Protein AF-A1ZEI2-F1 (afdb_monomer_lite)

Structure (mmCIF, N/CA/C/O backbone):
data_AF-A1ZEI2-F1
#
_entry.id   AF-A1ZEI2-F1
#
loop_
_atom_site.group_PDB
_atom_site.id
_atom_site.type_symbol
_atom_site.label_atom_id
_atom_site.label_alt_id
_atom_site.label_comp_id
_atom_site.label_asym_id
_atom_site.label_entity_id
_atom_site.label_seq_id
_atom_site.pdbx_PDB_ins_code
_atom_site.Cartn_x
_atom_site.Cartn_y
_atom_site.Cartn_z
_atom_site.occupancy
_atom_site.B_iso_or_equiv
_atom_site.auth_seq_id
_atom_site.auth_comp_id
_atom_site.auth_asym_id
_atom_site.auth_atom_id
_atom_site.pdbx_PDB_model_num
ATOM 1 N N . MET A 1 1 ? -4.444 33.803 -25.884 1.00 37.41 1 MET A N 1
ATOM 2 C CA . MET A 1 1 ? -5.311 33.097 -24.913 1.00 37.41 1 MET A CA 1
ATOM 3 C C . MET A 1 1 ? -5.968 31.927 -25.637 1.00 37.41 1 MET A C 1
ATOM 5 O O . MET A 1 1 ? -6.675 32.157 -26.606 1.00 37.41 1 MET A O 1
ATOM 9 N N . LYS A 1 2 ? -5.634 30.677 -25.286 1.00 39.34 2 LYS A N 1
ATOM 10 C CA . LYS A 1 2 ? -6.211 29.484 -25.932 1.00 39.34 2 LYS A CA 1
ATOM 11 C C . LYS A 1 2 ? -7.556 29.179 -25.274 1.00 39.34 2 LYS A C 1
ATOM 13 O O . LYS A 1 2 ? -7.588 28.909 -24.080 1.00 39.34 2 LYS A O 1
ATOM 18 N N . ASN A 1 3 ? -8.628 29.221 -26.061 1.00 39.22 3 ASN A N 1
ATOM 19 C CA . ASN A 1 3 ? -9.981 28.841 -25.659 1.00 39.22 3 ASN A CA 1
ATOM 20 C C . ASN A 1 3 ? -9.982 27.438 -25.028 1.00 39.22 3 ASN A C 1
ATOM 22 O O . ASN A 1 3 ? -9.851 26.435 -25.734 1.00 39.22 3 ASN A O 1
ATOM 26 N N . GLN A 1 4 ? -10.128 27.361 -23.702 1.00 42.69 4 GLN A N 1
ATOM 27 C CA . GLN A 1 4 ? -10.485 26.123 -23.016 1.00 42.69 4 GLN A CA 1
ATOM 28 C C . GLN A 1 4 ? -11.926 25.787 -23.408 1.00 42.69 4 GLN A C 1
ATOM 30 O O . GLN A 1 4 ? -12.879 26.293 -22.826 1.00 42.69 4 GLN A O 1
ATOM 35 N N . LYS A 1 5 ? -12.089 24.946 -24.436 1.00 49.34 5 LYS A N 1
ATOM 36 C CA . LYS A 1 5 ? -13.354 24.247 -24.673 1.00 49.34 5 LYS A CA 1
ATOM 37 C C . LYS A 1 5 ? -13.630 23.393 -23.440 1.00 49.34 5 LYS A C 1
ATOM 39 O O . LYS A 1 5 ? -12.961 22.384 -23.227 1.00 49.34 5 LYS A O 1
ATOM 44 N N . GLN A 1 6 ? -14.588 23.830 -22.636 1.00 41.69 6 GLN A N 1
ATOM 45 C CA . GLN A 1 6 ? -15.152 23.083 -21.524 1.00 41.69 6 GLN A CA 1
ATOM 46 C C . GLN A 1 6 ? -15.735 21.783 -22.092 1.00 41.69 6 GLN A C 1
ATOM 48 O O . GLN A 1 6 ? -16.744 21.783 -22.791 1.00 41.69 6 GLN A O 1
ATOM 53 N N . THR A 1 7 ? -15.017 20.673 -21.923 1.00 47.97 7 THR A N 1
ATOM 54 C CA . THR A 1 7 ? -15.502 19.362 -22.351 1.00 47.97 7 THR A CA 1
ATOM 55 C C . THR A 1 7 ? -16.356 18.784 -21.233 1.00 47.97 7 THR A C 1
ATOM 57 O O . THR A 1 7 ? -15.801 18.305 -20.244 1.00 47.97 7 THR A O 1
ATOM 60 N N . ASP A 1 8 ? -17.677 18.791 -21.415 1.00 51.81 8 ASP A N 1
ATOM 61 C CA . ASP A 1 8 ? -18.680 18.086 -20.596 1.00 51.81 8 ASP A CA 1
ATOM 62 C C . ASP A 1 8 ? -18.531 16.553 -20.701 1.00 51.81 8 ASP A C 1
ATOM 64 O O . ASP A 1 8 ? -19.431 15.829 -21.123 1.00 51.81 8 ASP A O 1
ATOM 68 N N . ASN A 1 9 ? -17.354 16.031 -20.360 1.00 58.78 9 ASN A N 1
ATOM 69 C CA . ASN A 1 9 ? -17.010 14.613 -20.457 1.00 58.78 9 ASN A CA 1
ATOM 70 C C . ASN A 1 9 ? -17.003 13.912 -19.094 1.00 58.78 9 ASN A C 1
ATOM 72 O O . ASN A 1 9 ? -16.365 12.874 -18.948 1.00 58.78 9 ASN A O 1
ATOM 76 N N . THR A 1 10 ? -17.705 14.446 -18.097 1.00 66.44 10 THR A N 1
ATOM 77 C CA . THR A 1 10 ? -17.860 13.755 -16.815 1.00 66.44 10 THR A CA 1
ATOM 78 C C . THR A 1 10 ? -18.826 12.588 -16.987 1.00 66.44 10 THR A C 1
ATOM 80 O O . THR A 1 10 ? -19.910 12.734 -17.558 1.00 66.44 10 THR A O 1
ATOM 83 N N . TYR A 1 11 ? -18.439 11.406 -16.516 1.00 79.38 11 TYR A N 1
ATOM 84 C CA . TYR A 1 11 ? -19.286 10.222 -16.555 1.00 79.38 11 TYR A CA 1
ATOM 85 C C . TYR A 1 11 ? -20.527 10.437 -15.678 1.00 79.38 11 TYR A C 1
ATOM 87 O O . TYR A 1 11 ? -20.426 10.543 -14.462 1.00 79.38 11 TYR A O 1
ATOM 95 N N . LYS A 1 12 ? -21.708 10.545 -16.302 1.00 80.94 12 LYS A N 1
ATOM 96 C CA . LYS A 1 12 ? -22.967 10.893 -15.610 1.00 80.94 12 LYS A CA 1
ATOM 97 C C . LYS A 1 12 ? -23.718 9.694 -15.017 1.00 80.94 12 LYS A C 1
ATOM 99 O O . LYS A 1 12 ? -24.759 9.886 -14.395 1.00 80.94 12 LYS A O 1
ATOM 104 N N . LYS A 1 13 ? -23.262 8.457 -15.246 1.00 83.75 13 LYS A N 1
ATOM 105 C CA . LYS A 1 13 ? -23.954 7.264 -14.734 1.00 83.75 13 LYS A CA 1
ATOM 106 C C . LYS A 1 13 ? -23.541 6.988 -13.288 1.00 83.75 13 LYS A C 1
ATOM 108 O O . LYS A 1 13 ? -22.377 7.156 -12.933 1.00 83.75 13 LYS A O 1
ATOM 113 N N . ARG A 1 14 ? -24.498 6.533 -12.474 1.00 85.56 14 ARG A N 1
ATOM 114 C CA . ARG A 1 14 ? -24.230 6.022 -11.124 1.00 85.56 14 ARG A CA 1
ATOM 115 C C . ARG A 1 14 ? -23.479 4.697 -11.247 1.00 85.56 14 ARG A C 1
ATOM 117 O O . ARG A 1 14 ? -23.947 3.811 -11.952 1.00 85.56 14 ARG A O 1
ATOM 124 N N . ILE A 1 15 ? -22.331 4.590 -10.584 1.00 88.31 15 ILE A N 1
ATOM 125 C CA . ILE A 1 15 ? -21.569 3.341 -10.494 1.00 88.31 15 ILE A CA 1
ATOM 126 C C . ILE A 1 15 ? -22.048 2.621 -9.238 1.00 88.31 15 ILE A C 1
ATOM 128 O O . ILE A 1 15 ? -21.861 3.127 -8.133 1.00 88.31 15 ILE A O 1
ATOM 132 N N . ASN A 1 16 ? -22.667 1.457 -9.410 1.00 86.25 16 ASN A N 1
ATOM 133 C CA . ASN A 1 16 ? -23.092 0.626 -8.290 1.00 86.25 16 ASN A CA 1
ATOM 134 C C . ASN A 1 16 ? -21.917 -0.250 -7.840 1.00 86.25 16 ASN A C 1
ATOM 136 O O . ASN A 1 16 ? -21.367 -1.018 -8.629 1.00 86.25 16 ASN A O 1
ATOM 140 N N . LEU A 1 17 ? -21.527 -0.116 -6.574 1.00 88.88 17 LEU A N 1
ATOM 141 C CA . LEU A 1 17 ? -20.454 -0.897 -5.965 1.00 88.88 17 LEU A CA 1
ATOM 142 C C . LEU A 1 17 ? -21.069 -1.955 -5.048 1.00 88.88 17 LEU A C 1
ATOM 144 O O . LEU A 1 17 ? -21.525 -1.640 -3.954 1.00 88.88 17 LEU A O 1
ATOM 148 N N . ASP A 1 18 ? -21.080 -3.207 -5.495 1.00 88.38 18 ASP A N 1
ATOM 149 C CA . ASP A 1 18 ? -21.560 -4.332 -4.691 1.00 88.38 18 ASP A CA 1
ATOM 150 C C . ASP A 1 18 ? -20.398 -5.007 -3.968 1.00 88.38 18 ASP A C 1
ATOM 152 O O . ASP A 1 18 ? -19.705 -5.881 -4.495 1.00 88.38 18 ASP A O 1
ATOM 156 N N . PHE A 1 19 ? -20.144 -4.526 -2.754 1.00 88.62 19 PHE A N 1
ATOM 157 C CA . PHE A 1 19 ? -19.133 -5.095 -1.872 1.00 88.62 19 PHE A CA 1
ATOM 158 C C . PHE A 1 19 ? -19.506 -6.501 -1.400 1.00 88.62 19 PHE A C 1
ATOM 160 O O . PHE A 1 19 ? -18.610 -7.307 -1.162 1.00 88.62 19 PHE A O 1
ATOM 167 N N . GLU A 1 20 ? -20.798 -6.826 -1.309 1.00 88.94 20 GLU A N 1
ATOM 168 C CA . GLU A 1 20 ? -21.252 -8.146 -0.879 1.00 88.94 20 GLU A CA 1
ATOM 169 C C . GLU A 1 20 ? -20.857 -9.210 -1.907 1.00 88.94 20 GLU A C 1
ATOM 171 O O . GLU A 1 20 ? -20.271 -10.231 -1.544 1.00 88.94 20 GLU A O 1
ATOM 176 N N . ALA A 1 21 ? -21.081 -8.952 -3.199 1.00 89.25 21 ALA A N 1
ATOM 177 C CA . ALA A 1 21 ? -20.645 -9.844 -4.270 1.00 89.25 21 ALA A CA 1
ATOM 178 C C . ALA A 1 21 ? -19.119 -10.019 -4.287 1.00 89.25 21 ALA A C 1
ATOM 180 O O . ALA A 1 21 ? -18.629 -11.133 -4.478 1.00 89.25 21 ALA A O 1
ATOM 181 N N . VAL A 1 22 ? -18.364 -8.940 -4.055 1.00 91.25 22 VAL A N 1
ATOM 182 C CA . VAL A 1 22 ? -16.894 -8.976 -3.983 1.00 91.25 22 VAL A CA 1
ATOM 183 C C . VAL A 1 22 ? -16.419 -9.861 -2.823 1.00 91.25 22 VAL A C 1
ATOM 185 O O . VAL A 1 22 ? -15.588 -10.747 -3.040 1.00 91.25 22 VAL A O 1
ATOM 188 N N . ILE A 1 23 ? -16.997 -9.687 -1.629 1.00 89.44 23 ILE A N 1
ATOM 189 C CA . ILE A 1 23 ? -16.696 -10.494 -0.436 1.00 89.44 23 ILE A CA 1
ATOM 190 C C . ILE A 1 23 ? -17.082 -11.959 -0.664 1.00 89.44 23 ILE A C 1
ATOM 192 O O . ILE A 1 23 ? -16.279 -12.855 -0.416 1.00 89.44 23 ILE A O 1
ATOM 196 N N . ARG A 1 24 ? -18.280 -12.218 -1.200 1.00 88.88 24 ARG A N 1
ATOM 197 C CA . ARG A 1 24 ? -18.797 -13.574 -1.443 1.00 88.88 24 ARG A CA 1
ATOM 198 C C . ARG A 1 24 ? -17.945 -14.364 -2.435 1.00 88.88 24 ARG A C 1
ATOM 200 O O . ARG A 1 24 ? -17.821 -15.576 -2.303 1.00 88.88 24 ARG A O 1
ATOM 207 N N . GLN A 1 25 ? -17.365 -13.696 -3.430 1.00 89.44 25 GLN A N 1
ATOM 208 C CA . GLN A 1 25 ? -16.457 -14.327 -4.393 1.00 89.44 25 GLN A CA 1
ATOM 209 C C . GLN A 1 25 ? -15.017 -14.462 -3.862 1.00 89.44 25 GLN A C 1
ATOM 211 O O . GLN A 1 25 ? -14.157 -14.964 -4.583 1.00 89.44 25 GLN A O 1
ATOM 216 N N . GLY A 1 26 ? -14.730 -14.009 -2.633 1.00 92.50 26 GLY A N 1
ATOM 217 C CA . GLY A 1 26 ? -13.388 -14.048 -2.047 1.00 92.50 26 GLY A CA 1
ATOM 218 C C . GLY A 1 26 ? -12.388 -13.143 -2.770 1.00 92.50 26 GLY A C 1
ATOM 219 O O . GLY A 1 26 ? -11.190 -13.421 -2.788 1.00 92.50 26 GLY A O 1
ATOM 220 N N . ILE A 1 27 ? -12.863 -12.077 -3.421 1.00 93.38 27 ILE A N 1
ATOM 221 C CA . ILE A 1 27 ? -12.017 -11.199 -4.227 1.00 93.38 27 ILE A CA 1
ATOM 222 C C . ILE A 1 27 ? -11.640 -9.988 -3.380 1.00 93.38 27 ILE A C 1
ATOM 224 O O . ILE A 1 27 ? -12.482 -9.174 -3.025 1.00 93.38 27 ILE A O 1
ATOM 228 N N . SER A 1 28 ? -10.352 -9.799 -3.114 1.00 94.06 28 SER A N 1
ATOM 229 C CA . SER A 1 28 ? -9.876 -8.568 -2.479 1.00 94.06 28 SER A CA 1
ATOM 230 C C . SER A 1 28 ? -9.719 -7.469 -3.534 1.00 94.06 28 SER A C 1
ATOM 232 O O . SER A 1 28 ? -8.811 -7.524 -4.370 1.00 94.06 28 SER A O 1
ATOM 234 N N . LEU A 1 29 ? -10.594 -6.459 -3.535 1.00 94.81 29 LEU A N 1
ATOM 235 C CA . LEU A 1 29 ? -10.511 -5.272 -4.398 1.00 94.81 29 LEU A CA 1
ATOM 236 C C . LEU A 1 29 ? -10.414 -3.997 -3.568 1.00 94.81 29 LEU A C 1
ATOM 238 O O . LEU A 1 29 ? -11.137 -3.819 -2.594 1.00 94.81 29 LEU A O 1
ATOM 242 N N . LYS A 1 30 ? -9.535 -3.078 -3.984 1.00 96.38 30 LYS A N 1
ATOM 243 C CA . LYS A 1 30 ? -9.549 -1.716 -3.440 1.00 96.38 30 LYS A CA 1
ATOM 244 C C . LYS A 1 30 ? -10.735 -0.943 -4.017 1.00 96.38 30 LYS A C 1
ATOM 246 O O . LYS A 1 30 ? -11.149 -1.212 -5.144 1.00 96.38 30 LYS A O 1
ATOM 251 N N . LEU A 1 31 ? -11.216 0.061 -3.284 1.00 95.50 31 LEU A N 1
ATOM 252 C CA . LEU A 1 31 ? -12.347 0.901 -3.698 1.00 95.50 31 LEU A CA 1
ATOM 253 C C . LEU A 1 31 ? -12.153 1.511 -5.097 1.00 95.50 31 LEU A C 1
ATOM 255 O O . LEU A 1 31 ? -13.053 1.479 -5.935 1.00 95.50 31 LEU A O 1
ATOM 259 N N . ASP A 1 32 ? -10.954 2.023 -5.373 1.00 96.94 32 ASP A N 1
ATOM 260 C CA . ASP A 1 32 ? -10.623 2.605 -6.674 1.00 96.94 32 ASP A CA 1
ATOM 261 C C . ASP A 1 32 ? -10.618 1.564 -7.807 1.00 96.94 32 ASP A C 1
ATOM 263 O O . ASP A 1 32 ? -11.125 1.821 -8.894 1.00 96.94 32 ASP A O 1
ATOM 267 N N . GLU A 1 33 ? -10.110 0.360 -7.552 1.00 97.44 33 GLU A N 1
ATOM 268 C CA . GLU A 1 33 ? -10.115 -0.761 -8.494 1.00 97.44 33 GLU A CA 1
ATOM 269 C C . GLU A 1 33 ? -11.540 -1.247 -8.790 1.00 97.44 33 GLU A C 1
ATOM 271 O O . GLU A 1 33 ? -11.859 -1.496 -9.952 1.00 97.44 33 GLU A O 1
ATOM 276 N N . GLN A 1 34 ? -12.405 -1.331 -7.776 1.00 96.38 34 GLN A N 1
ATOM 277 C CA . GLN A 1 34 ? -13.814 -1.696 -7.946 1.00 96.38 34 GLN A CA 1
ATOM 278 C C . GLN A 1 34 ? -14.578 -0.629 -8.737 1.00 96.38 34 GLN A C 1
ATOM 280 O O . GLN A 1 34 ? -15.329 -0.966 -9.650 1.00 96.38 34 GLN A O 1
ATOM 285 N N . THR A 1 35 ? -14.322 0.652 -8.460 1.00 96.50 35 THR A N 1
ATOM 286 C CA . THR A 1 35 ? -14.906 1.774 -9.212 1.00 96.50 35 THR A CA 1
ATOM 287 C C . THR A 1 35 ? -14.481 1.740 -10.681 1.00 96.50 35 THR A C 1
ATOM 289 O O . THR A 1 35 ? -15.318 1.887 -11.571 1.00 96.50 35 THR A O 1
ATOM 292 N N . ILE A 1 36 ? -13.198 1.479 -10.958 1.00 97.69 36 ILE A N 1
ATOM 293 C CA . ILE A 1 36 ? -12.677 1.336 -12.327 1.00 97.69 36 ILE A CA 1
ATOM 294 C C . ILE A 1 36 ? -13.296 0.123 -13.028 1.00 97.69 36 ILE A C 1
ATOM 296 O O . ILE A 1 36 ? -13.636 0.212 -14.208 1.00 97.69 36 ILE A O 1
ATOM 300 N N . LEU A 1 37 ? -13.453 -1.004 -12.328 1.00 97.44 37 LEU A N 1
ATOM 301 C CA . LEU A 1 37 ? -14.054 -2.210 -12.895 1.00 97.44 37 LEU A CA 1
ATOM 302 C C . LEU A 1 37 ? -15.543 -2.000 -13.217 1.00 97.44 37 LEU A C 1
ATOM 304 O O . LEU A 1 37 ? -15.976 -2.371 -14.307 1.00 97.44 37 LEU A O 1
ATOM 308 N N . GLY A 1 38 ? -16.295 -1.360 -12.316 1.00 95.75 38 GLY A N 1
ATOM 309 C CA . GLY A 1 38 ? -17.699 -0.996 -12.529 1.00 95.75 38 GLY A CA 1
ATOM 310 C C . GLY A 1 38 ? -17.874 -0.031 -13.701 1.00 95.75 38 GLY A C 1
ATOM 311 O O . GLY A 1 38 ? -18.654 -0.302 -14.613 1.00 95.75 38 GLY A O 1
ATOM 312 N N . TRP A 1 39 ? -17.059 1.030 -13.760 1.00 96.56 39 TRP A N 1
ATOM 313 C CA . TRP A 1 39 ? -17.015 1.926 -14.920 1.00 96.56 39 TRP A CA 1
ATOM 314 C C . TRP A 1 39 ? -16.713 1.169 -16.216 1.00 96.56 39 TRP A C 1
ATOM 316 O O . TRP A 1 39 ? -17.395 1.376 -17.216 1.00 96.56 39 TRP A O 1
ATOM 326 N N . ALA A 1 40 ? -15.714 0.280 -16.217 1.00 96.88 40 ALA A N 1
ATOM 327 C CA . ALA A 1 40 ? -15.329 -0.465 -17.411 1.00 96.88 40 ALA A CA 1
ATOM 328 C C . ALA A 1 40 ? -16.483 -1.332 -17.928 1.00 96.88 40 ALA A C 1
ATOM 330 O O . ALA A 1 40 ? -16.706 -1.390 -19.140 1.00 96.88 40 ALA A O 1
ATOM 331 N N . TYR A 1 41 ? -17.213 -1.985 -17.021 1.00 95.94 41 TYR A N 1
ATOM 332 C CA . TYR A 1 41 ? -18.349 -2.840 -17.353 1.00 95.94 41 TYR A CA 1
ATOM 333 C C . TYR A 1 41 ? -19.525 -2.043 -17.927 1.00 95.94 41 TYR A C 1
ATOM 335 O O . TYR A 1 41 ? -20.020 -2.355 -19.013 1.00 95.94 41 TYR A O 1
ATOM 343 N N . ASP A 1 42 ? -19.918 -0.952 -17.271 1.00 94.38 42 ASP A N 1
ATOM 344 C CA . ASP A 1 42 ? -20.976 -0.072 -17.772 1.00 94.38 42 ASP A CA 1
ATOM 345 C C . ASP A 1 42 ? -20.604 0.591 -19.104 1.00 94.38 42 ASP A C 1
ATOM 347 O O . ASP A 1 42 ? -21.450 0.777 -19.989 1.00 94.38 42 ASP A O 1
ATOM 351 N N . PHE A 1 43 ? -19.332 0.972 -19.253 1.00 94.44 43 PHE A N 1
ATOM 352 C CA . PHE A 1 43 ? -18.804 1.563 -20.474 1.00 94.44 43 PHE A CA 1
ATOM 353 C C . PHE A 1 43 ? -18.840 0.553 -21.625 1.00 94.44 43 PHE A C 1
ATOM 355 O O . PHE A 1 43 ? -19.259 0.910 -22.729 1.00 94.44 43 PHE A O 1
ATOM 362 N N . ALA A 1 44 ? -18.499 -0.712 -21.364 1.00 94.94 44 ALA A N 1
ATOM 363 C CA . ALA A 1 44 ? -18.622 -1.812 -22.317 1.00 94.94 44 ALA A CA 1
ATOM 364 C C . ALA A 1 44 ? -20.082 -2.078 -22.727 1.00 94.94 44 ALA A C 1
ATOM 366 O O . ALA A 1 44 ? -20.370 -2.170 -23.920 1.00 94.94 44 ALA A O 1
ATOM 367 N N . LYS A 1 45 ? -21.020 -2.104 -21.769 1.00 92.88 45 LYS A N 1
ATOM 368 C CA . LYS A 1 45 ? -22.461 -2.278 -22.041 1.00 92.88 45 LYS A CA 1
ATOM 369 C C . LYS A 1 45 ? -23.119 -1.081 -22.729 1.00 92.88 45 LYS A C 1
ATOM 371 O O . LYS A 1 45 ? -24.190 -1.221 -23.305 1.00 92.88 45 LYS A O 1
ATOM 376 N N . SER A 1 46 ? -22.504 0.101 -22.693 1.00 90.50 46 SER A N 1
ATOM 377 C CA . SER A 1 46 ? -23.098 1.312 -23.273 1.00 90.50 46 SER A CA 1
ATOM 378 C C . SER A 1 46 ? -23.233 1.296 -24.802 1.00 90.50 46 SER A C 1
ATOM 380 O O . SER A 1 46 ? -23.878 2.191 -25.344 1.00 90.50 46 SER A O 1
ATOM 382 N N . GLY A 1 47 ? -22.573 0.363 -25.500 1.00 88.50 47 GLY A N 1
ATOM 383 C CA . GLY A 1 47 ? -22.534 0.293 -26.967 1.00 88.50 47 GLY A CA 1
ATOM 384 C C . GLY A 1 47 ? -21.722 1.408 -27.642 1.00 88.50 47 GLY A C 1
ATOM 385 O O . GLY A 1 47 ? -21.492 1.366 -28.844 1.00 88.50 47 GLY A O 1
ATOM 386 N N . LYS A 1 48 ? -21.239 2.403 -26.884 1.00 87.31 48 LYS A N 1
ATOM 387 C CA . LYS A 1 48 ? -20.414 3.507 -27.407 1.00 87.31 48 LYS A CA 1
ATOM 388 C C . LYS A 1 48 ? -18.945 3.128 -27.578 1.00 87.31 48 LYS A C 1
ATOM 390 O O . LYS A 1 48 ? -18.175 3.896 -28.156 1.00 87.31 48 LYS A O 1
ATOM 395 N N . ASN A 1 49 ? -18.534 1.996 -27.012 1.00 91.12 49 ASN A N 1
ATOM 396 C CA . ASN A 1 49 ? -17.151 1.559 -27.053 1.00 91.12 49 ASN A CA 1
ATOM 397 C C . ASN A 1 49 ? -16.874 0.723 -28.305 1.00 91.12 49 ASN A C 1
ATOM 399 O O . ASN A 1 49 ? -17.733 -0.031 -28.751 1.00 91.12 49 ASN A O 1
ATOM 403 N N . LYS A 1 50 ? -15.650 0.810 -28.838 1.00 95.75 50 LYS A N 1
ATOM 404 C CA . LYS A 1 50 ? -15.211 -0.149 -29.853 1.00 95.75 50 LYS A CA 1
ATOM 405 C C . LYS A 1 50 ? -15.069 -1.512 -29.183 1.00 95.75 50 LYS A C 1
ATOM 407 O O . LYS A 1 50 ? -14.346 -1.637 -28.189 1.00 95.75 50 LYS A O 1
ATOM 412 N N . SER A 1 51 ? -15.739 -2.506 -29.737 1.00 96.31 51 SER A N 1
ATOM 413 C CA . SER A 1 51 ? -15.610 -3.902 -29.345 1.00 96.31 51 SER A CA 1
ATOM 414 C C . SER A 1 51 ? -15.433 -4.774 -30.574 1.00 96.31 51 SER A C 1
ATOM 416 O O . SER A 1 51 ? -15.848 -4.399 -31.671 1.00 96.31 51 SER A O 1
ATOM 418 N N . PHE A 1 52 ? -14.805 -5.924 -30.388 1.00 96.75 52 PHE A N 1
ATOM 419 C CA . PHE A 1 52 ? -14.753 -6.976 -31.391 1.00 96.75 52 PHE A CA 1
ATOM 420 C C . PHE A 1 52 ? -14.759 -8.331 -30.692 1.00 96.75 52 PHE A C 1
ATOM 422 O O . PHE A 1 52 ? -14.399 -8.434 -29.518 1.00 96.75 52 PHE A O 1
ATOM 429 N N . GLU A 1 53 ? -15.177 -9.355 -31.418 1.00 97.44 53 GLU A N 1
ATOM 430 C CA . GLU A 1 53 ? -15.212 -10.730 -30.941 1.00 97.44 53 GLU A CA 1
ATOM 431 C C . GLU A 1 53 ? -14.086 -11.526 -31.605 1.00 97.44 53 GLU A C 1
ATOM 433 O O . GLU A 1 53 ? -13.908 -11.454 -32.819 1.00 97.44 53 GLU A O 1
ATOM 438 N N . GLU A 1 54 ? -13.309 -12.251 -30.804 1.00 97.25 54 GLU A N 1
ATOM 439 C CA . GLU A 1 54 ? -12.247 -13.158 -31.255 1.00 97.25 54 GLU A CA 1
ATOM 440 C C . GLU A 1 54 ? -12.312 -14.412 -30.378 1.00 97.25 54 GLU A C 1
ATOM 442 O O . GLU A 1 54 ? -12.418 -14.304 -29.154 1.00 97.25 54 GLU A O 1
ATOM 447 N N . ASP A 1 55 ? -12.335 -15.595 -30.995 1.00 96.12 55 ASP A N 1
ATOM 448 C CA . ASP A 1 55 ? -12.465 -16.890 -30.307 1.00 96.12 55 ASP A CA 1
ATOM 449 C C . ASP A 1 55 ? -13.656 -16.962 -29.322 1.00 96.12 55 ASP A C 1
ATOM 451 O O . ASP A 1 55 ? -13.536 -17.448 -28.195 1.00 96.12 55 ASP A O 1
ATOM 455 N N . GLY A 1 56 ? -14.814 -16.405 -29.707 1.00 96.81 56 GLY A N 1
ATOM 456 C CA . GLY A 1 56 ? -16.021 -16.358 -28.864 1.00 96.81 56 GLY A CA 1
ATOM 457 C C . GLY A 1 56 ? -15.896 -15.457 -27.626 1.00 96.81 56 GLY A C 1
ATOM 458 O O . GLY A 1 56 ? -16.737 -15.487 -26.725 1.00 96.81 56 GLY A O 1
ATOM 459 N N . THR A 1 57 ? -14.827 -14.661 -27.544 1.00 97.56 57 THR A N 1
ATOM 460 C CA . THR A 1 57 ? -14.582 -13.721 -26.454 1.00 97.56 57 THR A CA 1
ATOM 461 C C . THR A 1 57 ? -14.743 -12.294 -26.963 1.00 97.56 57 THR A C 1
ATOM 463 O O . THR A 1 57 ? -14.002 -11.830 -27.827 1.00 97.56 57 THR A O 1
ATOM 466 N N . MET A 1 58 ? -15.705 -11.564 -26.396 1.00 97.62 58 MET A N 1
ATOM 467 C CA . MET A 1 58 ? -15.907 -10.147 -26.700 1.00 97.62 58 MET A CA 1
ATOM 468 C C . MET A 1 58 ? -14.870 -9.285 -25.965 1.00 97.62 58 MET A C 1
ATOM 470 O O . MET A 1 58 ? -14.830 -9.244 -24.730 1.00 97.62 58 MET A O 1
ATOM 474 N N . TYR A 1 59 ? -14.052 -8.570 -26.731 1.00 98.00 59 TYR A N 1
ATOM 475 C CA . TYR A 1 59 ? -13.050 -7.631 -26.246 1.00 98.00 59 TYR A CA 1
ATOM 476 C C . TYR A 1 59 ? -13.532 -6.189 -26.396 1.00 98.00 59 TYR A C 1
ATOM 478 O O . TYR A 1 59 ? -14.067 -5.797 -27.430 1.00 98.00 59 TYR A O 1
ATOM 486 N N . TYR A 1 60 ? -13.271 -5.363 -25.384 1.00 97.75 60 TYR A N 1
ATOM 487 C CA . TYR A 1 60 ? -13.655 -3.953 -25.340 1.00 97.75 60 TYR A CA 1
ATOM 488 C C . TYR A 1 60 ? -12.425 -3.054 -25.264 1.00 97.75 60 TYR A C 1
ATOM 490 O O . TYR A 1 60 ? -11.470 -3.342 -24.535 1.00 97.75 60 TYR A O 1
ATOM 498 N N . TRP A 1 61 ? -12.444 -1.934 -25.987 1.00 97.12 61 TRP A N 1
ATOM 499 C CA . TRP A 1 61 ? -11.332 -0.990 -25.986 1.00 97.12 61 TRP A CA 1
ATOM 500 C C . TRP A 1 61 ? -11.363 -0.079 -24.753 1.00 97.12 61 TRP A C 1
ATOM 502 O O . TRP A 1 61 ? -12.064 0.932 -24.722 1.00 97.12 61 TRP A O 1
ATOM 512 N N . LEU A 1 62 ? -10.601 -0.405 -23.711 1.00 97.06 62 LEU A N 1
ATOM 513 C CA . LEU A 1 62 ? -10.584 0.373 -22.467 1.00 97.06 62 LEU A CA 1
ATOM 514 C C . LEU A 1 62 ? -9.350 1.279 -22.430 1.00 97.06 62 LEU A C 1
ATOM 516 O O . LEU A 1 62 ? -8.244 0.848 -22.102 1.00 97.06 62 LEU A O 1
ATOM 520 N N . ARG A 1 63 ? -9.524 2.558 -22.790 1.00 96.31 63 ARG A N 1
ATOM 521 C CA . ARG A 1 63 ? -8.416 3.527 -22.798 1.00 96.31 63 ARG A CA 1
ATOM 522 C C . ARG A 1 63 ? -8.197 4.145 -21.411 1.00 96.31 63 ARG A C 1
ATOM 524 O O . ARG A 1 63 ? -9.129 4.760 -20.885 1.00 96.31 63 ARG A O 1
ATOM 531 N N . PRO A 1 64 ? -6.964 4.120 -20.867 1.00 96.94 64 PRO A N 1
ATOM 532 C CA . PRO A 1 64 ? -6.658 4.751 -19.584 1.00 96.94 64 PRO A CA 1
ATOM 533 C C . PRO A 1 64 ? -6.957 6.252 -19.535 1.00 96.94 64 PRO A C 1
ATOM 535 O O . PRO A 1 64 ? -7.404 6.743 -18.504 1.00 96.94 64 PRO A O 1
ATOM 538 N N . GLU A 1 65 ? -6.763 6.991 -20.637 1.00 96.44 65 GLU A N 1
ATOM 539 C CA . GLU A 1 65 ? -7.105 8.422 -20.665 1.00 96.44 65 GLU A CA 1
ATOM 540 C C . GLU A 1 65 ? -8.607 8.655 -20.520 1.00 96.44 65 GLU A C 1
ATOM 542 O O . GLU A 1 65 ? -9.014 9.572 -19.813 1.00 96.44 65 GLU A O 1
ATOM 547 N N . LYS A 1 66 ? -9.427 7.817 -21.169 1.00 95.75 66 LYS A N 1
ATOM 548 C CA . LYS A 1 66 ? -10.883 7.951 -21.124 1.00 95.75 66 LYS A CA 1
ATOM 549 C C . LYS A 1 66 ? -11.402 7.646 -19.723 1.00 95.75 66 LYS A C 1
ATOM 551 O O . LYS A 1 66 ? -12.108 8.477 -19.175 1.00 95.75 66 LYS A O 1
ATOM 556 N N . CYS A 1 67 ? -10.957 6.543 -19.118 1.00 96.56 67 CYS A N 1
ATOM 557 C CA . CYS A 1 67 ? -11.296 6.199 -17.734 1.00 96.56 67 CYS A CA 1
ATOM 558 C C . CYS A 1 67 ? -10.924 7.316 -16.750 1.00 96.56 67 CYS A C 1
ATOM 560 O O . CYS A 1 67 ? -11.715 7.659 -15.880 1.00 96.56 67 CYS A O 1
ATOM 562 N N . ARG A 1 68 ? -9.734 7.915 -16.902 1.00 96.31 68 ARG A N 1
ATOM 563 C CA . ARG A 1 68 ? -9.285 9.017 -16.041 1.00 96.31 68 ARG A CA 1
ATOM 564 C C . ARG A 1 68 ? -10.161 10.261 -16.187 1.00 96.31 68 ARG A C 1
ATOM 566 O O . ARG A 1 68 ? -10.498 10.881 -15.190 1.00 96.31 68 ARG A O 1
ATOM 573 N N . ASN A 1 69 ? -10.496 10.637 -17.419 1.00 95.56 69 ASN A N 1
ATOM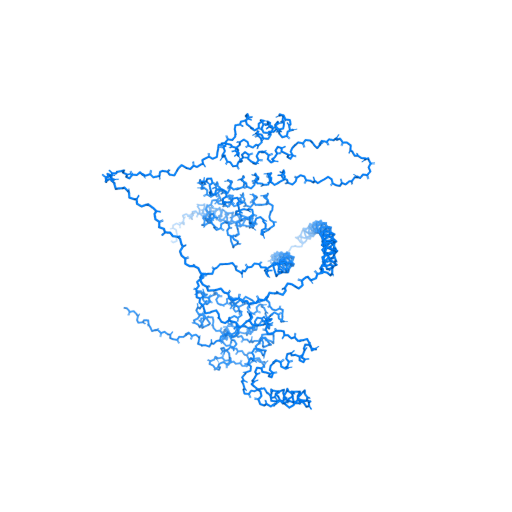 574 C CA . ASN A 1 69 ? -11.319 11.819 -17.676 1.00 95.56 69 ASN A CA 1
ATOM 575 C C . ASN A 1 69 ? -12.774 11.609 -17.225 1.00 95.56 69 ASN A C 1
ATOM 577 O O . ASN A 1 69 ? -13.426 12.558 -16.804 1.00 95.56 69 ASN A O 1
ATOM 581 N N . ASP A 1 70 ? -13.257 10.370 -17.307 1.00 95.44 70 ASP A N 1
ATOM 582 C CA . ASP A 1 70 ? -14.600 9.974 -16.894 1.00 95.44 70 ASP A CA 1
ATOM 583 C C . ASP A 1 70 ? -14.729 9.881 -15.363 1.00 95.44 70 ASP A C 1
ATOM 585 O O . ASP A 1 70 ? -15.794 10.186 -14.832 1.00 95.44 70 ASP A O 1
ATOM 589 N N . LEU A 1 71 ? -13.648 9.516 -14.659 1.00 95.25 71 LEU A N 1
ATOM 590 C CA . LEU A 1 71 ? -13.588 9.342 -13.201 1.00 95.25 71 LEU A CA 1
ATOM 591 C C . LEU A 1 71 ? -12.592 10.313 -12.532 1.00 95.25 71 LEU A C 1
ATOM 593 O O . LEU A 1 71 ? -11.613 9.868 -11.921 1.00 95.25 71 LEU A O 1
ATOM 597 N N . PRO A 1 72 ? -12.806 11.640 -12.618 1.00 94.19 72 PRO A N 1
ATOM 598 C CA . PRO A 1 72 ? -11.876 12.614 -12.045 1.00 94.19 72 PRO A CA 1
ATOM 599 C C . PRO A 1 72 ? -11.776 12.519 -10.512 1.00 94.19 72 PRO A C 1
ATOM 601 O O . PRO A 1 72 ? -10.730 12.832 -9.954 1.00 94.19 72 PRO A O 1
ATOM 604 N N . THR A 1 73 ? -12.820 12.024 -9.839 1.00 93.25 73 THR A N 1
ATOM 605 C CA . THR A 1 73 ? -12.890 11.860 -8.375 1.00 93.25 73 THR A CA 1
ATOM 606 C C . THR A 1 73 ? -11.937 10.809 -7.812 1.00 93.25 73 THR A C 1
ATOM 608 O O . THR A 1 73 ? -11.707 10.790 -6.611 1.00 93.25 73 THR A O 1
ATOM 611 N N . LEU A 1 74 ? -11.361 9.939 -8.650 1.00 94.62 74 LEU A N 1
ATOM 612 C CA . LEU A 1 74 ? -10.333 8.993 -8.203 1.00 94.62 74 LEU A CA 1
ATOM 613 C C . LEU A 1 74 ? -8.959 9.652 -8.010 1.00 94.62 74 LEU A C 1
ATOM 615 O O . LEU A 1 74 ? -8.034 8.981 -7.561 1.00 94.62 74 LEU A O 1
ATOM 619 N N . GLU A 1 75 ? -8.793 10.917 -8.415 1.00 95.50 75 GLU A N 1
ATOM 620 C CA . GLU A 1 75 ? -7.556 11.702 -8.263 1.00 95.50 75 GLU A CA 1
ATOM 621 C C . GLU A 1 75 ? -6.299 11.044 -8.875 1.00 95.50 75 GLU A C 1
ATOM 623 O O . GLU A 1 75 ? -5.152 11.376 -8.565 1.00 95.50 75 GLU A O 1
ATOM 628 N N . ILE A 1 76 ? -6.482 10.120 -9.825 1.00 96.06 76 ILE A N 1
ATOM 629 C CA . ILE A 1 76 ? -5.374 9.463 -10.523 1.00 96.06 76 ILE A CA 1
ATOM 630 C C . ILE A 1 76 ? -4.817 10.427 -11.576 1.00 96.06 76 ILE A C 1
ATOM 632 O O . ILE A 1 76 ? -5.238 10.442 -12.733 1.00 96.06 76 ILE A O 1
ATOM 636 N N . ALA A 1 77 ? -3.816 11.216 -11.183 1.00 92.00 77 ALA A N 1
ATOM 637 C CA . ALA A 1 77 ? -3.273 12.300 -12.002 1.00 92.00 77 ALA A CA 1
ATOM 638 C C . ALA A 1 77 ? -2.741 11.849 -13.379 1.00 92.00 77 ALA A C 1
ATOM 640 O O . ALA A 1 77 ? -2.889 12.552 -14.382 1.00 92.00 77 ALA A O 1
ATOM 641 N N . SER A 1 78 ? -2.130 10.662 -13.473 1.00 96.88 78 SER A N 1
ATOM 642 C CA . SER A 1 78 ? -1.407 10.232 -14.678 1.00 96.88 78 SER A CA 1
ATOM 643 C C . SER A 1 78 ? -2.089 9.095 -15.444 1.00 96.88 78 SER A C 1
ATOM 645 O O . SER A 1 78 ? -2.598 8.135 -14.862 1.00 96.88 78 SER A O 1
ATOM 647 N N . LYS A 1 79 ? -1.981 9.135 -16.782 1.00 96.38 79 LYS A N 1
ATOM 648 C CA . LYS A 1 79 ? -2.350 8.017 -17.674 1.00 96.38 79 LYS A CA 1
ATOM 649 C C . LYS A 1 79 ? -1.681 6.708 -17.241 1.00 96.38 79 LYS A C 1
ATOM 651 O O . LYS A 1 79 ? -2.314 5.657 -17.234 1.00 96.38 79 LYS A O 1
ATOM 656 N N . ARG A 1 80 ? -0.400 6.778 -16.856 1.00 96.44 80 ARG A N 1
ATOM 657 C CA . ARG A 1 80 ? 0.378 5.623 -16.386 1.00 96.44 80 ARG A CA 1
ATOM 658 C C . ARG A 1 80 ? -0.177 5.050 -15.081 1.00 96.44 80 ARG A C 1
ATOM 660 O O . ARG A 1 80 ? -0.198 3.835 -14.929 1.00 96.44 80 ARG A O 1
ATOM 667 N N . GLY A 1 81 ? -0.640 5.897 -14.162 1.00 96.94 81 GLY A N 1
ATOM 668 C CA . GLY A 1 81 ? -1.315 5.467 -12.936 1.00 96.94 81 GLY A CA 1
ATOM 669 C C . GLY A 1 81 ? -2.582 4.668 -13.235 1.00 96.94 81 GLY A C 1
ATOM 670 O O . GLY A 1 81 ? -2.748 3.572 -12.707 1.00 96.94 81 GLY A O 1
ATOM 671 N N . MET A 1 82 ? -3.413 5.160 -14.158 1.00 97.62 82 MET A N 1
ATOM 672 C CA . MET A 1 82 ? -4.634 4.462 -14.572 1.00 97.62 82 MET A CA 1
ATOM 673 C C . MET A 1 82 ? -4.330 3.144 -15.305 1.00 97.62 82 MET A C 1
ATOM 675 O O . MET A 1 82 ? -4.950 2.119 -15.038 1.00 97.62 82 MET A O 1
ATOM 679 N N . GLN A 1 83 ? -3.306 3.123 -16.162 1.00 97.19 83 GLN A N 1
ATOM 680 C CA . GLN A 1 83 ? -2.839 1.893 -16.811 1.00 97.19 83 GLN A CA 1
ATOM 681 C C . GLN A 1 83 ? -2.401 0.831 -15.784 1.00 97.19 83 GLN A C 1
ATOM 683 O O . GLN A 1 83 ? -2.797 -0.328 -15.896 1.00 97.19 83 GLN A O 1
ATOM 688 N N . LYS A 1 84 ? -1.671 1.228 -14.730 1.00 97.56 84 LYS A N 1
ATOM 689 C CA . LYS A 1 84 ? -1.306 0.319 -13.628 1.00 97.56 84 LYS A CA 1
ATOM 690 C C . LYS A 1 84 ? -2.533 -0.256 -12.912 1.00 97.56 84 LYS A C 1
ATOM 692 O O . LYS A 1 84 ? -2.462 -1.374 -12.410 1.00 97.56 84 LYS A O 1
ATOM 697 N N . LYS A 1 85 ? -3.651 0.476 -12.840 1.00 97.88 85 LYS A N 1
ATOM 698 C CA . LYS A 1 85 ? -4.904 -0.035 -12.260 1.00 97.88 85 LYS A CA 1
ATOM 699 C C . LYS A 1 85 ? -5.539 -1.114 -13.134 1.00 97.88 85 LYS A C 1
ATOM 701 O O . LYS A 1 85 ? -5.876 -2.171 -12.609 1.00 97.88 85 LYS A O 1
ATOM 706 N N . PHE A 1 86 ? -5.590 -0.922 -14.453 1.00 98.06 86 PHE A N 1
ATOM 707 C CA . PHE A 1 86 ? -6.010 -1.989 -15.372 1.00 98.06 86 PHE A CA 1
ATOM 708 C C . PHE A 1 86 ? -5.106 -3.222 -15.279 1.00 98.06 86 PHE A C 1
ATOM 710 O O . PHE A 1 86 ? -5.598 -4.344 -15.228 1.00 98.06 86 PHE A O 1
ATOM 717 N N . GLU A 1 87 ? -3.789 -3.035 -15.191 1.00 97.44 87 GLU A N 1
ATOM 718 C CA . GLU A 1 87 ? -2.839 -4.142 -15.013 1.00 97.44 87 GLU A CA 1
ATOM 719 C C . GLU A 1 87 ? -3.049 -4.897 -13.697 1.00 97.44 87 GLU A C 1
ATOM 721 O O . GLU A 1 87 ? -2.915 -6.119 -13.667 1.00 97.44 87 GLU A O 1
ATOM 726 N N . LYS A 1 88 ? -3.431 -4.208 -12.615 1.00 97.94 88 LYS A N 1
ATOM 727 C CA . LYS A 1 88 ? -3.813 -4.862 -11.355 1.00 97.94 88 LYS A CA 1
ATOM 728 C C . LYS A 1 88 ? -5.092 -5.683 -11.495 1.00 97.94 88 LYS A C 1
ATOM 730 O O . LYS A 1 88 ? -5.117 -6.813 -11.021 1.00 97.94 88 LYS A O 1
ATOM 735 N N . LEU A 1 89 ? -6.115 -5.163 -12.175 1.00 98.19 89 LEU A N 1
ATOM 736 C CA . LEU A 1 89 ? -7.345 -5.915 -12.462 1.00 98.19 89 LEU A CA 1
ATOM 737 C C . LEU A 1 89 ? -7.072 -7.150 -13.338 1.00 98.19 89 LEU A C 1
ATOM 739 O O . LEU A 1 89 ? -7.686 -8.196 -13.141 1.00 98.19 89 LEU A O 1
ATOM 743 N N . VAL A 1 90 ? -6.106 -7.056 -14.257 1.00 98.06 90 VAL A N 1
ATOM 744 C CA . VAL A 1 90 ? -5.610 -8.199 -15.036 1.00 98.06 90 VAL A CA 1
ATOM 745 C C . VAL A 1 90 ? -4.902 -9.219 -14.149 1.00 98.06 90 VAL A C 1
ATOM 747 O O . VAL A 1 90 ? -5.217 -10.401 -14.219 1.00 98.06 90 VAL A O 1
ATOM 750 N N . LYS A 1 91 ? -3.977 -8.778 -13.286 1.00 97.50 91 LYS A N 1
ATOM 751 C CA . LYS A 1 91 ? -3.279 -9.671 -12.345 1.00 97.50 91 LYS A CA 1
ATOM 752 C C . LYS A 1 91 ? -4.240 -10.395 -11.402 1.00 97.50 91 LYS A C 1
ATOM 754 O O . LYS A 1 91 ? -3.984 -11.537 -11.052 1.00 97.50 91 LYS A O 1
ATOM 759 N N . LYS A 1 92 ? -5.350 -9.752 -11.027 1.00 97.19 92 LYS A N 1
ATOM 760 C CA . LYS A 1 92 ? -6.427 -10.346 -10.218 1.00 97.19 92 LYS A CA 1
ATOM 761 C C . LYS A 1 92 ? -7.358 -11.276 -11.008 1.00 97.19 92 LYS A C 1
ATOM 763 O O . LYS A 1 92 ? -8.329 -11.767 -10.449 1.00 97.19 92 LYS A O 1
ATOM 768 N N . GLY A 1 93 ? -7.114 -11.488 -12.303 1.00 97.25 93 GLY A N 1
ATOM 769 C CA . GLY A 1 93 ? -7.936 -12.361 -13.140 1.00 97.25 93 GLY A CA 1
ATOM 770 C C . GLY A 1 93 ? -9.340 -11.819 -13.420 1.00 97.25 93 GLY A C 1
ATOM 771 O O . GLY A 1 93 ? -10.229 -12.593 -13.761 1.00 97.25 93 GLY A O 1
ATOM 772 N N . LEU A 1 94 ? -9.570 -10.510 -13.277 1.00 98.00 94 LEU A N 1
ATOM 773 C CA . LEU A 1 94 ? -10.876 -9.874 -13.517 1.00 98.00 94 LEU A CA 1
ATOM 774 C C . LEU A 1 94 ? -11.001 -9.354 -14.951 1.00 98.00 94 LEU A C 1
ATOM 776 O O . LEU A 1 94 ? -12.075 -9.383 -15.550 1.00 98.00 94 LEU A O 1
ATOM 780 N N . LEU A 1 95 ? -9.878 -8.916 -15.518 1.00 98.31 95 LEU A N 1
ATOM 781 C CA . LEU A 1 95 ? -9.770 -8.523 -16.916 1.00 98.31 95 LEU A CA 1
ATOM 782 C C . LEU A 1 95 ? -8.787 -9.434 -17.644 1.00 98.31 95 LEU A C 1
ATOM 784 O O . LEU A 1 95 ? -7.713 -9.743 -17.135 1.00 98.31 95 LEU A O 1
ATOM 788 N N . ILE A 1 96 ? -9.125 -9.811 -18.869 1.00 98.12 96 ILE A N 1
ATOM 789 C CA . ILE A 1 96 ? -8.297 -10.653 -19.725 1.00 98.12 96 ILE A CA 1
ATOM 790 C C . ILE A 1 96 ? -7.718 -9.775 -20.845 1.00 98.12 96 ILE A C 1
ATOM 792 O O . ILE A 1 96 ? -8.480 -9.221 -21.640 1.00 98.12 96 ILE A O 1
ATOM 796 N N . PRO A 1 97 ? -6.384 -9.601 -20.915 1.00 98.00 97 PRO A N 1
ATOM 797 C CA . PRO A 1 97 ? -5.710 -8.977 -22.049 1.00 98.00 97 PRO A CA 1
ATOM 798 C C . PRO A 1 97 ? -6.104 -9.587 -23.388 1.00 98.00 97 PRO A C 1
ATOM 800 O O . PRO A 1 97 ? -6.136 -10.808 -23.509 1.00 98.00 97 PRO A O 1
ATOM 803 N N . HIS A 1 98 ? -6.240 -8.768 -24.429 1.00 97.69 98 HIS A N 1
ATOM 804 C CA . HIS A 1 98 ? -6.065 -9.292 -25.780 1.00 97.69 98 HIS A CA 1
ATOM 805 C C . HIS A 1 98 ? -4.627 -9.813 -25.983 1.00 97.69 98 HIS A C 1
ATOM 807 O O . HIS A 1 98 ? -3.684 -9.198 -25.478 1.00 97.69 98 HIS A O 1
ATOM 813 N N . ARG A 1 99 ? -4.419 -10.908 -26.730 1.00 96.19 99 ARG A N 1
ATOM 814 C CA . ARG A 1 99 ? -3.065 -11.470 -26.956 1.00 96.19 99 ARG A CA 1
ATOM 815 C C . ARG A 1 99 ? -2.167 -10.500 -27.736 1.00 96.19 99 ARG A C 1
ATOM 817 O O . ARG A 1 99 ? -1.014 -10.285 -27.379 1.00 96.19 99 ARG A O 1
ATOM 824 N N . ASN A 1 100 ? -2.731 -9.814 -28.730 1.00 93.69 100 ASN A N 1
ATOM 825 C CA . ASN A 1 100 ? -2.012 -8.895 -29.621 1.00 93.69 100 ASN A CA 1
ATOM 826 C C . ASN A 1 100 ? -2.130 -7.416 -29.206 1.00 93.69 100 ASN A C 1
ATOM 828 O O . ASN A 1 100 ? -2.463 -6.554 -30.024 1.00 93.69 100 ASN A O 1
ATOM 832 N N . ARG A 1 101 ? -1.860 -7.091 -27.933 1.00 89.69 101 ARG A N 1
ATOM 833 C CA . ARG A 1 101 ? -1.966 -5.707 -27.412 1.00 89.69 101 ARG A CA 1
ATOM 834 C C . ARG A 1 101 ? -1.132 -4.674 -28.171 1.00 89.69 101 ARG A C 1
ATOM 836 O O . ARG A 1 101 ? -1.541 -3.521 -28.246 1.00 89.69 101 ARG A O 1
ATOM 843 N N . SER A 1 102 ? 0.015 -5.066 -28.724 1.00 87.88 102 SER A N 1
ATOM 844 C CA . SER A 1 102 ? 0.902 -4.161 -29.467 1.00 87.88 102 SER A CA 1
ATOM 845 C C . SER A 1 102 ? 0.285 -3.658 -30.774 1.00 87.88 102 SER A C 1
ATOM 847 O O . SER A 1 102 ? 0.504 -2.509 -31.140 1.00 87.88 102 SER A O 1
ATOM 849 N N . LYS A 1 103 ? -0.505 -4.497 -31.457 1.00 90.88 103 LYS A N 1
ATOM 850 C CA . LYS A 1 103 ? -1.133 -4.170 -32.746 1.00 90.88 103 LYS A CA 1
ATOM 851 C C . LYS A 1 103 ? -2.529 -3.580 -32.579 1.00 90.88 103 LYS A C 1
ATOM 853 O O . LYS A 1 103 ? -2.866 -2.597 -33.225 1.00 90.88 103 LYS A O 1
ATOM 858 N N . VAL A 1 104 ? -3.336 -4.186 -31.709 1.00 89.12 104 VAL A N 1
ATOM 859 C CA . VAL A 1 104 ? -4.767 -3.863 -31.586 1.00 89.12 104 VAL A CA 1
ATOM 860 C C . VAL A 1 104 ? -5.006 -2.786 -30.520 1.00 89.12 104 VAL A C 1
ATOM 862 O O . VAL A 1 104 ? -5.986 -2.050 -30.571 1.00 89.12 104 VAL A O 1
ATOM 865 N N . GLY A 1 105 ? -4.079 -2.625 -29.573 1.00 91.38 105 GLY A N 1
ATOM 866 C CA . GLY A 1 105 ? -4.165 -1.656 -28.484 1.00 91.38 105 GLY A CA 1
ATOM 867 C C . GLY A 1 105 ? -4.717 -2.249 -27.185 1.00 91.38 105 GLY A C 1
ATOM 868 O O . GLY A 1 105 ? -4.688 -3.457 -26.950 1.00 91.38 105 GLY A O 1
ATOM 869 N N . ALA A 1 106 ? -5.199 -1.372 -26.303 1.00 93.44 106 ALA A N 1
ATOM 870 C CA . ALA A 1 106 ? -5.636 -1.699 -24.944 1.00 93.44 106 ALA A CA 1
ATOM 871 C C . ALA A 1 106 ? -7.040 -2.343 -24.905 1.00 93.44 106 ALA A C 1
ATOM 873 O O . ALA A 1 106 ? -7.984 -1.774 -24.358 1.00 93.44 106 ALA A O 1
ATOM 874 N N . TYR A 1 107 ? -7.183 -3.509 -25.536 1.00 97.44 107 TYR A N 1
ATOM 875 C CA . TYR A 1 107 ? -8.404 -4.309 -25.506 1.00 97.44 107 TYR A CA 1
ATOM 876 C C . TYR A 1 107 ? -8.388 -5.309 -24.349 1.00 97.44 107 TYR A C 1
ATOM 878 O O . TYR A 1 107 ? -7.365 -5.949 -24.066 1.00 97.44 107 TYR A O 1
ATOM 886 N N . TYR A 1 108 ? -9.534 -5.421 -23.681 1.00 98.25 108 TYR A N 1
ATOM 887 C CA . TYR A 1 108 ? -9.737 -6.290 -22.528 1.00 98.25 108 TYR A CA 1
ATOM 888 C C . TYR A 1 108 ? -11.091 -6.987 -22.630 1.00 98.25 108 TYR A C 1
ATOM 890 O O . TYR A 1 108 ? -12.080 -6.363 -23.011 1.00 98.25 108 TYR A O 1
ATOM 898 N N . ALA A 1 109 ? -11.136 -8.254 -22.244 1.00 98.19 109 ALA A N 1
ATOM 899 C CA . ALA A 1 109 ? -12.374 -8.984 -22.006 1.00 98.19 109 ALA A CA 1
ATOM 900 C C . ALA A 1 109 ? -12.625 -9.113 -20.497 1.00 98.19 109 ALA A C 1
ATOM 902 O O . ALA A 1 109 ? -11.686 -9.087 -19.699 1.00 98.19 109 ALA A O 1
ATOM 903 N N . PHE A 1 110 ? -13.886 -9.262 -20.095 1.00 98.06 110 PHE A N 1
ATOM 904 C CA . PHE A 1 110 ? -14.232 -9.574 -18.706 1.00 98.06 110 PHE A CA 1
ATOM 905 C C . PHE A 1 110 ? -14.105 -11.074 -18.474 1.00 98.06 110 PHE A C 1
ATOM 907 O O . PHE A 1 110 ? -14.666 -11.868 -19.235 1.00 98.06 110 PHE A O 1
ATOM 914 N N . SER A 1 111 ? -13.393 -11.465 -17.418 1.00 97.62 111 SER A N 1
ATOM 915 C CA . SER A 1 111 ? -13.318 -12.872 -17.032 1.00 97.62 111 SER A CA 1
ATOM 916 C C . SER A 1 111 ? -14.681 -13.389 -16.546 1.00 97.62 111 SER A C 1
ATOM 918 O O . SER A 1 111 ? -15.541 -12.590 -16.163 1.00 97.62 111 SER A O 1
ATOM 920 N N . PRO A 1 112 ? -14.901 -14.717 -16.500 1.00 96.56 112 PRO A N 1
ATOM 921 C CA . PRO A 1 112 ? -16.122 -15.285 -15.924 1.00 96.56 112 PRO A CA 1
ATOM 922 C C . PRO A 1 112 ? -16.369 -14.830 -14.480 1.00 96.56 112 PRO A C 1
ATOM 924 O O . PRO A 1 112 ? -17.510 -14.607 -14.087 1.00 96.56 112 PRO A O 1
ATOM 927 N N . VAL A 1 113 ? -15.296 -14.639 -13.707 1.00 95.62 113 VAL A N 1
ATOM 928 C CA . VAL A 1 113 ? -15.353 -14.144 -12.325 1.00 95.62 113 VAL A CA 1
ATOM 929 C C . VAL A 1 113 ? -15.870 -12.706 -12.286 1.00 95.62 113 VAL A C 1
ATOM 931 O O . VAL A 1 113 ? -16.792 -12.406 -11.534 1.00 95.62 113 VAL A O 1
ATOM 934 N N . ALA A 1 114 ? -15.334 -11.827 -13.138 1.00 96.19 114 ALA A N 1
ATOM 935 C CA . ALA A 1 114 ? -15.817 -10.453 -13.224 1.00 96.19 114 ALA A CA 1
ATOM 936 C C . ALA A 1 114 ? -17.273 -10.387 -13.703 1.00 96.19 114 ALA A C 1
ATOM 938 O O . ALA A 1 114 ? -18.048 -9.615 -13.153 1.00 96.19 114 ALA A O 1
ATOM 939 N N . LYS A 1 115 ? -17.676 -11.219 -14.673 1.00 95.12 115 LYS A N 1
ATOM 940 C CA . LYS A 1 115 ? -19.076 -11.286 -15.132 1.00 95.12 115 LYS A CA 1
ATOM 941 C C . LYS A 1 115 ? -20.030 -11.649 -13.988 1.00 95.12 115 LYS A C 1
ATOM 943 O O . LYS A 1 115 ? -20.981 -10.912 -13.767 1.00 95.12 115 LYS A O 1
ATOM 948 N N . LYS A 1 116 ? -19.702 -12.662 -13.173 1.00 93.12 116 LYS A N 1
ATOM 949 C CA . LYS A 1 116 ? -20.498 -13.048 -11.989 1.00 93.12 116 LYS A CA 1
ATOM 950 C C . LYS A 1 116 ? -20.696 -11.915 -10.975 1.00 93.12 116 LYS A C 1
ATOM 952 O O . LYS A 1 116 ? -21.748 -11.856 -10.346 1.00 93.12 116 LYS A O 1
ATOM 957 N N . LEU A 1 117 ? -19.712 -11.023 -10.805 1.00 92.81 117 LEU A N 1
ATOM 958 C CA . LEU A 1 117 ? -19.873 -9.839 -9.947 1.00 92.81 117 LEU A CA 1
ATOM 959 C C . LEU A 1 117 ? -20.970 -8.907 -10.474 1.00 92.81 117 LEU A C 1
ATOM 961 O O . LEU A 1 117 ? -21.721 -8.328 -9.692 1.00 92.81 117 LEU A O 1
ATOM 965 N N . PHE A 1 118 ? -21.070 -8.787 -11.798 1.00 90.75 118 PHE A N 1
ATOM 966 C CA . PHE A 1 118 ? -22.011 -7.887 -12.451 1.00 90.75 118 PHE A CA 1
ATOM 967 C C . PHE A 1 118 ? -23.385 -8.496 -12.743 1.00 90.75 118 PHE A C 1
ATOM 969 O O . PHE A 1 118 ? -24.379 -7.778 -12.817 1.00 90.75 118 PHE A O 1
ATOM 976 N N . ASP A 1 119 ? -23.456 -9.818 -12.868 1.00 85.88 119 ASP A N 1
ATOM 977 C CA . ASP A 1 119 ? -24.712 -10.534 -13.092 1.00 85.88 119 ASP A CA 1
ATOM 978 C C . ASP A 1 119 ? -25.602 -10.504 -11.833 1.00 85.88 119 ASP A C 1
ATOM 980 O O . ASP A 1 119 ? -26.825 -10.443 -11.940 1.00 85.88 119 ASP A O 1
ATOM 984 N N . ASN A 1 120 ? -24.996 -10.444 -10.638 1.00 70.31 120 ASN A N 1
ATOM 985 C CA . ASN A 1 120 ? -25.712 -10.299 -9.362 1.00 70.31 120 ASN A CA 1
ATOM 986 C C . ASN A 1 120 ? -26.132 -8.850 -9.058 1.00 70.31 120 ASN A C 1
ATOM 988 O O . ASN A 1 120 ? -27.106 -8.630 -8.343 1.00 70.31 120 ASN A O 1
ATOM 992 N N . THR A 1 121 ? -25.437 -7.861 -9.631 1.00 62.66 121 THR A N 1
ATOM 993 C CA . THR A 1 121 ? -25.754 -6.427 -9.482 1.00 62.66 121 THR A CA 1
ATOM 994 C C . THR A 1 121 ? -26.801 -5.925 -10.456 1.00 62.66 121 THR A C 1
ATOM 996 O O . THR A 1 121 ? -27.099 -4.726 -10.469 1.00 62.66 121 THR A O 1
ATOM 999 N N . CYS A 1 122 ? -27.432 -6.818 -11.222 1.00 51.38 122 CYS A N 1
ATOM 1000 C CA . CYS A 1 122 ? -28.758 -6.555 -11.757 1.00 51.38 122 CYS A CA 1
ATOM 1001 C C . CYS A 1 122 ? -29.747 -6.431 -10.585 1.00 51.38 122 CYS A C 1
ATOM 1003 O O . CYS A 1 122 ? -30.592 -7.291 -10.347 1.00 51.38 122 CYS A O 1
ATOM 1005 N N . ILE A 1 123 ? -29.660 -5.304 -9.872 1.00 46.75 123 ILE A N 1
ATOM 1006 C CA . ILE A 1 123 ? -30.779 -4.674 -9.196 1.00 46.75 123 ILE A CA 1
ATOM 1007 C C . ILE A 1 123 ? -31.802 -4.452 -10.301 1.00 46.75 123 ILE A C 1
ATOM 1009 O O . ILE A 1 123 ? -31.714 -3.496 -11.066 1.00 46.75 123 ILE A O 1
ATOM 1013 N N . LEU A 1 124 ? -32.664 -5.456 -10.442 1.00 42.41 124 LEU A N 1
ATOM 1014 C CA . LEU A 1 124 ? -34.007 -5.436 -10.990 1.00 42.41 124 LEU A CA 1
ATOM 1015 C C . LEU A 1 124 ? -34.231 -4.219 -11.903 1.00 42.41 124 LEU A C 1
ATOM 1017 O O . LEU A 1 124 ? -34.761 -3.194 -11.472 1.00 42.41 124 LEU A O 1
ATOM 1021 N N . ALA A 1 125 ? -33.876 -4.332 -13.187 1.00 43.75 125 ALA A N 1
ATOM 1022 C CA . ALA A 1 125 ? -34.671 -3.602 -14.164 1.00 43.75 125 ALA A CA 1
ATOM 1023 C C . ALA A 1 125 ? -36.106 -4.084 -13.914 1.00 43.75 125 ALA A C 1
ATOM 1025 O O . ALA A 1 125 ? -36.385 -5.276 -14.049 1.00 43.75 125 ALA A O 1
ATOM 1026 N N . ALA A 1 126 ? -36.973 -3.195 -13.419 1.00 49.62 126 ALA A N 1
ATOM 1027 C CA . ALA A 1 126 ? -38.307 -3.537 -12.922 1.00 49.62 126 ALA A CA 1
ATOM 1028 C C . ALA A 1 126 ? -39.178 -4.287 -13.955 1.00 49.62 126 ALA A C 1
ATOM 1030 O O . ALA A 1 126 ? -40.223 -4.827 -13.604 1.00 49.62 126 ALA A O 1
ATOM 1031 N N . SER A 1 127 ? -38.738 -4.334 -15.212 1.00 49.62 127 SER A N 1
ATOM 1032 C CA . SER A 1 127 ? -39.366 -5.017 -16.332 1.00 49.62 127 SER A CA 1
ATOM 1033 C C . SER A 1 127 ? -39.174 -6.539 -16.381 1.00 49.62 127 SER A C 1
ATOM 1035 O O . SER A 1 127 ? -40.050 -7.196 -16.929 1.00 49.62 127 SER A O 1
ATOM 1037 N N . ASP A 1 128 ? -38.108 -7.129 -15.816 1.00 43.69 128 ASP A N 1
ATOM 1038 C CA . ASP A 1 128 ? -37.664 -8.469 -16.267 1.00 43.69 128 ASP A CA 1
ATOM 1039 C C . ASP A 1 128 ? -37.443 -9.527 -15.168 1.00 43.69 128 ASP A C 1
ATOM 1041 O O . ASP A 1 128 ? -36.581 -10.396 -15.302 1.00 43.69 128 ASP A O 1
ATOM 1045 N N . LEU A 1 129 ? -38.238 -9.534 -14.087 1.00 49.31 129 LEU A N 1
ATOM 1046 C CA . LEU A 1 129 ? -38.289 -10.704 -13.190 1.00 49.31 129 LEU A CA 1
ATOM 1047 C C . LEU A 1 129 ? -39.510 -11.587 -13.469 1.00 49.31 129 LEU A C 1
ATOM 1049 O O . LEU A 1 129 ? -40.560 -11.378 -12.852 1.00 49.31 129 LEU A O 1
ATOM 1053 N N . PRO A 1 130 ? -39.371 -12.654 -14.282 1.00 47.94 130 PRO A N 1
ATOM 1054 C CA . PRO A 1 130 ? -40.460 -13.592 -14.569 1.00 47.94 130 PRO A CA 1
ATOM 1055 C C . PRO A 1 130 ? -40.980 -14.365 -13.340 1.00 47.94 130 PRO A C 1
ATOM 1057 O O . PRO A 1 130 ? -41.991 -15.051 -13.432 1.00 47.94 130 PRO A O 1
ATOM 1060 N N . ASN A 1 131 ? -40.359 -14.215 -12.163 1.00 48.81 131 ASN A N 1
ATOM 1061 C CA . ASN A 1 131 ? -40.801 -14.842 -10.912 1.00 48.81 131 ASN A CA 1
ATOM 1062 C C . ASN A 1 131 ? -41.304 -13.862 -9.843 1.00 48.81 131 ASN A C 1
ATOM 1064 O O . ASN A 1 131 ? -41.787 -14.314 -8.806 1.00 48.81 131 ASN A O 1
AT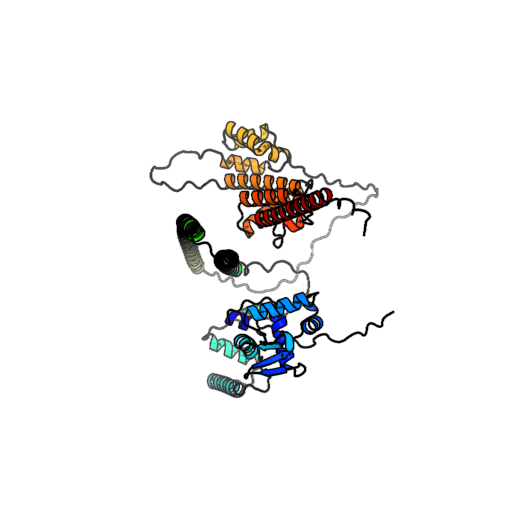OM 1068 N N . LEU A 1 132 ? -41.229 -12.541 -10.057 1.00 52.16 132 LEU A N 1
ATOM 1069 C CA . LEU A 1 132 ? -41.712 -11.580 -9.058 1.00 52.16 132 LEU A CA 1
ATOM 1070 C C . LEU A 1 132 ? -43.239 -11.610 -8.965 1.00 52.16 132 LEU A C 1
ATOM 1072 O O . LEU A 1 132 ? -43.785 -11.587 -7.868 1.00 52.16 132 LEU A O 1
ATOM 1076 N N . LYS A 1 133 ? -43.923 -11.745 -10.107 1.00 64.88 133 LYS A N 1
ATOM 1077 C CA . LYS A 1 133 ? -45.381 -11.900 -10.151 1.00 64.88 133 LYS A CA 1
ATOM 1078 C C . LYS A 1 133 ? -45.823 -13.167 -9.412 1.00 64.88 133 LYS A C 1
ATOM 1080 O O . LYS A 1 133 ? -46.664 -13.082 -8.529 1.00 64.88 133 LYS A O 1
ATOM 1085 N N . LYS A 1 134 ? -45.146 -14.292 -9.668 1.00 68.06 134 LYS A N 1
ATOM 1086 C CA . LYS A 1 134 ? -45.408 -15.574 -8.999 1.00 68.06 134 LYS A CA 1
ATOM 1087 C C . LYS A 1 134 ? -45.127 -15.521 -7.493 1.00 68.06 134 LYS A C 1
ATOM 1089 O O . LYS A 1 134 ? -45.922 -16.022 -6.713 1.00 68.06 134 LYS A O 1
ATOM 1094 N N . ARG A 1 135 ? -44.038 -14.871 -7.062 1.00 56.84 135 ARG A N 1
ATOM 1095 C CA . ARG A 1 135 ? -43.736 -14.671 -5.631 1.00 56.84 135 ARG A CA 1
ATOM 1096 C C . ARG A 1 135 ? -44.709 -13.710 -4.953 1.00 56.84 135 ARG A C 1
ATOM 1098 O O . ARG A 1 135 ? -45.066 -13.936 -3.806 1.00 56.84 135 ARG A O 1
ATOM 1105 N N . LYS A 1 136 ? -45.160 -12.666 -5.653 1.00 65.81 136 LYS A N 1
ATOM 1106 C CA . LYS A 1 136 ? -46.199 -11.752 -5.166 1.00 65.81 136 LYS A CA 1
ATOM 1107 C C . LYS A 1 136 ? -47.531 -12.484 -5.007 1.00 65.81 136 LYS A C 1
ATOM 1109 O O . LYS A 1 136 ? -48.175 -12.329 -3.982 1.00 65.81 136 LYS A O 1
ATOM 1114 N N . GLU A 1 137 ? -47.904 -13.324 -5.970 1.00 69.00 137 GLU A N 1
ATOM 1115 C CA . GLU A 1 137 ? -49.090 -14.187 -5.894 1.00 69.00 137 GLU A CA 1
ATOM 1116 C C . GLU A 1 137 ? -48.972 -15.220 -4.761 1.00 69.00 137 GLU A C 1
ATOM 1118 O O . GLU A 1 137 ? -49.926 -15.402 -4.013 1.00 69.00 137 GLU A O 1
ATOM 1123 N N . GLN A 1 138 ? -47.797 -15.826 -4.552 1.00 66.75 138 GLN A N 1
ATOM 1124 C CA . GLN A 1 138 ? -47.538 -16.732 -3.422 1.00 66.75 138 GLN A CA 1
ATOM 1125 C C . GLN A 1 138 ? -47.627 -16.020 -2.068 1.00 66.75 138 GLN A C 1
ATOM 1127 O O . GLN A 1 138 ? -48.227 -16.554 -1.143 1.00 66.75 138 GLN A O 1
ATOM 1132 N N . LEU A 1 139 ? -47.079 -14.806 -1.954 1.00 66.25 139 LEU A N 1
ATOM 1133 C CA . LEU A 1 139 ? -47.168 -14.003 -0.734 1.00 66.25 139 LEU A CA 1
ATOM 1134 C C . LEU A 1 139 ? -48.619 -13.594 -0.447 1.00 66.25 139 LEU A C 1
ATOM 1136 O O . LEU A 1 139 ? -49.062 -13.688 0.689 1.00 66.25 139 LEU A O 1
ATOM 1140 N N . ILE A 1 140 ? -49.370 -13.183 -1.474 1.00 71.50 140 ILE A N 1
ATOM 1141 C CA . ILE A 1 140 ? -50.799 -12.868 -1.347 1.00 71.50 140 ILE A CA 1
ATOM 1142 C C . ILE A 1 140 ? -51.586 -14.117 -0.935 1.00 71.50 140 ILE A C 1
ATOM 1144 O O . ILE A 1 140 ? -52.434 -14.021 -0.060 1.00 71.50 140 ILE A O 1
ATOM 1148 N N . THR A 1 141 ? -51.283 -15.284 -1.508 1.00 73.06 141 THR A N 1
ATOM 1149 C CA . THR A 1 141 ? -51.946 -16.550 -1.150 1.00 73.06 141 THR A CA 1
ATOM 1150 C C . THR A 1 141 ? -51.671 -16.919 0.305 1.00 73.06 141 THR A C 1
ATOM 1152 O O . THR A 1 141 ? -52.614 -17.183 1.038 1.00 73.06 141 THR A O 1
ATOM 1155 N N . LEU A 1 142 ? -50.416 -16.824 0.758 1.00 67.19 142 LEU A N 1
ATOM 1156 C CA . LEU A 1 142 ? -50.050 -17.048 2.160 1.00 67.19 142 LEU A CA 1
ATOM 1157 C C . LEU A 1 142 ? -50.733 -16.048 3.101 1.00 67.19 142 LEU A C 1
ATOM 1159 O O . LEU A 1 142 ? -51.210 -16.431 4.161 1.00 67.19 142 LEU A O 1
ATOM 1163 N N . LEU A 1 143 ? -50.823 -14.773 2.715 1.00 66.81 143 LEU A N 1
ATOM 1164 C CA . LEU A 1 143 ? -51.523 -13.755 3.503 1.00 66.81 143 LEU A CA 1
ATOM 1165 C C . LEU A 1 143 ? -53.034 -14.014 3.575 1.00 66.81 143 LEU A C 1
ATOM 1167 O O . LEU A 1 143 ? -53.638 -13.755 4.611 1.00 66.81 143 LEU A O 1
ATOM 1171 N N . VAL A 1 144 ? -53.632 -14.537 2.501 1.00 71.38 144 VAL A N 1
ATOM 1172 C CA . VAL A 1 144 ? -55.045 -14.940 2.463 1.00 71.38 144 VAL A CA 1
ATOM 1173 C C . VAL A 1 144 ? -55.283 -16.211 3.281 1.00 71.38 144 VAL A C 1
ATOM 1175 O O . VAL A 1 144 ? -56.266 -16.288 4.005 1.00 71.38 144 VAL A O 1
ATOM 1178 N N . GLU A 1 145 ? -54.390 -17.197 3.224 1.00 71.12 145 GLU A N 1
ATOM 1179 C CA . GLU A 1 145 ? -54.477 -18.414 4.045 1.00 71.12 145 GLU A CA 1
ATOM 1180 C C . GLU A 1 145 ? -54.338 -18.097 5.539 1.00 71.12 145 GLU A C 1
ATOM 1182 O O . GLU A 1 145 ? -55.099 -18.615 6.353 1.00 71.12 145 GLU A O 1
ATOM 1187 N N . VAL A 1 146 ? -53.432 -17.184 5.903 1.00 65.62 146 VAL A N 1
ATOM 1188 C CA . VAL A 1 146 ? -53.274 -16.707 7.287 1.00 65.62 146 VAL A CA 1
ATOM 1189 C C . VAL A 1 146 ? -54.480 -15.873 7.739 1.00 65.62 146 VAL A C 1
ATOM 1191 O O . VAL A 1 146 ? -54.822 -15.887 8.921 1.00 65.62 146 VAL A O 1
ATOM 1194 N N . SER A 1 147 ? -55.168 -15.182 6.824 1.00 63.69 147 SER A N 1
ATOM 1195 C CA . SER A 1 147 ? -56.355 -14.384 7.154 1.00 63.69 147 SER A CA 1
ATOM 1196 C C . SER A 1 147 ? -57.671 -15.164 7.149 1.00 63.69 147 SER A C 1
ATOM 1198 O O . SER A 1 147 ? -58.674 -14.645 7.631 1.00 63.69 147 SER A O 1
ATOM 1200 N N . GLN A 1 148 ? -57.707 -16.425 6.703 1.00 60.19 148 GLN A N 1
ATOM 1201 C CA . GLN A 1 148 ? -58.943 -17.225 6.622 1.00 60.19 148 GLN A CA 1
ATOM 1202 C C . GLN A 1 148 ? -59.601 -17.579 7.976 1.00 60.19 148 GLN A C 1
ATOM 1204 O O . GLN A 1 148 ? -60.639 -18.237 7.993 1.00 60.19 148 GLN A O 1
ATOM 1209 N N . GLY A 1 149 ? -59.076 -17.097 9.106 1.00 59.12 149 GLY A N 1
ATOM 1210 C CA . GLY A 1 149 ? -59.742 -17.136 10.417 1.00 59.12 149 GLY A CA 1
ATOM 1211 C C . GLY A 1 149 ? -60.175 -15.773 10.974 1.00 59.12 149 GLY A C 1
ATOM 1212 O O . GLY A 1 149 ? -60.807 -15.728 12.028 1.00 59.12 149 GLY A O 1
ATOM 1213 N N . GLN A 1 150 ? -59.836 -14.663 10.313 1.00 57.28 150 GLN A N 1
ATOM 1214 C CA . GLN A 1 150 ? -60.107 -13.306 10.793 1.00 57.28 150 GLN A CA 1
ATOM 1215 C C . GLN A 1 150 ? -60.581 -12.429 9.634 1.00 57.28 150 GLN A C 1
ATOM 1217 O O . GLN A 1 150 ? -59.857 -12.193 8.671 1.00 57.28 150 GLN A O 1
ATOM 1222 N N . THR A 1 151 ? -61.805 -11.908 9.728 1.00 53.97 151 THR A N 1
ATOM 1223 C CA . THR A 1 151 ? -62.294 -10.862 8.825 1.00 53.97 151 THR A CA 1
ATOM 1224 C C . THR A 1 151 ? -61.423 -9.619 8.994 1.00 53.97 151 THR A C 1
ATOM 1226 O O . THR A 1 151 ? -61.615 -8.847 9.932 1.00 53.97 151 THR A O 1
ATOM 1229 N N . ILE A 1 152 ? -60.437 -9.441 8.111 1.00 53.22 152 ILE A N 1
ATOM 1230 C CA . ILE A 1 152 ? -59.654 -8.206 8.019 1.00 53.22 152 ILE A CA 1
ATOM 1231 C C . ILE A 1 152 ? -60.547 -7.177 7.329 1.00 53.22 152 ILE A C 1
ATOM 1233 O O . ILE A 1 152 ? -60.561 -7.051 6.105 1.00 53.22 152 ILE A O 1
ATOM 1237 N N . ASP A 1 153 ? -61.346 -6.487 8.131 1.00 50.75 153 ASP A N 1
ATOM 1238 C CA . ASP A 1 153 ? -62.197 -5.397 7.678 1.00 50.75 153 ASP A CA 1
ATOM 1239 C C . ASP A 1 153 ? -61.299 -4.187 7.379 1.00 50.75 153 ASP A C 1
ATOM 1241 O O . ASP A 1 153 ? -60.780 -3.576 8.305 1.00 50.75 153 ASP A O 1
ATOM 1245 N N . HIS A 1 154 ? -61.005 -3.949 6.091 1.00 49.31 154 HIS A N 1
ATOM 1246 C CA . HIS A 1 154 ? -60.249 -2.827 5.494 1.00 49.31 154 HIS A CA 1
ATOM 1247 C C . HIS A 1 154 ? -59.315 -2.020 6.417 1.00 49.31 154 HIS A C 1
ATOM 1249 O O . HIS A 1 154 ? -59.306 -0.788 6.427 1.00 49.31 154 HIS A O 1
ATOM 1255 N N . ALA A 1 155 ? -58.483 -2.726 7.165 1.00 47.56 155 ALA A N 1
ATOM 1256 C CA . ALA A 1 155 ? -57.559 -2.134 8.099 1.00 47.56 155 ALA A CA 1
ATOM 1257 C C . ALA A 1 155 ? -56.356 -1.532 7.364 1.00 47.56 155 ALA A C 1
ATOM 1259 O O . ALA A 1 155 ? -55.839 -2.102 6.399 1.00 47.56 155 ALA A O 1
ATOM 1260 N N . THR A 1 156 ? -55.914 -0.363 7.824 1.00 62.16 156 THR A N 1
ATOM 1261 C CA . THR A 1 156 ? -54.754 0.366 7.302 1.00 62.16 156 THR A CA 1
ATOM 1262 C C . THR A 1 156 ? -53.503 -0.522 7.246 1.00 62.16 156 THR A C 1
ATOM 1264 O O . THR A 1 156 ? -53.344 -1.447 8.041 1.00 62.16 156 THR A O 1
ATOM 1267 N N . SER A 1 157 ? -52.596 -0.223 6.303 1.00 55.66 157 SER A N 1
ATOM 1268 C CA . SER A 1 157 ? -51.325 -0.940 6.057 1.00 55.66 157 SER A CA 1
ATOM 1269 C C . SER A 1 157 ? -50.560 -1.320 7.334 1.00 55.66 157 SER A C 1
ATOM 1271 O O . SER A 1 157 ? -49.904 -2.360 7.378 1.00 55.66 157 SER A O 1
ATOM 1273 N N . ASP A 1 158 ? -50.666 -0.497 8.373 1.00 53.69 158 ASP A N 1
ATOM 1274 C CA . ASP A 1 158 ? -49.974 -0.688 9.643 1.00 53.69 158 ASP A CA 1
ATOM 1275 C C . ASP A 1 158 ? -50.537 -1.857 10.457 1.00 53.69 158 ASP A C 1
ATOM 1277 O O . ASP A 1 158 ? -49.767 -2.637 11.008 1.00 53.69 158 ASP A O 1
ATOM 1281 N N . GLN A 1 159 ? -51.857 -2.064 10.466 1.00 62.53 159 GLN A N 1
ATOM 1282 C CA . GLN A 1 159 ? -52.465 -3.192 11.182 1.00 62.53 159 GLN A CA 1
ATOM 1283 C C . GLN A 1 159 ? -52.121 -4.527 10.516 1.00 62.53 159 GLN A C 1
ATOM 1285 O O . GLN A 1 159 ? -51.867 -5.510 11.209 1.00 62.53 159 GLN A O 1
ATOM 1290 N N . LEU A 1 160 ? -52.033 -4.552 9.180 1.00 62.31 160 LEU A N 1
ATOM 1291 C CA . LEU A 1 160 ? -51.564 -5.723 8.436 1.00 62.31 160 LEU A CA 1
ATOM 1292 C C . LEU A 1 160 ? -50.111 -6.056 8.804 1.00 62.31 160 LEU A C 1
ATOM 1294 O O . LEU A 1 160 ? -49.776 -7.219 9.021 1.00 62.31 160 LEU A O 1
ATOM 1298 N N . PHE A 1 161 ? -49.254 -5.037 8.909 1.00 62.62 161 PHE A N 1
ATOM 1299 C CA . PHE A 1 161 ? -47.855 -5.221 9.283 1.00 62.62 161 PHE A CA 1
ATOM 1300 C C . PHE A 1 161 ? -47.716 -5.737 10.720 1.00 62.62 161 PHE A C 1
ATOM 1302 O O . PHE A 1 161 ? -46.976 -6.691 10.958 1.00 62.62 161 PHE A O 1
ATOM 1309 N N . THR A 1 162 ? -48.484 -5.186 11.665 1.00 61.62 162 THR A N 1
ATOM 1310 C CA . THR A 1 162 ? -48.530 -5.676 13.049 1.00 61.62 162 THR A CA 1
ATOM 1311 C C . THR A 1 162 ? -48.979 -7.135 13.114 1.00 61.62 162 THR A C 1
ATOM 1313 O O . THR A 1 162 ? -48.335 -7.925 13.801 1.00 61.62 162 THR A O 1
ATOM 1316 N N . LEU A 1 163 ? -50.007 -7.524 12.351 1.00 59.38 163 LEU A N 1
ATOM 1317 C CA . LEU A 1 163 ? -50.520 -8.898 12.323 1.00 59.38 163 LEU A CA 1
ATOM 1318 C C . LEU A 1 163 ? -49.492 -9.896 11.759 1.00 59.38 163 LEU A C 1
ATOM 1320 O O . LEU A 1 163 ? -49.357 -11.012 12.263 1.00 59.38 163 LEU A O 1
ATOM 1324 N N . ILE A 1 164 ? -48.738 -9.488 10.730 1.00 63.69 164 ILE A N 1
ATOM 1325 C CA . ILE A 1 164 ? -47.648 -10.286 10.146 1.00 63.69 164 ILE A CA 1
ATOM 1326 C C . ILE A 1 164 ? -46.528 -10.484 11.172 1.00 63.69 164 ILE A C 1
ATOM 1328 O O . ILE A 1 164 ? -46.055 -11.604 11.363 1.00 63.69 164 ILE A O 1
ATOM 1332 N N . VAL A 1 165 ? -46.124 -9.416 11.860 1.00 62.25 165 VAL A N 1
ATOM 1333 C CA . VAL A 1 165 ? -45.059 -9.462 12.871 1.00 62.25 165 VAL A CA 1
ATOM 1334 C C . VAL A 1 165 ? -45.478 -10.302 14.086 1.00 62.25 165 VAL A C 1
ATOM 1336 O O . VAL A 1 165 ? -44.683 -11.105 14.565 1.00 62.25 165 VAL A O 1
ATOM 1339 N N . GLN A 1 166 ? -46.728 -10.197 14.544 1.00 58.22 166 GLN A N 1
ATOM 1340 C CA . GLN A 1 166 ? -47.253 -10.992 15.664 1.00 58.22 166 GLN A CA 1
ATOM 1341 C C . GLN A 1 166 ? -47.322 -12.493 15.360 1.00 58.22 166 GLN A C 1
ATOM 1343 O O . GLN A 1 166 ? -46.983 -13.306 16.221 1.00 58.22 166 GLN A O 1
ATOM 1348 N N . ASN A 1 167 ? -47.731 -12.863 14.143 1.00 59.19 167 ASN A N 1
ATOM 1349 C CA . ASN A 1 167 ? -47.788 -14.266 13.728 1.00 59.19 167 ASN A CA 1
ATOM 1350 C C . ASN A 1 167 ? -46.393 -14.866 13.500 1.00 59.19 167 ASN A C 1
ATOM 1352 O O . ASN A 1 167 ? -46.169 -16.025 13.836 1.00 59.19 167 ASN A O 1
ATOM 1356 N N . LEU A 1 168 ? -45.436 -14.084 12.987 1.00 56.50 168 LEU A N 1
ATOM 1357 C CA . LEU A 1 168 ? -44.046 -14.531 12.828 1.00 56.50 168 LEU A CA 1
ATOM 1358 C C . LEU A 1 168 ? -43.304 -14.695 14.164 1.00 56.50 168 LEU A C 1
ATOM 1360 O O . LEU A 1 168 ? -42.315 -15.419 14.221 1.00 56.50 168 LEU A O 1
ATOM 1364 N N . LEU A 1 169 ? -43.766 -14.031 15.226 1.00 59.09 169 LEU A N 1
ATOM 1365 C CA . LEU A 1 169 ? -43.152 -14.057 16.557 1.00 59.09 169 LEU A CA 1
ATOM 1366 C C . LEU A 1 169 ? -43.913 -14.940 17.562 1.00 59.09 169 LEU A C 1
ATOM 1368 O O . LEU A 1 169 ? -43.775 -14.752 18.773 1.00 59.09 169 LEU A O 1
ATOM 1372 N N . GLU A 1 170 ? -44.701 -15.899 17.062 1.00 55.50 170 GLU A N 1
ATOM 1373 C CA . GLU A 1 170 ? -45.391 -16.937 17.847 1.00 55.50 170 GLU A CA 1
ATOM 1374 C C . GLU A 1 170 ? -46.182 -16.379 19.049 1.00 55.50 170 GLU A C 1
ATOM 1376 O O . GLU A 1 170 ? -46.125 -16.897 20.164 1.00 55.50 170 GLU A O 1
ATOM 1381 N N . GLY A 1 171 ? -46.935 -15.295 18.835 1.00 48.66 171 GLY A N 1
ATOM 1382 C CA . GLY A 1 171 ? -47.935 -14.836 19.803 1.00 48.66 171 GLY A CA 1
ATOM 1383 C C . GLY A 1 171 ? -47.395 -14.085 21.023 1.00 48.66 171 GLY A C 1
ATOM 1384 O O . GLY A 1 171 ? -48.142 -13.889 21.982 1.00 48.66 171 GLY A O 1
ATOM 1385 N N . ARG A 1 172 ? -46.144 -13.604 21.013 1.00 45.81 172 ARG A N 1
ATOM 1386 C CA . ARG A 1 172 ? -45.706 -12.631 22.030 1.00 45.81 172 ARG A CA 1
ATOM 1387 C C . ARG A 1 172 ? -46.401 -11.281 21.792 1.00 45.81 172 ARG A C 1
ATOM 1389 O O . ARG A 1 172 ? -46.217 -10.697 20.722 1.00 45.81 172 ARG A O 1
ATOM 1396 N N . PRO A 1 173 ? -47.189 -10.753 22.750 1.00 48.19 173 PRO A N 1
ATOM 1397 C CA . PRO A 1 173 ? -47.749 -9.416 22.625 1.00 48.19 173 PRO A CA 1
ATOM 1398 C C . PRO A 1 173 ? -46.606 -8.407 22.716 1.00 48.19 173 PRO A C 1
ATOM 1400 O O . PRO A 1 173 ? -45.964 -8.277 23.756 1.00 48.19 173 PRO A O 1
ATOM 1403 N N . ILE A 1 174 ? -46.324 -7.721 21.612 1.00 49.34 174 ILE A N 1
ATOM 1404 C CA . ILE A 1 174 ? -45.319 -6.662 21.592 1.00 49.34 174 ILE A CA 1
ATOM 1405 C C . ILE A 1 174 ? -46.005 -5.384 22.059 1.00 49.34 174 ILE A C 1
ATOM 1407 O O . ILE A 1 174 ? -46.948 -4.908 21.420 1.00 49.34 174 ILE A O 1
ATOM 1411 N N . VAL A 1 175 ? -45.559 -4.843 23.190 1.00 52.50 175 VAL A N 1
ATOM 1412 C CA . VAL A 1 175 ? -46.114 -3.611 23.750 1.00 52.50 175 VAL A CA 1
ATOM 1413 C C . VAL A 1 175 ? -45.657 -2.452 22.867 1.00 52.50 175 VAL A C 1
ATOM 1415 O O . VAL A 1 175 ? -44.498 -2.377 22.472 1.00 52.50 175 VAL A O 1
ATOM 1418 N N . HIS A 1 176 ? -46.569 -1.537 22.532 1.00 45.06 176 HIS A N 1
ATOM 1419 C CA . HIS A 1 176 ? -46.333 -0.455 21.566 1.00 45.06 176 HIS A CA 1
ATOM 1420 C C . HIS A 1 176 ? -45.105 0.428 21.892 1.00 45.06 176 HIS A C 1
ATOM 1422 O O . HIS A 1 176 ? -44.519 1.041 21.000 1.00 45.06 176 HIS A O 1
ATOM 1428 N N . GLN A 1 177 ? -44.680 0.446 23.160 1.00 53.38 177 GLN A N 1
ATOM 1429 C CA . GLN A 1 177 ? -43.486 1.145 23.637 1.00 53.38 177 GLN A CA 1
ATOM 1430 C C . GLN A 1 177 ? -42.161 0.569 23.112 1.00 53.38 177 GLN A C 1
ATOM 1432 O O . GLN A 1 177 ? -41.197 1.324 23.009 1.00 53.38 177 GLN A O 1
ATOM 1437 N N . ASP A 1 178 ? -42.104 -0.706 22.715 1.00 46.94 178 ASP A N 1
ATOM 1438 C CA . ASP A 1 178 ? -40.840 -1.375 22.364 1.00 46.94 178 ASP A CA 1
ATOM 1439 C C . ASP A 1 178 ? -40.250 -0.922 21.016 1.00 46.94 178 ASP A C 1
ATOM 1441 O O . ASP A 1 178 ? -39.065 -1.119 20.756 1.00 46.94 178 ASP A O 1
ATOM 1445 N N . TYR A 1 179 ? -41.052 -0.292 20.154 1.00 54.34 179 TYR A N 1
ATOM 1446 C CA . TYR A 1 179 ? -40.626 0.166 18.823 1.00 54.34 179 TYR A CA 1
ATOM 1447 C C . TYR A 1 179 ? -40.957 1.633 18.532 1.00 54.34 179 TYR A C 1
ATOM 1449 O O . TYR A 1 179 ? -40.464 2.175 17.544 1.00 54.34 179 TYR A O 1
ATOM 1457 N N . ALA A 1 180 ? -41.708 2.322 19.399 1.00 46.34 180 ALA A N 1
ATOM 1458 C CA . ALA A 1 180 ? -41.905 3.771 19.288 1.00 46.34 180 ALA A CA 1
ATOM 1459 C C . ALA A 1 180 ? -40.568 4.546 19.338 1.00 46.34 180 ALA A C 1
ATOM 1461 O O . ALA A 1 180 ? -40.429 5.580 18.692 1.00 46.34 180 ALA A O 1
ATOM 1462 N N . SER A 1 181 ? -39.552 3.999 20.013 1.00 44.38 181 SER A N 1
ATOM 1463 C CA . SER A 1 181 ? -38.184 4.537 20.064 1.00 44.38 181 SER A CA 1
ATOM 1464 C C . SER A 1 181 ? -37.390 4.396 18.757 1.00 44.38 181 SER A C 1
ATOM 1466 O O . SER A 1 181 ? -36.356 5.041 18.606 1.00 44.38 181 SER A O 1
ATOM 1468 N N . LEU A 1 182 ? -37.855 3.581 17.803 1.00 35.69 182 LEU A N 1
ATOM 1469 C CA . LEU A 1 182 ? -37.196 3.386 16.506 1.00 35.69 182 LEU A CA 1
ATOM 1470 C C . LEU A 1 182 ? -37.675 4.378 15.436 1.00 35.69 182 LEU A C 1
ATOM 1472 O O . LEU A 1 182 ? -37.042 4.478 14.386 1.00 35.69 182 LEU A O 1
ATOM 1476 N N . PHE A 1 183 ? -38.774 5.102 15.684 1.00 40.31 183 PHE A N 1
ATOM 1477 C CA . PHE A 1 183 ? -39.453 5.901 14.657 1.00 40.31 183 PHE A CA 1
ATOM 1478 C C . PHE A 1 183 ? -39.850 7.320 15.078 1.00 40.31 183 PHE A C 1
ATOM 1480 O O . PHE A 1 183 ? -40.535 7.987 14.306 1.00 40.31 183 PHE A O 1
ATOM 1487 N N . THR A 1 184 ? -39.423 7.836 16.234 1.00 36.03 184 THR A N 1
ATOM 1488 C CA . THR A 1 184 ? -39.583 9.275 16.502 1.00 36.03 184 THR A CA 1
ATOM 1489 C C . THR A 1 184 ? -38.641 10.073 15.596 1.00 36.03 184 THR A C 1
ATOM 1491 O O . THR A 1 184 ? -37.424 9.930 15.732 1.00 36.03 184 THR A O 1
ATOM 1494 N N . PRO A 1 185 ? -39.148 10.916 14.675 1.00 40.00 185 PRO A N 1
ATOM 1495 C CA . PRO A 1 185 ? -38.298 11.869 13.986 1.00 40.00 185 PRO A CA 1
ATOM 1496 C C . PRO A 1 185 ? -37.845 12.917 15.005 1.00 40.00 185 PRO A C 1
ATOM 1498 O O . PRO A 1 185 ? -38.674 13.556 15.653 1.00 40.00 185 PRO A O 1
ATOM 1501 N N . ASP A 1 186 ? -36.531 13.069 15.148 1.00 35.22 186 ASP A N 1
ATOM 1502 C CA . ASP A 1 186 ? -35.912 14.121 15.952 1.00 35.22 186 ASP A CA 1
ATOM 1503 C C . ASP A 1 186 ? -36.318 15.486 15.374 1.00 35.22 186 ASP A C 1
ATOM 1505 O O . ASP A 1 186 ? -35.781 15.964 14.373 1.00 35.22 186 ASP A O 1
ATOM 1509 N N . VAL A 1 187 ? -37.330 16.097 15.984 1.00 43.22 187 VAL A N 1
ATOM 1510 C CA . VAL A 1 187 ? -37.742 17.477 15.736 1.00 43.22 187 VAL A CA 1
ATOM 1511 C C . VAL A 1 187 ? -37.382 18.259 16.988 1.00 43.22 187 VAL A C 1
ATOM 1513 O O . VAL A 1 187 ? -38.216 18.438 17.869 1.00 43.22 187 VAL A O 1
ATOM 1516 N N . ASN A 1 188 ? -36.104 18.625 17.099 1.00 34.41 188 ASN A N 1
ATOM 1517 C CA . ASN A 1 188 ? -35.590 19.913 17.584 1.00 34.41 188 ASN A CA 1
ATOM 1518 C C . ASN A 1 188 ? -34.078 19.799 17.827 1.00 34.41 188 ASN A C 1
ATOM 1520 O O . ASN A 1 188 ? -33.610 18.920 18.542 1.00 34.41 188 ASN A O 1
ATOM 1524 N N . GLY A 1 189 ? -33.317 20.688 17.187 1.00 44.53 189 GLY A N 1
ATOM 1525 C CA . GLY A 1 189 ? -31.866 20.743 17.301 1.00 44.53 189 GLY A CA 1
ATOM 1526 C C . GLY A 1 189 ? -31.397 21.248 18.664 1.00 44.53 189 GLY A C 1
ATOM 1527 O O . GLY A 1 189 ? -31.971 22.183 19.207 1.00 44.53 189 GLY A O 1
ATOM 1528 N N . ASP A 1 190 ? -30.351 20.621 19.199 1.00 34.00 190 ASP A N 1
ATOM 1529 C CA . ASP A 1 190 ? -29.041 21.258 19.379 1.00 34.00 190 ASP A CA 1
ATOM 1530 C C . ASP A 1 190 ? -28.001 20.253 19.922 1.00 34.00 190 ASP A C 1
ATOM 1532 O O . ASP A 1 190 ? -28.241 19.532 20.883 1.00 34.00 190 ASP A O 1
ATOM 1536 N N . SER A 1 191 ? -26.808 20.294 19.314 1.00 34.19 191 SER A N 1
ATOM 1537 C CA . SER A 1 191 ? -25.513 19.737 19.761 1.00 34.19 191 SER A CA 1
ATOM 1538 C C . SER A 1 191 ? -25.283 18.203 19.739 1.00 34.19 191 SER A C 1
ATOM 1540 O O . SER A 1 191 ? -25.881 17.464 20.520 1.00 34.19 191 SER A O 1
ATOM 1542 N N . PRO A 1 192 ? -24.325 17.689 18.928 1.00 35.47 192 PRO A N 1
ATOM 1543 C CA . PRO A 1 192 ? -23.950 16.280 18.922 1.00 35.47 192 PRO A CA 1
ATOM 1544 C C . PRO A 1 192 ? -22.688 16.043 19.762 1.00 35.47 192 PRO A C 1
ATOM 1546 O O . PRO A 1 192 ? -21.597 16.435 19.358 1.00 35.47 192 PRO A O 1
ATOM 1549 N N . ASN A 1 193 ? -22.805 15.354 20.898 1.00 36.19 193 ASN A N 1
ATOM 1550 C CA . ASN A 1 193 ? -21.713 14.550 21.457 1.00 36.19 193 ASN A CA 1
ATOM 1551 C C . ASN A 1 193 ? -22.260 13.518 22.455 1.00 36.19 193 ASN A C 1
ATOM 1553 O O . ASN A 1 193 ? -23.030 13.867 23.342 1.00 36.19 193 ASN A O 1
ATOM 1557 N N . ASN A 1 194 ? -21.766 12.279 22.336 1.00 38.00 194 ASN A N 1
ATOM 1558 C CA . ASN A 1 194 ? -21.895 11.147 23.272 1.00 38.00 194 ASN A CA 1
ATOM 1559 C C . ASN A 1 194 ? -23.049 10.145 23.113 1.00 38.00 194 ASN A C 1
ATOM 1561 O O . ASN A 1 194 ? -23.689 9.839 24.107 1.00 38.00 194 ASN A O 1
ATOM 1565 N N . ILE A 1 195 ? -23.219 9.490 21.954 1.00 34.81 195 ILE A N 1
ATOM 1566 C CA . ILE A 1 195 ? -23.751 8.102 21.923 1.00 34.81 195 ILE A CA 1
ATOM 1567 C C . ILE A 1 195 ? -23.111 7.296 20.774 1.00 34.81 195 ILE A C 1
ATOM 1569 O O . ILE A 1 195 ? -23.768 6.893 19.824 1.00 34.81 195 ILE A O 1
ATOM 1573 N N . VAL A 1 196 ? -21.800 7.053 20.830 1.00 36.38 196 VAL A N 1
ATOM 1574 C CA . VAL A 1 196 ? -21.129 6.035 19.997 1.00 36.38 196 VAL A CA 1
ATOM 1575 C C . VAL A 1 196 ? -19.999 5.453 20.833 1.00 36.38 196 VAL A C 1
ATOM 1577 O O . VAL A 1 196 ? -18.929 6.038 20.845 1.00 36.38 196 VAL A O 1
ATOM 1580 N N . ASN A 1 197 ? -20.211 4.364 21.583 1.00 34.78 197 ASN A N 1
ATOM 1581 C CA . ASN A 1 197 ? -19.059 3.635 22.148 1.00 34.78 197 ASN A CA 1
ATOM 1582 C C . ASN A 1 197 ? -19.253 2.149 22.495 1.00 34.78 197 ASN A C 1
ATOM 1584 O O . ASN A 1 197 ? -18.252 1.467 22.677 1.00 34.78 197 ASN A O 1
ATOM 1588 N N . ASN A 1 198 ? -20.464 1.580 22.500 1.00 34.22 198 ASN A N 1
ATOM 1589 C CA . ASN A 1 198 ? -20.622 0.206 23.018 1.00 34.22 198 ASN A CA 1
ATOM 1590 C C . ASN A 1 198 ? -20.706 -0.924 21.972 1.00 34.22 198 ASN A C 1
ATOM 1592 O O . ASN A 1 198 ? -20.650 -2.083 22.363 1.00 34.22 198 ASN A O 1
ATOM 1596 N N . ASN A 1 199 ? -20.725 -0.634 20.663 1.00 35.47 199 ASN A N 1
ATOM 1597 C CA . ASN A 1 199 ? -20.795 -1.676 19.615 1.00 35.47 199 ASN A CA 1
ATOM 1598 C C . ASN A 1 199 ? -19.509 -1.858 18.777 1.00 35.47 199 ASN A C 1
ATOM 1600 O O . ASN A 1 199 ? -19.461 -2.729 17.915 1.00 35.47 199 ASN A O 1
ATOM 1604 N N . ILE A 1 200 ? -18.441 -1.090 19.032 1.00 39.38 200 ILE A N 1
ATOM 1605 C CA . ILE A 1 200 ? -17.204 -1.107 18.214 1.00 39.38 200 ILE A CA 1
ATOM 1606 C C . ILE A 1 200 ? -16.188 -2.178 18.683 1.00 39.38 200 ILE A C 1
ATOM 1608 O O . ILE A 1 200 ? -15.283 -2.563 17.941 1.00 39.38 200 ILE A O 1
ATOM 1612 N N . VAL A 1 201 ? -16.340 -2.724 19.894 1.00 40.38 201 VAL A N 1
ATOM 1613 C CA . VAL A 1 201 ? -15.305 -3.566 20.528 1.00 40.38 201 VAL A CA 1
ATOM 1614 C C . VAL A 1 201 ? -15.244 -5.001 19.970 1.00 40.38 201 VAL A C 1
ATOM 1616 O O . VAL A 1 201 ? -14.174 -5.611 19.997 1.00 40.38 201 VAL A O 1
ATOM 1619 N N . ASN A 1 202 ? -16.327 -5.532 19.390 1.00 36.47 202 ASN A N 1
ATOM 1620 C CA . ASN A 1 202 ? -16.332 -6.904 18.852 1.00 36.47 202 ASN A CA 1
ATOM 1621 C C . ASN A 1 202 ? -15.858 -7.014 17.391 1.00 36.47 202 ASN A C 1
ATOM 1623 O O . ASN A 1 202 ? -15.187 -7.986 17.047 1.00 36.47 202 ASN A O 1
ATOM 1627 N N . ASP A 1 203 ? -16.090 -5.999 16.554 1.00 37.03 203 ASP A N 1
ATOM 1628 C CA . ASP A 1 203 ? -15.674 -6.025 15.140 1.00 37.03 203 ASP A CA 1
ATOM 1629 C C . ASP A 1 203 ? -14.165 -5.794 14.939 1.00 37.03 203 ASP A C 1
ATOM 1631 O O . ASP A 1 203 ? -13.573 -6.279 13.970 1.00 37.03 203 ASP A O 1
ATOM 1635 N N . ASN A 1 204 ? -13.503 -5.099 15.870 1.00 40.72 204 ASN A N 1
ATOM 1636 C CA . ASN A 1 204 ? -12.062 -4.839 15.783 1.00 40.72 204 ASN A CA 1
ATOM 1637 C C . ASN A 1 204 ? -11.197 -6.058 16.150 1.00 40.72 204 ASN A C 1
ATOM 1639 O O . ASN A 1 204 ? -10.088 -6.185 15.625 1.00 40.72 204 ASN A O 1
ATOM 1643 N N . LYS A 1 205 ? -11.701 -6.982 16.983 1.00 43.78 205 LYS A N 1
ATOM 1644 C CA . LYS A 1 205 ? -10.990 -8.221 17.362 1.00 43.78 205 LYS A CA 1
ATOM 1645 C C . LYS A 1 205 ? -10.973 -9.268 16.248 1.00 43.78 205 LYS A C 1
ATOM 1647 O O . LYS A 1 205 ? -9.976 -9.961 16.077 1.00 43.78 205 LYS A O 1
ATOM 1652 N N . ILE A 1 206 ? -12.044 -9.355 15.458 1.00 43.09 206 ILE A N 1
ATOM 1653 C CA . ILE A 1 206 ? -12.116 -10.296 14.331 1.00 43.09 206 ILE A CA 1
ATOM 1654 C C . ILE A 1 206 ? -11.234 -9.802 13.172 1.00 43.09 206 ILE A C 1
ATOM 1656 O O . ILE A 1 206 ? -10.505 -10.592 12.577 1.00 43.09 206 ILE A O 1
ATOM 1660 N N . LYS A 1 207 ? -11.199 -8.484 12.917 1.00 42.88 207 LYS A N 1
ATOM 1661 C CA . LYS A 1 207 ? -10.361 -7.882 11.862 1.00 42.88 207 LYS A CA 1
ATOM 1662 C C . LYS A 1 207 ? -8.858 -8.030 12.112 1.00 42.88 207 LYS A C 1
ATOM 1664 O O . LYS A 1 207 ? -8.122 -8.311 11.167 1.00 42.88 207 LYS A O 1
ATOM 1669 N N . THR A 1 208 ? -8.397 -7.875 13.354 1.00 43.84 208 THR A N 1
ATOM 1670 C CA . THR A 1 208 ? -6.966 -7.991 13.702 1.00 43.84 208 THR A CA 1
ATOM 1671 C C . THR A 1 208 ? -6.434 -9.414 13.525 1.00 43.84 208 THR A C 1
ATOM 1673 O O . THR A 1 208 ? -5.316 -9.585 13.041 1.00 43.84 208 THR A O 1
ATOM 1676 N N . TYR A 1 209 ? -7.248 -10.436 13.808 1.00 41.16 209 TYR A N 1
ATOM 1677 C CA . TYR A 1 209 ? -6.842 -11.837 13.668 1.00 41.16 209 TYR A CA 1
ATOM 1678 C C . TYR A 1 209 ? -6.680 -12.266 12.197 1.00 41.16 209 TYR A C 1
ATOM 1680 O O . TYR A 1 209 ? -5.697 -12.913 11.835 1.00 41.16 209 TYR A O 1
ATOM 1688 N N . THR A 1 210 ? -7.585 -11.835 11.309 1.00 43.59 210 THR A N 1
ATOM 1689 C CA . THR A 1 210 ? -7.470 -12.090 9.859 1.00 43.59 210 THR A CA 1
ATOM 1690 C C . THR A 1 210 ? -6.300 -11.350 9.202 1.00 43.59 210 THR A C 1
ATOM 1692 O O . THR A 1 210 ? -5.657 -11.897 8.309 1.00 43.59 210 THR A O 1
ATOM 1695 N N . LEU A 1 211 ? -5.973 -10.138 9.670 1.00 45.38 211 LEU A N 1
ATOM 1696 C CA . LEU A 1 211 ? -4.865 -9.333 9.137 1.00 45.38 211 LEU A CA 1
ATOM 1697 C C . LEU A 1 211 ? -3.477 -9.889 9.502 1.00 45.38 211 LEU A C 1
ATOM 1699 O O . LEU A 1 211 ? -2.554 -9.751 8.699 1.00 45.38 211 LEU A O 1
ATOM 1703 N N . SER A 1 212 ? -3.321 -10.528 10.670 1.00 53.50 212 SER A N 1
ATOM 1704 C CA . SER A 1 212 ? -2.054 -11.183 11.050 1.00 53.50 212 SER A CA 1
ATOM 1705 C C . SER A 1 212 ? -1.754 -12.368 10.135 1.00 53.50 212 SER A C 1
ATOM 1707 O O . SER A 1 212 ? -0.675 -12.449 9.552 1.00 53.50 212 SER A O 1
ATOM 1709 N N . LYS A 1 213 ? -2.758 -13.221 9.902 1.00 49.69 213 LYS A N 1
ATOM 1710 C CA . LYS A 1 213 ? -2.609 -14.434 9.092 1.00 49.69 213 LYS A CA 1
ATOM 1711 C C . LYS A 1 213 ? -2.321 -14.136 7.612 1.00 49.69 213 LYS A C 1
ATOM 1713 O O . LYS A 1 213 ? -1.445 -14.760 7.021 1.00 49.69 213 LYS A O 1
ATOM 1718 N N . GLU A 1 214 ? -2.977 -13.131 7.020 1.00 53.94 214 GLU A N 1
ATOM 1719 C CA . GLU A 1 214 ? -2.679 -12.699 5.639 1.00 53.94 214 GLU A CA 1
ATOM 1720 C C . GLU A 1 214 ? -1.274 -12.092 5.493 1.00 53.94 214 GLU A C 1
ATOM 1722 O O . GLU A 1 214 ? -0.630 -12.235 4.449 1.00 53.94 214 GLU A O 1
ATOM 1727 N N . LYS A 1 215 ? -0.782 -11.396 6.524 1.00 66.19 215 LYS A N 1
ATOM 1728 C CA . LYS A 1 215 ? 0.564 -10.814 6.519 1.00 66.19 215 LYS A CA 1
ATOM 1729 C C . LYS A 1 215 ? 1.638 -11.903 6.624 1.00 66.19 215 LYS A C 1
ATOM 1731 O O . LYS A 1 215 ? 2.635 -11.825 5.908 1.00 66.19 215 LYS A O 1
ATOM 1736 N N . GLU A 1 216 ? 1.392 -12.929 7.437 1.00 61.16 216 GLU A N 1
ATOM 1737 C CA . GLU A 1 216 ? 2.258 -14.103 7.613 1.00 61.16 216 GLU A CA 1
ATOM 1738 C C . GLU A 1 216 ? 2.363 -14.949 6.330 1.00 61.16 216 GLU A C 1
ATOM 1740 O O . GLU A 1 216 ? 3.467 -15.281 5.891 1.00 61.16 216 GLU A O 1
ATOM 1745 N N . GLU A 1 217 ? 1.242 -15.237 5.658 1.00 60.94 217 GLU A N 1
ATOM 1746 C CA . GLU A 1 217 ? 1.245 -16.003 4.399 1.00 60.94 217 GLU A CA 1
ATOM 1747 C C . GLU A 1 217 ? 1.965 -15.254 3.267 1.00 60.94 217 GLU A C 1
ATOM 1749 O O . GLU A 1 217 ? 2.666 -15.852 2.441 1.00 60.94 217 GLU A O 1
ATOM 1754 N N . LYS A 1 218 ? 1.856 -13.922 3.257 1.00 69.19 218 LYS A N 1
ATOM 1755 C CA . LYS A 1 218 ? 2.520 -13.070 2.273 1.00 69.19 218 LYS A CA 1
ATOM 1756 C C . LYS A 1 218 ? 4.038 -13.015 2.463 1.00 69.19 218 LYS A C 1
ATOM 1758 O O . LYS A 1 218 ? 4.765 -13.020 1.472 1.00 69.19 218 LYS A O 1
ATOM 1763 N N . GLU A 1 219 ? 4.524 -13.000 3.702 1.00 66.50 219 GLU A N 1
ATOM 1764 C CA . GLU A 1 219 ? 5.963 -12.985 3.994 1.00 66.50 219 GLU A CA 1
ATOM 1765 C C . GLU A 1 219 ? 6.633 -14.317 3.607 1.00 66.50 219 GLU A C 1
ATOM 1767 O O . GLU A 1 219 ? 7.712 -14.329 3.005 1.00 66.50 219 GLU A O 1
ATOM 1772 N N . ILE A 1 220 ? 5.940 -15.441 3.829 1.00 60.44 220 ILE A N 1
ATOM 1773 C CA . ILE A 1 220 ? 6.375 -16.770 3.368 1.00 60.44 220 ILE A CA 1
ATOM 1774 C C . ILE A 1 220 ? 6.420 -16.834 1.833 1.00 60.44 220 ILE A C 1
ATOM 1776 O O . ILE A 1 220 ? 7.361 -17.392 1.260 1.00 60.44 220 ILE A O 1
ATOM 1780 N N . PHE A 1 221 ? 5.426 -16.260 1.150 1.00 64.06 221 PHE A N 1
ATOM 1781 C CA . PHE A 1 221 ? 5.376 -16.241 -0.312 1.00 64.06 221 PHE A CA 1
ATOM 1782 C C . PHE A 1 221 ? 6.493 -15.377 -0.925 1.00 64.06 221 PHE A C 1
ATOM 1784 O O . PHE A 1 221 ? 7.198 -15.837 -1.824 1.00 64.06 221 PHE A O 1
ATOM 1791 N N . GLU A 1 222 ? 6.716 -14.167 -0.401 1.00 62.69 222 GLU A N 1
ATOM 1792 C CA . GLU A 1 222 ? 7.777 -13.263 -0.873 1.00 62.69 222 GLU A CA 1
ATOM 1793 C C . GLU A 1 222 ? 9.183 -13.855 -0.657 1.00 62.69 222 GLU A C 1
ATOM 1795 O O . GLU A 1 222 ? 10.060 -13.684 -1.507 1.00 62.69 222 GLU A O 1
ATOM 1800 N N . SER A 1 223 ? 9.401 -14.604 0.432 1.00 67.75 223 SER A N 1
ATOM 1801 C CA . SER A 1 223 ? 10.666 -15.312 0.673 1.00 67.75 223 SER A CA 1
ATOM 1802 C C . SER A 1 223 ? 10.918 -16.426 -0.356 1.00 67.75 223 SER A C 1
ATOM 1804 O O . SER A 1 223 ? 12.022 -16.529 -0.897 1.00 67.75 223 SER A O 1
ATOM 1806 N N . LYS A 1 224 ? 9.890 -17.211 -0.711 1.00 67.31 224 LYS A N 1
ATOM 1807 C CA . LYS A 1 224 ? 9.994 -18.264 -1.741 1.00 67.31 224 LYS A CA 1
ATOM 1808 C C . LYS A 1 224 ? 10.260 -17.697 -3.139 1.00 67.31 224 LYS A C 1
ATOM 1810 O O . LYS A 1 224 ? 11.063 -18.259 -3.884 1.00 67.31 224 LYS A O 1
ATOM 1815 N N . GLU A 1 225 ? 9.633 -16.575 -3.490 1.00 66.50 225 GLU A N 1
ATOM 1816 C CA . GLU A 1 225 ? 9.827 -15.913 -4.788 1.00 66.50 225 GLU A CA 1
ATOM 1817 C C . GLU A 1 225 ? 11.252 -15.345 -4.943 1.00 66.50 225 GLU A C 1
ATOM 1819 O O . GLU A 1 225 ? 11.848 -15.431 -6.021 1.00 66.50 225 GLU A O 1
ATOM 1824 N N . GLN A 1 226 ? 11.843 -14.829 -3.859 1.00 66.50 226 GLN A N 1
ATOM 1825 C CA . GLN A 1 226 ? 13.231 -14.348 -3.859 1.00 66.50 226 GLN A CA 1
ATOM 1826 C C . GLN A 1 226 ? 14.239 -15.478 -4.084 1.00 66.50 226 GLN A C 1
ATOM 1828 O O . GLN A 1 226 ? 15.147 -15.318 -4.901 1.00 66.50 226 GLN A O 1
ATOM 1833 N N . ILE A 1 227 ? 14.048 -16.626 -3.426 1.00 66.06 227 ILE A N 1
ATOM 1834 C CA . ILE A 1 227 ? 14.895 -17.812 -3.621 1.00 66.06 227 ILE A CA 1
ATOM 1835 C C . ILE A 1 227 ? 14.799 -18.289 -5.076 1.00 66.06 227 ILE A C 1
ATOM 1837 O O . ILE A 1 227 ? 15.818 -18.483 -5.734 1.00 66.06 227 ILE A O 1
ATOM 1841 N N . PHE A 1 228 ? 13.584 -18.387 -5.622 1.00 62.78 228 PHE A N 1
ATOM 1842 C CA . PHE A 1 228 ? 13.372 -18.827 -7.003 1.00 62.78 228 PHE A CA 1
ATOM 1843 C C . PHE A 1 228 ? 14.018 -17.886 -8.036 1.00 62.78 228 PHE A C 1
ATOM 1845 O O . PHE A 1 228 ? 14.615 -18.333 -9.016 1.00 62.78 228 PHE A O 1
ATOM 1852 N N . THR A 1 229 ? 13.949 -16.573 -7.803 1.00 68.62 229 THR A N 1
ATOM 1853 C CA . THR A 1 229 ? 14.541 -15.573 -8.706 1.00 68.62 229 THR A CA 1
ATOM 1854 C C . THR A 1 229 ? 16.072 -15.578 -8.652 1.00 68.62 229 THR A C 1
ATOM 1856 O O . THR A 1 229 ? 16.717 -15.365 -9.680 1.00 68.62 229 THR A O 1
ATOM 1859 N N . ALA A 1 230 ? 16.662 -15.831 -7.478 1.00 69.75 230 ALA A N 1
ATOM 1860 C CA . ALA A 1 230 ? 18.110 -15.964 -7.323 1.00 69.75 230 ALA A CA 1
ATOM 1861 C C . ALA A 1 230 ? 18.644 -17.172 -8.110 1.00 69.75 230 ALA A C 1
ATOM 1863 O O . ALA A 1 230 ? 19.564 -17.008 -8.909 1.00 69.75 230 ALA A O 1
ATOM 1864 N N . VAL A 1 231 ? 17.979 -18.327 -7.988 1.00 70.81 231 VAL A N 1
ATOM 1865 C CA . VAL A 1 231 ? 18.336 -19.561 -8.711 1.00 70.81 231 VAL A CA 1
ATOM 1866 C C . VAL A 1 231 ? 18.283 -19.360 -10.232 1.00 70.81 231 VAL A C 1
ATOM 1868 O O . VAL A 1 231 ? 19.240 -19.682 -10.931 1.00 70.81 231 VAL A O 1
ATOM 1871 N N . GLN A 1 232 ? 17.222 -18.736 -10.764 1.00 64.50 232 GLN A N 1
ATOM 1872 C CA . GLN A 1 232 ? 17.116 -18.486 -12.212 1.00 64.50 232 GLN A CA 1
ATOM 1873 C C . GLN A 1 232 ? 18.168 -17.515 -12.760 1.00 64.50 232 GLN A C 1
ATOM 1875 O O . GLN A 1 232 ? 18.502 -17.555 -13.948 1.00 64.50 232 GLN A O 1
ATOM 1880 N N . LYS A 1 233 ? 18.633 -16.569 -11.940 1.00 75.88 233 LYS A N 1
ATOM 1881 C CA . LYS A 1 233 ? 19.651 -15.608 -12.365 1.00 75.88 233 LYS A CA 1
ATOM 1882 C C . LYS A 1 233 ? 21.014 -16.289 -12.488 1.00 75.88 233 LYS A C 1
ATOM 1884 O O . LYS A 1 233 ? 21.718 -16.037 -13.461 1.00 75.88 233 LYS A O 1
ATOM 1889 N N . GLU A 1 234 ? 21.339 -17.168 -11.550 1.00 68.75 234 GLU A N 1
ATOM 1890 C CA . GLU A 1 234 ? 22.603 -17.902 -11.518 1.00 68.75 234 GLU A CA 1
ATOM 1891 C C . GLU A 1 234 ? 22.698 -18.924 -12.664 1.00 68.75 234 GLU A C 1
ATOM 1893 O O . GLU A 1 234 ? 23.690 -18.942 -13.389 1.00 68.75 234 GLU A O 1
ATOM 1898 N N . GLU A 1 235 ? 21.608 -19.644 -12.959 1.00 74.31 235 GLU A N 1
ATOM 1899 C CA . GLU A 1 235 ? 21.524 -20.576 -14.098 1.00 74.31 235 GLU A CA 1
ATOM 1900 C C . GLU A 1 235 ? 21.758 -19.874 -15.455 1.00 74.31 235 GLU A C 1
ATOM 1902 O O . GLU A 1 235 ? 22.310 -20.441 -16.405 1.00 74.31 235 GLU A O 1
ATOM 1907 N N . ARG A 1 236 ? 21.376 -18.593 -15.570 1.00 71.00 236 ARG A N 1
ATOM 1908 C CA . ARG A 1 236 ? 21.669 -17.780 -16.763 1.00 71.00 236 ARG A CA 1
ATOM 1909 C C . ARG A 1 236 ? 23.130 -17.356 -16.839 1.00 71.00 236 ARG A C 1
ATOM 1911 O O . ARG A 1 236 ? 23.661 -17.278 -17.944 1.00 71.00 236 ARG A O 1
ATOM 1918 N N . GLU A 1 237 ? 23.761 -17.053 -15.710 1.00 75.31 237 GLU A N 1
ATOM 1919 C CA . GLU A 1 237 ? 25.175 -16.667 -15.657 1.00 75.31 237 GLU A CA 1
ATOM 1920 C C . GLU A 1 237 ? 26.082 -17.866 -15.997 1.00 75.31 237 GLU A C 1
ATOM 1922 O O . GLU A 1 237 ? 27.016 -17.720 -16.788 1.00 75.31 237 GLU A O 1
ATOM 1927 N N . GLU A 1 238 ? 25.730 -19.069 -15.533 1.00 70.88 238 GLU A N 1
ATOM 1928 C CA . GLU A 1 238 ? 26.417 -20.326 -15.862 1.00 70.88 238 GLU A CA 1
ATOM 1929 C C . GLU A 1 238 ? 26.312 -20.679 -17.358 1.00 70.88 238 GLU A C 1
ATOM 1931 O O . GLU A 1 238 ? 27.316 -20.953 -18.023 1.00 70.88 238 GLU A O 1
ATOM 1936 N N . ASN A 1 239 ? 25.117 -20.543 -17.945 1.00 65.44 239 ASN A N 1
ATOM 1937 C CA . ASN A 1 239 ? 24.901 -20.760 -19.380 1.00 65.44 239 ASN A CA 1
ATOM 1938 C C . ASN A 1 239 ? 25.673 -19.774 -20.282 1.00 65.44 239 ASN A C 1
ATOM 1940 O O . ASN A 1 239 ? 25.969 -20.083 -21.440 1.00 65.44 239 ASN A O 1
ATOM 1944 N N . VAL A 1 240 ? 25.992 -18.574 -19.786 1.00 71.25 240 VAL A N 1
ATOM 1945 C CA . VAL A 1 240 ? 26.805 -17.590 -20.520 1.00 71.25 240 VAL A CA 1
ATOM 1946 C C . VAL A 1 240 ? 28.292 -17.953 -20.478 1.00 71.25 240 VAL A C 1
ATOM 1948 O O . VAL A 1 240 ? 28.989 -17.734 -21.472 1.00 71.25 240 VAL A O 1
ATOM 1951 N N . LEU A 1 241 ? 28.775 -18.529 -19.374 1.00 66.00 241 LEU A N 1
ATOM 1952 C CA . LEU A 1 241 ? 30.154 -19.009 -19.238 1.00 66.00 241 LEU A CA 1
ATOM 1953 C C . LEU A 1 241 ? 30.433 -20.199 -20.166 1.00 66.00 241 LEU A C 1
ATOM 1955 O O . LEU A 1 241 ? 31.376 -20.136 -20.954 1.00 66.00 241 LEU A O 1
ATOM 1959 N N . LEU A 1 242 ? 29.547 -21.200 -20.178 1.00 65.06 242 LEU A N 1
ATOM 1960 C CA . LEU A 1 242 ? 29.660 -22.378 -21.053 1.00 65.06 242 LEU A CA 1
ATOM 1961 C C . LEU A 1 242 ? 29.696 -22.010 -22.548 1.00 65.06 242 LEU A C 1
ATOM 1963 O O . LEU A 1 242 ? 30.444 -22.593 -23.332 1.00 65.06 242 LEU A O 1
ATOM 1967 N N . LYS A 1 243 ? 28.934 -20.988 -22.963 1.00 66.69 243 LYS A N 1
ATOM 1968 C CA . LYS A 1 243 ? 28.934 -20.521 -24.361 1.00 66.69 243 LYS A CA 1
ATOM 1969 C C . LYS A 1 243 ? 30.217 -19.802 -24.772 1.00 66.69 243 LYS A C 1
ATOM 1971 O O . LYS A 1 243 ? 30.567 -19.858 -25.948 1.00 66.69 243 LYS A O 1
ATOM 1976 N N . LYS A 1 244 ? 30.910 -19.129 -23.847 1.00 65.38 244 LYS A N 1
ATOM 1977 C CA . LYS A 1 244 ? 32.171 -18.434 -24.154 1.00 65.38 244 LYS A CA 1
ATOM 1978 C C . LYS A 1 244 ? 33.325 -19.408 -24.382 1.00 65.38 244 LYS A C 1
ATOM 1980 O O . LYS A 1 244 ? 34.140 -19.160 -25.269 1.00 65.38 244 LYS A O 1
ATOM 1985 N N . GLU A 1 245 ? 33.361 -20.520 -23.650 1.00 59.97 245 GLU A N 1
ATOM 1986 C CA . GLU A 1 245 ? 34.404 -21.543 -23.806 1.00 59.97 245 GLU A CA 1
ATOM 1987 C C . GLU A 1 245 ? 34.291 -22.299 -25.142 1.00 59.97 245 GLU A C 1
ATOM 1989 O O . GLU A 1 245 ? 35.306 -22.617 -25.760 1.00 59.97 245 GLU A O 1
ATOM 1994 N N . HIS A 1 246 ? 33.079 -22.502 -25.670 1.00 55.53 246 HIS A N 1
ATOM 1995 C CA . HIS A 1 246 ? 32.883 -23.164 -26.968 1.00 55.53 246 HIS A CA 1
ATOM 1996 C C . HIS A 1 246 ? 33.281 -22.330 -28.196 1.00 55.53 246 HIS A C 1
ATOM 1998 O O . HIS A 1 246 ? 33.522 -22.894 -29.260 1.00 55.53 246 HIS A O 1
ATOM 2004 N N . THR A 1 247 ? 33.408 -21.006 -28.082 1.00 54.00 247 THR A N 1
ATOM 2005 C CA . THR A 1 247 ? 33.779 -20.143 -29.221 1.00 54.00 247 THR A CA 1
ATOM 2006 C C . THR A 1 247 ? 35.286 -20.005 -29.479 1.00 54.00 247 THR A C 1
ATOM 2008 O O . THR A 1 247 ? 35.661 -19.345 -30.443 1.00 54.00 247 THR A O 1
ATOM 2011 N N . GLN A 1 248 ? 36.160 -20.614 -28.668 1.00 52.25 248 GLN A N 1
ATOM 2012 C CA . GLN A 1 248 ? 37.622 -20.422 -28.761 1.00 52.25 248 GLN A CA 1
ATOM 2013 C C . GLN A 1 248 ? 38.435 -21.650 -29.214 1.00 52.25 248 GLN A C 1
ATOM 2015 O O . GLN A 1 248 ? 39.661 -21.571 -29.305 1.00 52.25 248 GLN A O 1
ATOM 2020 N N . ALA A 1 249 ? 37.792 -22.770 -29.551 1.00 51.56 249 ALA A N 1
ATOM 2021 C CA . ALA A 1 249 ? 38.475 -23.992 -29.979 1.00 51.56 249 ALA A CA 1
ATOM 2022 C C . ALA A 1 249 ? 38.492 -24.135 -31.514 1.00 51.56 249 ALA A C 1
ATOM 2024 O O . ALA A 1 249 ? 37.695 -24.863 -32.098 1.00 51.56 249 ALA A O 1
ATOM 2025 N N . GLY A 1 250 ? 39.415 -23.431 -32.175 1.00 48.59 250 GLY A N 1
ATOM 2026 C CA . GLY A 1 250 ? 39.742 -23.630 -33.590 1.00 48.59 250 GLY A CA 1
ATOM 2027 C C . GLY A 1 250 ? 41.255 -23.627 -33.790 1.00 48.59 250 GLY A C 1
ATOM 2028 O O . GLY A 1 250 ? 41.853 -22.564 -33.909 1.00 48.59 250 GLY A O 1
ATOM 2029 N N . GLY A 1 251 ? 41.879 -24.807 -33.787 1.00 53.09 251 GLY A N 1
ATOM 2030 C CA . GLY A 1 251 ? 43.315 -24.978 -34.025 1.00 53.09 251 GLY A CA 1
ATOM 2031 C C . GLY A 1 251 ? 43.782 -26.379 -33.636 1.00 53.09 251 GLY A C 1
ATOM 2032 O O . GLY A 1 251 ? 43.788 -26.720 -32.456 1.00 53.09 251 GLY A O 1
ATOM 2033 N N . ASN A 1 252 ? 44.113 -27.190 -34.642 1.00 56.06 252 ASN A N 1
ATOM 2034 C CA . ASN A 1 252 ? 44.531 -28.586 -34.517 1.00 56.06 252 ASN A CA 1
ATOM 2035 C C . ASN A 1 252 ? 45.941 -28.697 -33.921 1.00 56.06 252 ASN A C 1
ATOM 2037 O O . ASN A 1 252 ? 46.905 -28.645 -34.672 1.00 56.06 252 ASN A O 1
ATOM 2041 N N . ASP A 1 253 ? 46.043 -28.931 -32.613 1.00 58.66 253 ASP A N 1
ATOM 2042 C CA . ASP A 1 253 ? 47.269 -29.405 -31.960 1.00 58.66 253 ASP A CA 1
ATOM 2043 C C . ASP A 1 253 ? 46.911 -30.510 -30.953 1.00 58.66 253 ASP A C 1
ATOM 2045 O O . ASP A 1 253 ? 46.333 -30.260 -29.894 1.00 58.66 253 ASP A O 1
ATOM 2049 N N . HIS A 1 254 ? 47.246 -31.762 -31.276 1.00 56.91 254 HIS A N 1
ATOM 2050 C CA . HIS A 1 254 ? 46.928 -32.933 -30.444 1.00 56.91 254 HIS A CA 1
ATOM 2051 C C . HIS A 1 254 ? 47.597 -32.913 -29.055 1.00 56.91 254 HIS A C 1
ATOM 2053 O O . HIS A 1 254 ? 47.106 -33.554 -28.129 1.00 56.91 254 HIS A O 1
ATOM 2059 N N . GLU A 1 255 ? 48.675 -32.148 -28.872 1.00 61.34 255 GLU A N 1
ATOM 2060 C CA . GLU A 1 255 ? 49.338 -31.982 -27.571 1.00 61.34 255 GLU A CA 1
ATOM 2061 C C . GLU A 1 255 ? 48.587 -31.001 -26.649 1.00 61.34 255 GLU A C 1
ATOM 2063 O O . GLU A 1 255 ? 48.652 -31.104 -25.420 1.00 61.34 255 GLU A O 1
ATOM 2068 N N . LYS A 1 256 ? 47.798 -30.091 -27.234 1.00 65.75 256 LYS A N 1
ATOM 2069 C CA . LYS A 1 256 ? 46.933 -29.164 -26.499 1.00 65.75 256 LYS A CA 1
ATOM 2070 C C . LYS A 1 256 ? 45.746 -29.895 -25.864 1.00 65.75 256 LYS A C 1
ATOM 2072 O O . LYS A 1 256 ? 45.424 -29.644 -24.708 1.00 65.75 256 LYS A O 1
ATOM 2077 N N . LEU A 1 257 ? 45.191 -30.887 -26.564 1.00 68.06 257 LEU A N 1
ATOM 2078 C CA . LEU A 1 257 ? 44.065 -31.709 -26.099 1.00 68.06 257 LEU A CA 1
ATOM 2079 C C . LEU A 1 257 ? 44.322 -32.395 -24.748 1.00 68.06 257 LEU A C 1
ATOM 2081 O O . LEU A 1 257 ? 43.439 -32.402 -23.897 1.00 68.06 257 LEU A O 1
ATOM 2085 N N . ASN A 1 258 ? 45.529 -32.918 -24.508 1.00 74.06 258 ASN A N 1
ATOM 2086 C CA . ASN A 1 258 ? 45.843 -33.581 -23.236 1.00 74.06 258 ASN A CA 1
ATOM 2087 C C . ASN A 1 258 ? 45.983 -32.592 -22.065 1.00 74.06 258 ASN A C 1
ATOM 2089 O O . ASN A 1 258 ? 45.606 -32.915 -20.937 1.00 74.06 258 ASN A O 1
ATOM 2093 N N . LYS A 1 259 ? 46.491 -31.377 -22.316 1.00 74.50 259 LYS A N 1
ATOM 2094 C CA . LYS A 1 259 ? 46.548 -30.313 -21.297 1.00 74.50 259 LYS A CA 1
ATOM 2095 C C . LYS A 1 259 ? 45.159 -29.750 -21.002 1.00 74.50 259 LYS A C 1
ATOM 2097 O O . LYS A 1 259 ? 44.836 -29.525 -19.836 1.00 74.50 259 LYS A O 1
ATOM 2102 N N . ASP A 1 260 ? 44.337 -29.594 -22.036 1.00 78.06 260 ASP A N 1
ATOM 2103 C CA . ASP A 1 260 ? 42.955 -29.137 -21.913 1.00 78.06 260 ASP A CA 1
ATOM 2104 C C . ASP A 1 260 ? 42.096 -30.173 -21.163 1.00 78.06 260 ASP A C 1
ATOM 2106 O O . ASP A 1 260 ? 41.287 -29.793 -20.317 1.00 78.06 260 ASP A O 1
ATOM 2110 N N . LEU A 1 261 ? 42.333 -31.478 -21.362 1.00 79.31 261 LEU A N 1
ATOM 2111 C CA . LEU A 1 261 ? 41.651 -32.546 -20.620 1.00 79.31 261 LEU A CA 1
ATOM 2112 C C . LEU A 1 261 ? 41.993 -32.521 -19.120 1.00 79.31 261 LEU A C 1
ATOM 2114 O O . LEU A 1 261 ? 41.096 -32.576 -18.282 1.00 79.31 261 LEU A O 1
ATOM 2118 N N . ALA A 1 262 ? 43.273 -32.362 -18.764 1.00 82.88 262 ALA A N 1
ATOM 2119 C CA . ALA A 1 262 ? 43.692 -32.260 -17.363 1.00 82.88 262 ALA A CA 1
ATOM 2120 C C . ALA A 1 262 ? 43.151 -30.988 -16.679 1.00 82.88 262 ALA A C 1
ATOM 2122 O O . ALA A 1 262 ? 42.788 -31.008 -15.499 1.00 82.88 262 ALA A O 1
ATOM 2123 N N . ALA A 1 263 ? 43.070 -29.873 -17.416 1.00 82.38 263 ALA A N 1
ATOM 2124 C CA . ALA A 1 263 ? 42.445 -28.644 -16.933 1.00 82.38 263 ALA A CA 1
ATOM 2125 C C . ALA A 1 263 ? 40.931 -28.819 -16.726 1.00 82.38 263 ALA A C 1
ATOM 2127 O O . ALA A 1 263 ? 40.397 -28.367 -15.710 1.00 82.38 263 ALA A O 1
ATOM 2128 N N . LEU A 1 264 ? 40.256 -29.527 -17.637 1.00 84.44 264 LEU A N 1
ATOM 2129 C CA . LEU A 1 264 ? 38.834 -29.839 -17.531 1.00 84.44 264 LEU A CA 1
ATOM 2130 C C . LEU A 1 264 ? 38.542 -30.734 -16.320 1.00 84.44 264 LEU A C 1
ATOM 2132 O O . LEU A 1 264 ? 37.667 -30.399 -15.528 1.00 84.44 264 LEU A O 1
ATOM 2136 N N . GLU A 1 265 ? 39.310 -31.805 -16.102 1.00 88.06 265 GLU A N 1
ATOM 2137 C CA . GLU A 1 265 ? 39.158 -32.669 -14.920 1.00 88.06 265 GLU A CA 1
ATOM 2138 C C . GLU A 1 265 ? 39.345 -31.897 -13.607 1.00 88.06 265 GLU A C 1
ATOM 2140 O O . GLU A 1 265 ? 38.606 -32.101 -12.639 1.00 88.06 265 GLU A O 1
ATOM 2145 N N . LYS A 1 266 ? 40.313 -30.973 -13.565 1.00 91.75 266 LYS A N 1
ATOM 2146 C CA . LYS A 1 266 ? 40.527 -30.099 -12.405 1.00 91.75 266 LYS A CA 1
ATOM 2147 C C . LYS A 1 266 ? 39.335 -29.167 -12.174 1.00 91.75 266 LYS A C 1
ATOM 2149 O O . LYS A 1 266 ? 38.933 -28.978 -11.026 1.00 91.75 266 LYS A O 1
ATOM 2154 N N . ASN A 1 267 ? 38.765 -28.606 -13.240 1.00 85.69 267 ASN A N 1
ATOM 2155 C CA . ASN A 1 267 ? 37.595 -27.733 -13.158 1.00 85.69 267 ASN A CA 1
ATOM 2156 C C . ASN A 1 267 ? 36.338 -28.497 -12.727 1.00 85.69 267 ASN A C 1
ATOM 2158 O O . ASN A 1 267 ? 35.605 -27.997 -11.877 1.00 85.69 267 ASN A O 1
ATOM 2162 N N . VAL A 1 268 ? 36.129 -29.720 -13.227 1.00 88.25 268 VAL A N 1
ATOM 2163 C CA . VAL A 1 268 ? 35.019 -30.595 -12.809 1.00 88.25 268 VAL A CA 1
ATOM 2164 C C . VAL A 1 268 ? 35.132 -30.927 -11.320 1.00 88.25 268 VAL A C 1
ATOM 2166 O O . VAL A 1 268 ? 34.184 -30.693 -10.578 1.00 88.25 268 VAL A O 1
ATOM 2169 N N . LYS A 1 269 ? 36.312 -31.335 -10.834 1.00 91.50 269 LYS A N 1
ATOM 2170 C CA . LYS A 1 269 ? 36.524 -31.588 -9.394 1.00 91.50 269 LYS A CA 1
ATOM 2171 C C . LYS A 1 269 ? 36.300 -30.343 -8.531 1.00 91.50 269 LYS A C 1
ATOM 2173 O O . LYS A 1 269 ? 35.756 -30.438 -7.433 1.00 91.50 269 LYS A O 1
ATOM 2178 N N . ALA A 1 270 ? 36.709 -29.165 -9.006 1.00 89.25 270 ALA A N 1
ATOM 2179 C CA . ALA A 1 270 ? 36.460 -27.908 -8.300 1.00 89.25 270 ALA A CA 1
ATOM 2180 C C . ALA A 1 270 ? 34.965 -27.541 -8.278 1.00 89.25 270 ALA A C 1
ATOM 2182 O O . ALA A 1 270 ? 34.481 -27.002 -7.282 1.00 89.25 270 ALA A O 1
ATOM 2183 N N . MET A 1 271 ? 34.233 -27.843 -9.352 1.00 87.12 271 MET A N 1
ATOM 2184 C CA . MET A 1 271 ? 32.787 -27.644 -9.447 1.00 87.12 271 MET A CA 1
ATOM 2185 C C . MET A 1 271 ? 32.032 -28.585 -8.501 1.00 87.12 271 MET A C 1
ATOM 2187 O O . MET A 1 271 ? 31.188 -28.118 -7.742 1.00 87.12 271 MET A O 1
ATOM 2191 N N . GLU A 1 272 ? 32.393 -29.869 -8.463 1.00 90.88 272 GLU A N 1
ATOM 2192 C CA . GLU A 1 272 ? 31.830 -30.855 -7.529 1.00 90.88 272 GLU A CA 1
ATOM 2193 C C . GLU A 1 272 ? 32.076 -30.464 -6.064 1.00 90.88 272 GLU A C 1
ATOM 2195 O O . GLU A 1 272 ? 31.173 -30.557 -5.233 1.00 90.88 272 GLU A O 1
ATOM 2200 N N . ALA A 1 273 ? 33.273 -29.961 -5.739 1.00 92.25 273 ALA A N 1
ATOM 2201 C CA . ALA A 1 273 ? 33.584 -29.481 -4.393 1.00 92.25 273 ALA A CA 1
ATOM 2202 C C . ALA A 1 273 ? 32.718 -28.274 -3.988 1.00 92.25 273 ALA A C 1
ATOM 2204 O O . ALA A 1 273 ? 32.206 -28.235 -2.868 1.00 92.25 273 ALA A O 1
ATOM 2205 N N . ARG A 1 274 ? 32.510 -27.316 -4.904 1.00 88.88 274 ARG A N 1
ATOM 2206 C CA . ARG A 1 274 ? 31.620 -26.163 -4.679 1.00 88.88 274 ARG A CA 1
ATOM 2207 C C . ARG A 1 274 ? 30.159 -26.585 -4.554 1.00 88.88 274 ARG A C 1
ATOM 2209 O O . ARG A 1 274 ? 29.440 -26.039 -3.727 1.00 88.88 274 ARG A O 1
ATOM 2216 N N . GLU A 1 275 ? 29.714 -27.557 -5.344 1.00 88.25 275 GLU A N 1
ATOM 2217 C CA . GLU A 1 275 ? 28.363 -28.114 -5.240 1.00 88.25 275 GLU A CA 1
ATOM 2218 C C . GLU A 1 275 ? 28.135 -28.788 -3.883 1.00 88.25 275 GLU A C 1
ATOM 2220 O O . GLU A 1 275 ? 27.125 -28.540 -3.228 1.00 88.25 275 GLU A O 1
ATOM 2225 N N . LEU A 1 276 ? 29.110 -29.558 -3.397 1.00 92.75 276 LEU A N 1
ATOM 2226 C CA . LEU A 1 276 ? 29.040 -30.173 -2.074 1.00 92.75 276 LEU A CA 1
ATOM 2227 C C . LEU A 1 276 ? 28.992 -29.127 -0.945 1.00 92.75 276 LEU A C 1
ATOM 2229 O O . LEU A 1 276 ? 28.272 -29.308 0.038 1.00 92.75 276 LEU A O 1
ATOM 2233 N N . GLU A 1 277 ? 29.745 -28.032 -1.066 1.00 91.19 277 GLU A N 1
ATOM 2234 C CA . GLU A 1 277 ? 29.705 -26.918 -0.111 1.00 91.19 277 GLU A CA 1
ATOM 2235 C C . GLU A 1 277 ? 28.343 -26.205 -0.128 1.00 91.19 277 GLU A C 1
ATOM 2237 O O . GLU A 1 277 ? 27.756 -25.987 0.935 1.00 91.19 277 GLU A O 1
ATOM 2242 N N . ARG A 1 278 ? 27.772 -25.968 -1.317 1.00 85.00 278 ARG A N 1
ATOM 2243 C CA . ARG A 1 278 ? 26.413 -25.422 -1.476 1.00 85.00 278 ARG A CA 1
ATOM 2244 C C . ARG A 1 278 ? 25.350 -26.319 -0.849 1.00 85.00 278 ARG A C 1
ATOM 2246 O O . ARG A 1 278 ? 24.458 -25.823 -0.164 1.00 85.00 278 ARG A O 1
ATOM 2253 N N . GLN A 1 279 ? 25.453 -27.637 -1.015 1.00 89.19 279 GLN A N 1
ATOM 2254 C CA . GLN A 1 279 ? 24.528 -28.585 -0.385 1.00 89.19 279 GLN A CA 1
ATOM 2255 C C . GLN A 1 279 ? 24.631 -28.562 1.146 1.00 89.19 279 GLN A C 1
ATOM 2257 O O . GLN A 1 279 ? 23.606 -28.611 1.833 1.00 89.19 279 GLN A O 1
ATOM 2262 N N . LYS A 1 280 ? 25.843 -28.421 1.700 1.00 91.88 280 LYS A N 1
ATOM 2263 C CA . LYS A 1 280 ? 26.043 -28.252 3.149 1.00 91.88 280 LYS A CA 1
ATOM 2264 C C . LYS A 1 280 ? 25.419 -26.953 3.660 1.00 91.88 280 LYS A C 1
ATOM 2266 O O . LYS A 1 280 ? 24.737 -26.979 4.684 1.00 91.88 280 LYS A O 1
ATOM 2271 N N . GLU A 1 281 ? 25.597 -25.845 2.946 1.00 88.19 281 GLU A N 1
ATOM 2272 C CA . GLU A 1 281 ? 25.003 -24.554 3.309 1.00 88.19 281 GLU A CA 1
ATOM 2273 C C . GLU A 1 281 ? 23.468 -24.584 3.213 1.00 88.19 281 GLU A C 1
ATOM 2275 O O . GLU A 1 281 ? 22.773 -24.160 4.139 1.00 88.19 281 GLU A O 1
ATOM 2280 N N . ALA A 1 282 ? 22.916 -25.167 2.144 1.00 86.25 282 ALA A N 1
ATOM 2281 C CA . ALA A 1 282 ? 21.476 -25.354 1.979 1.00 86.25 282 ALA A CA 1
ATOM 2282 C C . ALA A 1 282 ? 20.877 -26.225 3.098 1.00 86.25 282 ALA A C 1
ATOM 2284 O O . ALA A 1 282 ? 19.813 -25.903 3.641 1.00 86.25 282 ALA A O 1
ATOM 2285 N N . SER A 1 283 ? 21.577 -27.291 3.499 1.00 90.69 283 SER A N 1
ATOM 2286 C CA . SER A 1 283 ? 21.183 -28.136 4.632 1.00 90.69 283 SER A CA 1
ATOM 2287 C C . SER A 1 283 ? 21.204 -27.362 5.955 1.00 90.69 283 SER A C 1
ATOM 2289 O O . SER A 1 283 ? 20.246 -27.444 6.726 1.00 90.69 283 SER A O 1
ATOM 2291 N N . ALA A 1 284 ? 22.249 -26.569 6.215 1.00 89.38 284 ALA A N 1
ATOM 2292 C CA . ALA A 1 284 ? 22.348 -25.745 7.421 1.00 89.38 284 ALA A CA 1
ATOM 2293 C C . ALA A 1 284 ? 21.227 -24.691 7.486 1.00 89.38 284 ALA A C 1
ATOM 2295 O O . ALA A 1 284 ? 20.557 -24.550 8.511 1.00 89.38 284 ALA A O 1
ATOM 2296 N N . ASN A 1 285 ? 20.946 -24.014 6.370 1.00 84.56 285 ASN A N 1
ATOM 2297 C CA . ASN A 1 285 ? 19.852 -23.047 6.267 1.00 84.56 285 ASN A CA 1
ATOM 2298 C C . ASN A 1 285 ? 18.480 -23.700 6.490 1.00 84.56 285 ASN A C 1
ATOM 2300 O O . ASN A 1 285 ? 17.629 -23.143 7.188 1.00 84.56 285 ASN A O 1
ATOM 2304 N N . THR A 1 286 ? 18.278 -24.913 5.969 1.00 86.75 286 THR A N 1
ATOM 2305 C CA . THR A 1 286 ? 17.055 -25.696 6.202 1.00 86.75 286 THR A CA 1
ATOM 2306 C C . THR A 1 286 ? 16.892 -26.043 7.684 1.00 86.75 286 THR A C 1
ATOM 2308 O O . THR A 1 286 ? 15.805 -25.888 8.239 1.00 86.75 286 THR A O 1
ATOM 2311 N N . GLN A 1 287 ? 17.972 -26.428 8.369 1.00 90.00 287 GLN A N 1
ATOM 2312 C CA . GLN A 1 287 ? 17.948 -26.721 9.805 1.00 90.00 287 GLN A CA 1
ATOM 2313 C C . GLN A 1 287 ? 17.628 -25.477 10.657 1.00 90.00 287 GLN A C 1
ATOM 2315 O O . GLN A 1 287 ? 16.876 -25.556 11.634 1.00 90.00 287 GLN A O 1
ATOM 2320 N N . VAL A 1 288 ? 18.126 -24.299 10.265 1.00 88.25 288 VAL A N 1
ATOM 2321 C CA . VAL A 1 288 ? 17.776 -23.019 10.907 1.00 88.25 288 VAL A CA 1
ATOM 2322 C C . VAL A 1 288 ? 16.297 -22.677 10.699 1.00 88.25 288 VAL A C 1
ATOM 2324 O O . VAL A 1 288 ? 15.638 -22.212 11.628 1.00 88.25 288 VAL A O 1
ATOM 2327 N N . LEU A 1 289 ? 15.740 -22.930 9.514 1.00 83.62 289 LEU A N 1
ATOM 2328 C CA . LEU A 1 289 ? 14.311 -22.722 9.263 1.00 83.62 289 LEU A CA 1
ATOM 2329 C C . LEU A 1 289 ? 13.442 -23.676 10.091 1.00 83.62 289 LEU A C 1
ATOM 2331 O O . LEU A 1 289 ? 12.491 -23.223 10.725 1.00 83.62 289 LEU A O 1
ATOM 2335 N N . LEU A 1 290 ? 13.802 -24.959 10.161 1.00 88.31 290 LEU A N 1
ATOM 2336 C CA . LEU A 1 290 ? 13.081 -25.946 10.971 1.00 88.31 290 LEU A CA 1
ATOM 2337 C C . LEU A 1 290 ? 13.096 -25.591 12.465 1.00 88.31 290 LEU A C 1
ATOM 2339 O O . LEU A 1 290 ? 12.064 -25.685 13.126 1.00 88.31 290 LEU A O 1
ATOM 2343 N N . SER A 1 291 ? 14.225 -25.109 12.997 1.00 87.25 291 SER A N 1
ATOM 2344 C CA . SER A 1 291 ? 14.288 -24.674 14.402 1.00 87.25 291 SER A CA 1
ATOM 2345 C C . SER A 1 291 ? 13.429 -23.432 14.681 1.00 87.25 291 SER A C 1
ATOM 2347 O O . SER A 1 291 ? 12.791 -23.350 15.733 1.00 87.25 291 SER A O 1
ATOM 2349 N N . LYS A 1 292 ? 13.328 -22.495 13.727 1.00 85.88 292 LYS A N 1
ATOM 2350 C CA . LYS A 1 292 ? 12.408 -21.348 13.819 1.00 85.88 292 LYS A CA 1
ATOM 2351 C C . LYS A 1 292 ? 10.939 -21.773 13.786 1.0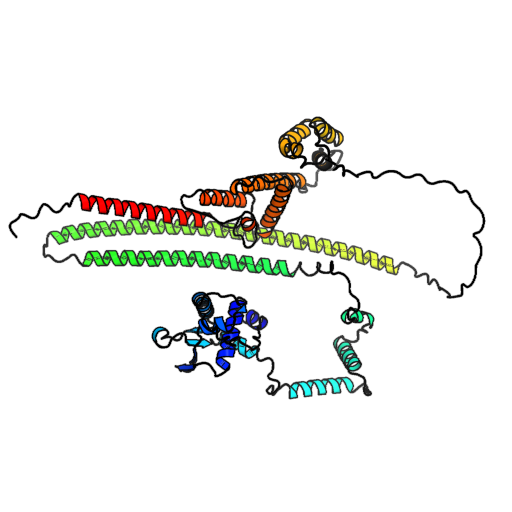0 85.88 292 LYS A C 1
ATOM 2353 O O . LYS A 1 292 ? 10.155 -21.230 14.562 1.00 85.88 292 LYS A O 1
ATOM 2358 N N . VAL A 1 293 ? 10.575 -22.737 12.938 1.00 85.00 293 VAL A N 1
ATOM 2359 C CA . VAL A 1 293 ? 9.210 -23.293 12.881 1.00 85.00 293 VAL A CA 1
ATOM 2360 C C . VAL A 1 293 ? 8.852 -23.966 14.207 1.00 85.00 293 VAL A C 1
ATOM 2362 O O . VAL A 1 293 ? 7.833 -23.622 14.795 1.00 85.00 293 VAL A O 1
ATOM 2365 N N . ALA A 1 294 ? 9.734 -24.802 14.760 1.00 89.38 294 ALA A N 1
ATOM 2366 C CA . ALA A 1 294 ? 9.503 -25.438 16.060 1.00 89.38 294 ALA A CA 1
ATOM 2367 C C . ALA A 1 294 ? 9.340 -24.414 17.206 1.00 89.38 294 ALA A C 1
ATOM 2369 O O . ALA A 1 294 ? 8.485 -24.559 18.083 1.00 89.38 294 ALA A O 1
ATOM 2370 N N . ALA A 1 295 ? 10.131 -23.332 17.203 1.00 85.69 295 ALA A N 1
ATOM 2371 C CA . ALA A 1 295 ? 9.982 -22.249 18.178 1.00 85.69 295 ALA A CA 1
ATOM 2372 C C . ALA A 1 295 ? 8.648 -21.494 18.022 1.00 85.69 295 ALA A C 1
ATOM 2374 O O . ALA A 1 295 ? 8.064 -21.054 19.016 1.00 85.69 295 ALA A O 1
ATOM 2375 N N . MET A 1 296 ? 8.164 -21.349 16.788 1.00 83.62 296 MET A N 1
ATOM 2376 C CA . MET A 1 296 ? 6.879 -20.728 16.472 1.00 83.62 296 MET A CA 1
ATOM 2377 C C . MET A 1 296 ? 5.704 -21.600 16.924 1.00 83.62 296 MET A C 1
ATOM 2379 O O . MET A 1 296 ? 4.809 -21.095 17.597 1.00 83.62 296 MET A O 1
ATOM 2383 N N . GLU A 1 297 ? 5.745 -22.906 16.658 1.00 88.50 297 GLU A N 1
ATOM 2384 C CA . GLU A 1 297 ? 4.747 -23.874 17.135 1.00 88.50 297 GLU A CA 1
ATOM 2385 C C . GLU A 1 297 ? 4.635 -23.852 18.664 1.00 88.50 297 GLU A C 1
ATOM 2387 O O . GLU A 1 297 ? 3.537 -23.788 19.218 1.00 88.50 297 GLU A O 1
ATOM 2392 N N . LYS A 1 298 ? 5.772 -23.775 19.370 1.00 92.50 298 LYS A N 1
ATOM 2393 C CA . LYS A 1 298 ? 5.786 -23.630 20.833 1.00 92.50 298 LYS A CA 1
ATOM 2394 C C . LYS A 1 298 ? 5.120 -22.330 21.307 1.00 92.50 298 LYS A C 1
ATOM 2396 O O . LYS A 1 298 ? 4.436 -22.326 22.335 1.00 92.50 298 LYS A O 1
ATOM 2401 N N . ARG A 1 299 ? 5.301 -21.218 20.584 1.00 87.25 299 ARG A N 1
ATOM 2402 C CA . ARG A 1 299 ? 4.638 -19.936 20.898 1.00 87.25 299 ARG A CA 1
ATOM 2403 C C . ARG A 1 299 ? 3.133 -20.006 20.654 1.00 87.25 299 ARG A C 1
ATOM 2405 O O . ARG A 1 299 ? 2.383 -19.543 21.508 1.00 87.25 299 ARG A O 1
ATOM 2412 N N . MET A 1 300 ? 2.705 -20.624 19.555 1.00 83.31 300 MET A N 1
ATOM 2413 C CA . MET A 1 300 ? 1.289 -20.850 19.246 1.00 83.31 300 MET A CA 1
ATOM 2414 C C . MET A 1 300 ? 0.604 -21.675 20.337 1.00 83.31 300 MET A C 1
ATOM 2416 O O . MET A 1 300 ? -0.392 -21.226 20.896 1.00 83.31 300 MET A O 1
ATOM 2420 N N . ALA A 1 301 ? 1.209 -22.793 20.749 1.00 90.56 301 ALA A N 1
ATOM 2421 C CA . ALA A 1 301 ? 0.691 -23.611 21.847 1.00 90.56 301 ALA A CA 1
ATOM 2422 C C . ALA A 1 301 ? 0.584 -22.825 23.171 1.00 90.56 301 ALA A C 1
ATOM 2424 O O . ALA A 1 301 ? -0.362 -22.996 23.937 1.00 90.56 301 ALA A O 1
ATOM 2425 N N . THR A 1 302 ? 1.530 -21.916 23.438 1.00 91.31 302 THR A N 1
ATOM 2426 C CA . THR A 1 302 ? 1.489 -21.050 24.631 1.00 91.31 302 THR A CA 1
ATOM 2427 C C . THR A 1 302 ? 0.348 -20.027 24.558 1.00 91.31 302 THR A C 1
ATOM 2429 O O . THR A 1 302 ? -0.288 -19.737 25.572 1.00 91.31 302 THR A O 1
ATOM 2432 N N . LEU A 1 303 ? 0.076 -19.469 23.375 1.00 86.81 303 LEU A N 1
ATOM 2433 C CA . LEU A 1 303 ? -1.030 -18.531 23.164 1.00 86.81 303 LEU A CA 1
ATOM 2434 C C . LEU A 1 303 ? -2.391 -19.223 23.273 1.00 86.81 303 LEU A C 1
ATOM 2436 O O . LEU A 1 303 ? -3.286 -18.680 23.918 1.00 86.81 303 LEU A O 1
ATOM 2440 N N . GLU A 1 304 ? -2.530 -20.427 22.718 1.00 91.44 304 GLU A N 1
ATOM 2441 C CA . GLU A 1 304 ? -3.738 -21.246 22.864 1.00 91.44 304 GLU A CA 1
ATOM 2442 C C . GLU A 1 304 ? -4.012 -21.592 24.333 1.00 91.44 304 GLU A C 1
ATOM 2444 O O . GLU A 1 304 ? -5.142 -21.446 24.800 1.00 91.44 304 GLU A O 1
ATOM 2449 N N . ALA A 1 305 ? -2.978 -21.962 25.098 1.00 92.38 305 ALA A N 1
ATOM 2450 C CA . ALA A 1 305 ? -3.114 -22.227 26.529 1.00 92.38 305 ALA A CA 1
ATOM 2451 C C . ALA A 1 305 ? -3.599 -20.990 27.312 1.00 92.38 305 ALA A C 1
ATOM 2453 O O . ALA A 1 305 ? -4.503 -21.105 28.142 1.00 92.38 305 ALA A O 1
ATOM 2454 N N . ARG A 1 306 ? -3.057 -19.800 27.013 1.00 89.81 306 ARG A N 1
ATOM 2455 C CA . ARG A 1 306 ? -3.500 -18.531 27.624 1.00 89.81 306 ARG A CA 1
ATOM 2456 C C . ARG A 1 306 ? -4.928 -18.156 27.238 1.00 89.81 306 ARG A C 1
ATOM 2458 O O . ARG A 1 306 ? -5.664 -17.611 28.055 1.00 89.81 306 ARG A O 1
ATOM 2465 N N . GLU A 1 307 ? -5.335 -18.422 26.001 1.00 89.62 307 GLU A N 1
ATOM 2466 C CA . GLU A 1 307 ? -6.711 -18.172 25.568 1.00 89.62 307 GLU A CA 1
ATOM 2467 C C . GLU A 1 307 ? -7.699 -19.071 26.311 1.00 89.62 307 GLU A C 1
ATOM 2469 O O . GLU A 1 307 ? -8.725 -18.599 26.800 1.00 89.62 307 GLU A O 1
ATOM 2474 N N . LEU A 1 308 ? -7.351 -20.346 26.478 1.00 93.50 308 LEU A N 1
ATOM 2475 C CA . LEU A 1 308 ? -8.150 -21.292 27.246 1.00 93.50 308 LEU A CA 1
ATOM 2476 C C . LEU A 1 308 ? -8.267 -20.883 28.726 1.00 93.50 308 LEU A C 1
ATOM 2478 O O . LEU A 1 308 ? -9.320 -21.058 29.339 1.00 93.50 308 LEU A O 1
ATOM 2482 N N . GLU A 1 309 ? -7.216 -20.301 29.304 1.00 94.06 309 GLU A N 1
ATOM 2483 C CA . GLU A 1 309 ? -7.245 -19.741 30.659 1.00 94.06 309 GLU A CA 1
ATOM 2484 C C . GLU A 1 309 ? -8.179 -18.525 30.763 1.00 94.06 309 GLU A C 1
ATOM 2486 O O . GLU A 1 309 ? -9.061 -18.506 31.625 1.00 94.06 309 GLU A O 1
ATOM 2491 N N . ARG A 1 310 ? -8.112 -17.582 29.812 1.00 89.38 310 ARG A N 1
ATOM 2492 C CA . ARG A 1 310 ? -9.054 -16.445 29.738 1.00 89.38 310 ARG A CA 1
ATOM 2493 C C . ARG A 1 310 ? -10.509 -16.892 29.576 1.00 89.38 310 ARG A C 1
ATOM 2495 O O . ARG A 1 310 ? -11.419 -16.308 30.172 1.00 89.38 310 ARG A O 1
ATOM 2502 N N . GLN A 1 311 ? -10.756 -17.946 28.800 1.00 90.44 311 GLN A N 1
ATOM 2503 C CA . GLN A 1 311 ? -12.094 -18.529 28.658 1.00 90.44 311 GLN A CA 1
ATOM 2504 C C . GLN A 1 311 ? -12.596 -19.136 29.977 1.00 90.44 311 GLN A C 1
ATOM 2506 O O . GLN A 1 311 ? -13.764 -18.979 30.331 1.00 90.44 311 GLN A O 1
ATOM 2511 N N . LYS A 1 312 ? -11.715 -19.767 30.763 1.00 95.25 312 LYS A N 1
ATOM 2512 C CA . LYS A 1 312 ? -12.066 -20.271 32.101 1.00 95.25 312 LYS A CA 1
ATOM 2513 C C . LYS A 1 312 ? -12.373 -19.138 33.084 1.00 95.25 312 LYS A C 1
ATOM 2515 O O . LYS A 1 312 ? -13.322 -19.252 33.858 1.00 95.25 312 LYS A O 1
ATOM 2520 N N . GLU A 1 313 ? -11.615 -18.045 33.062 1.00 91.06 313 GLU A N 1
ATOM 2521 C CA . GLU A 1 313 ? -11.858 -16.877 33.924 1.00 91.06 313 GLU A CA 1
ATOM 2522 C C . GLU A 1 313 ? -13.168 -16.157 33.587 1.00 91.06 313 GLU A C 1
ATOM 2524 O O . GLU A 1 313 ? -13.947 -15.808 34.480 1.00 91.06 313 GLU A O 1
ATOM 2529 N N . THR A 1 314 ? -13.458 -15.984 32.297 1.00 90.94 314 THR A N 1
ATOM 2530 C CA . THR A 1 314 ? -14.731 -15.401 31.842 1.00 90.94 314 THR A CA 1
ATOM 2531 C C . THR A 1 314 ? -15.916 -16.297 32.200 1.00 90.94 314 THR A C 1
ATOM 2533 O O . THR A 1 314 ? -16.926 -15.791 32.691 1.00 90.94 314 THR A O 1
ATOM 2536 N N . ALA A 1 315 ? -15.782 -17.623 32.081 1.00 92.50 315 ALA A N 1
ATOM 2537 C CA . ALA A 1 315 ? -16.797 -18.569 32.546 1.00 92.50 315 ALA A CA 1
ATOM 2538 C C . ALA A 1 315 ? -17.053 -18.463 34.063 1.00 92.50 315 ALA A C 1
ATOM 2540 O O . ALA A 1 315 ? -18.208 -18.352 34.475 1.00 92.50 315 ALA A O 1
ATOM 2541 N N . LYS A 1 316 ? -15.998 -18.401 34.893 1.00 95.12 316 LYS A N 1
ATOM 2542 C CA . LYS A 1 316 ? -16.121 -18.189 36.352 1.00 95.12 316 LYS A CA 1
ATOM 2543 C C . LYS A 1 316 ? -16.814 -16.864 36.689 1.00 95.12 316 LYS A C 1
ATOM 2545 O O . LYS A 1 316 ? -17.644 -16.802 37.597 1.00 95.12 316 LYS A O 1
ATOM 2550 N N . THR A 1 317 ? -16.493 -15.804 35.950 1.00 92.94 317 THR A N 1
ATOM 2551 C CA . THR A 1 317 ? -17.096 -14.475 36.139 1.00 92.94 317 THR A CA 1
ATOM 2552 C C . THR A 1 317 ? -18.589 -14.500 35.810 1.00 92.94 317 THR A C 1
ATOM 2554 O O . THR A 1 317 ? -19.404 -14.019 36.599 1.00 92.94 317 THR A O 1
ATOM 2557 N N . ASN A 1 318 ? -18.964 -15.134 34.698 1.00 90.94 318 ASN A N 1
ATOM 2558 C CA .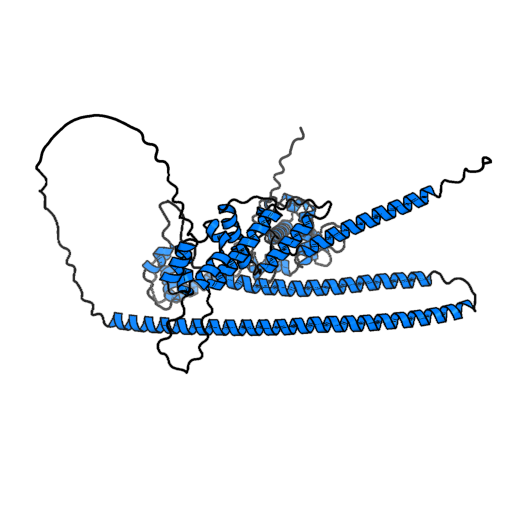 ASN A 1 318 ? -20.360 -15.297 34.297 1.00 90.94 318 ASN A CA 1
ATOM 2559 C C . ASN A 1 318 ? -21.152 -16.140 35.306 1.00 90.94 318 ASN A C 1
ATOM 2561 O O . ASN A 1 318 ? -22.277 -15.784 35.650 1.00 90.94 318 ASN A O 1
ATOM 2565 N N . GLU A 1 319 ? -20.560 -17.210 35.844 1.00 95.81 319 GLU A N 1
ATOM 2566 C CA . GLU A 1 319 ? -21.187 -18.023 36.892 1.00 95.81 319 GLU A CA 1
ATOM 2567 C C . GLU A 1 319 ? -21.450 -17.205 38.172 1.00 95.81 319 GLU A C 1
ATOM 2569 O O . GLU A 1 319 ? -22.521 -17.304 38.776 1.00 95.81 319 GLU A O 1
ATOM 2574 N N . SER A 1 320 ? -20.506 -16.343 38.567 1.00 94.00 320 SER A N 1
ATOM 2575 C CA . SER A 1 320 ? -20.667 -15.424 39.704 1.00 94.00 320 SER A CA 1
ATOM 2576 C C . SER A 1 320 ? -21.793 -14.406 39.478 1.00 94.00 320 SER A C 1
ATOM 2578 O O . SER A 1 320 ? -22.613 -14.167 40.372 1.00 94.00 320 SER A O 1
ATOM 2580 N N . LEU A 1 321 ? -21.892 -13.845 38.268 1.00 92.38 321 LEU A N 1
ATOM 2581 C CA . LEU A 1 321 ? -22.971 -12.926 37.893 1.00 92.38 321 LEU A CA 1
ATOM 2582 C C . LEU A 1 321 ? -24.341 -13.613 37.909 1.00 92.38 321 LEU A C 1
ATOM 2584 O O . LEU A 1 321 ? -25.285 -13.064 38.475 1.00 92.38 321 LEU A O 1
ATOM 2588 N N . LEU A 1 322 ? -24.443 -14.833 37.373 1.00 93.62 322 LEU A N 1
ATOM 2589 C CA . LEU A 1 322 ? -25.675 -15.625 37.410 1.00 93.62 322 LEU A CA 1
ATOM 2590 C C . LEU A 1 322 ? -26.114 -15.932 38.848 1.00 93.62 322 LEU A C 1
ATOM 2592 O O . LEU A 1 322 ? -27.288 -15.767 39.185 1.00 93.62 322 LEU A O 1
ATOM 2596 N N . LYS A 1 323 ? -25.173 -16.288 39.735 1.00 95.19 323 LYS A N 1
ATOM 2597 C CA . LYS A 1 323 ? -25.462 -16.468 41.167 1.00 95.19 323 LYS A CA 1
ATOM 2598 C C . LYS A 1 323 ? -26.009 -15.182 41.793 1.00 95.19 323 LYS A C 1
ATOM 2600 O O . LYS A 1 323 ? -27.021 -15.242 42.489 1.00 95.19 323 LYS A O 1
ATOM 2605 N N . ARG A 1 324 ? -25.416 -14.015 41.509 1.00 93.62 324 ARG A N 1
ATOM 2606 C CA . ARG A 1 324 ? -25.917 -12.717 42.008 1.00 93.62 324 ARG A CA 1
ATOM 2607 C C . ARG A 1 324 ? -27.319 -12.386 41.495 1.00 93.62 324 ARG A C 1
ATOM 2609 O O . ARG A 1 324 ? -28.154 -11.959 42.289 1.00 93.62 324 ARG A O 1
ATOM 2616 N N . LEU A 1 325 ? -27.593 -12.624 40.212 1.00 91.69 325 LEU A N 1
ATOM 2617 C CA . LEU A 1 325 ? -28.921 -12.414 39.628 1.00 91.69 325 LEU A CA 1
ATOM 2618 C C . LEU A 1 325 ? -29.977 -13.302 40.297 1.00 91.69 325 LEU A C 1
ATOM 2620 O O . LEU A 1 325 ? -31.025 -12.798 40.687 1.00 91.69 325 LEU A O 1
ATOM 2624 N N . SER A 1 326 ? -29.661 -14.577 40.551 1.00 92.50 326 SER A N 1
ATOM 2625 C CA . SER A 1 326 ? -30.588 -15.493 41.236 1.00 92.50 326 SER A CA 1
ATOM 2626 C C . SER A 1 326 ? -30.933 -15.055 42.670 1.00 92.50 326 SER A C 1
ATOM 2628 O O . SER A 1 326 ? -32.047 -15.273 43.147 1.00 92.50 326 SER A O 1
ATOM 2630 N N . VAL A 1 327 ? -29.997 -14.403 43.372 1.00 93.31 327 VAL A N 1
ATOM 2631 C CA . VAL A 1 327 ? -30.240 -13.841 44.712 1.00 93.31 327 VAL A CA 1
ATOM 2632 C C . VAL A 1 327 ? -31.133 -12.601 44.629 1.00 93.31 327 VAL A C 1
ATOM 2634 O O . VAL A 1 327 ? -32.030 -12.444 45.458 1.00 93.31 327 VAL A O 1
ATOM 2637 N N . LEU A 1 328 ? -30.918 -11.736 43.633 1.00 90.38 328 LEU A N 1
ATOM 2638 C CA . LEU A 1 328 ? -31.746 -10.547 43.414 1.00 90.38 328 LEU A CA 1
ATOM 2639 C C . LEU A 1 328 ? -33.182 -10.912 43.034 1.00 90.38 328 LEU A C 1
ATOM 2641 O O . LEU A 1 328 ? -34.113 -10.314 43.564 1.00 90.38 328 LEU A O 1
ATOM 2645 N N . GLU A 1 329 ? -33.366 -11.930 42.196 1.00 92.19 329 GLU A N 1
ATOM 2646 C CA . GLU A 1 329 ? -34.685 -12.433 41.805 1.00 92.19 329 GLU A CA 1
ATOM 2647 C C . GLU A 1 329 ? -35.464 -12.972 43.015 1.00 92.19 329 GLU A C 1
ATOM 2649 O O . GLU A 1 329 ? -36.604 -12.572 43.258 1.00 92.19 329 GLU A O 1
ATOM 2654 N N . LYS A 1 330 ? -34.814 -13.780 43.867 1.00 92.19 330 LYS A N 1
ATOM 2655 C CA . LYS A 1 330 ? -35.410 -14.242 45.134 1.00 92.19 330 LYS A CA 1
ATOM 2656 C C . LYS A 1 330 ? -35.769 -13.087 46.071 1.00 92.19 330 LYS A C 1
ATOM 2658 O O . LYS A 1 330 ? -36.783 -13.158 46.762 1.00 92.19 330 LYS A O 1
ATOM 2663 N N . LYS A 1 331 ? -34.963 -12.021 46.103 1.00 90.19 331 LYS A N 1
ATOM 2664 C CA . LYS A 1 331 ? -35.225 -10.835 46.933 1.00 90.19 331 LYS A CA 1
ATOM 2665 C C . LYS A 1 331 ? -36.394 -10.002 46.396 1.00 90.19 331 LYS A C 1
ATOM 2667 O O . LYS A 1 331 ? -37.195 -9.515 47.191 1.00 90.19 331 LYS A O 1
ATOM 2672 N N . ALA A 1 332 ? -36.525 -9.882 45.075 1.00 84.31 332 ALA A N 1
ATOM 2673 C CA . ALA A 1 332 ? -37.651 -9.206 44.435 1.00 84.31 332 ALA A CA 1
ATOM 2674 C C . ALA A 1 332 ? -38.980 -9.922 44.732 1.00 84.31 332 ALA A C 1
ATOM 2676 O O . ALA A 1 332 ? -39.948 -9.274 45.114 1.00 84.31 332 ALA A O 1
ATOM 2677 N N . LEU A 1 333 ? -38.995 -11.258 44.673 1.00 83.50 333 LEU A N 1
ATOM 2678 C CA . LEU A 1 333 ? -40.167 -12.082 45.010 1.00 83.50 333 LEU A CA 1
ATOM 2679 C C . LEU A 1 333 ? -40.552 -12.031 46.499 1.00 83.50 333 LEU A C 1
ATOM 2681 O O . LEU A 1 333 ? -41.716 -12.216 46.839 1.00 83.50 333 LEU A O 1
ATOM 2685 N N . ALA A 1 334 ? -39.590 -11.784 47.390 1.00 79.50 334 ALA A N 1
ATOM 2686 C CA . ALA A 1 334 ? -39.821 -11.735 48.834 1.00 79.50 334 ALA A CA 1
ATOM 2687 C C . ALA A 1 334 ? -40.263 -10.355 49.352 1.00 79.50 334 ALA A C 1
ATOM 2689 O O . ALA A 1 334 ? -40.528 -10.221 50.546 1.00 79.50 334 ALA A O 1
ATOM 2690 N N . THR A 1 335 ? -40.321 -9.326 48.499 1.00 69.31 335 THR A N 1
ATOM 2691 C CA . THR A 1 335 ? -40.735 -7.984 48.927 1.00 69.31 335 THR A CA 1
ATOM 2692 C C . THR A 1 335 ? -42.252 -7.854 48.748 1.00 69.31 335 THR A C 1
ATOM 2694 O O . THR A 1 335 ? -42.712 -7.779 47.610 1.00 69.31 335 THR A O 1
ATOM 2697 N N . PRO A 1 336 ? -43.059 -7.854 49.828 1.00 58.25 336 PRO A N 1
ATOM 2698 C CA . PRO A 1 336 ? -44.499 -7.686 49.708 1.00 58.25 336 PRO A CA 1
ATOM 2699 C C . PRO A 1 336 ? -44.793 -6.294 49.149 1.00 58.25 336 PRO A C 1
ATOM 2701 O O . PRO A 1 336 ? -44.430 -5.278 49.746 1.00 58.25 336 PRO A O 1
ATOM 2704 N N . VAL A 1 337 ? -45.438 -6.265 47.984 1.00 49.72 337 VAL A N 1
ATOM 2705 C CA . VAL A 1 337 ? -45.943 -5.050 47.347 1.00 49.72 337 VAL A CA 1
ATOM 2706 C C . VAL A 1 337 ? -46.979 -4.438 48.288 1.00 49.72 337 VAL A C 1
ATOM 2708 O O . VAL A 1 337 ? -48.100 -4.927 48.400 1.00 49.72 337 VAL A O 1
ATOM 2711 N N . LYS A 1 338 ? -46.594 -3.388 49.018 1.00 49.66 338 LYS A N 1
ATOM 2712 C CA . LYS A 1 338 ? -47.561 -2.493 49.651 1.00 49.66 338 LYS A CA 1
ATOM 2713 C C . LYS A 1 338 ? -48.149 -1.630 48.542 1.00 49.66 338 LYS A C 1
ATOM 2715 O O . LYS A 1 338 ? -47.490 -0.715 48.061 1.00 49.66 338 LYS A O 1
ATOM 2720 N N . GLU A 1 339 ? -49.365 -1.961 48.124 1.00 45.69 339 GLU A N 1
ATOM 2721 C CA . GLU A 1 339 ? -50.202 -1.089 47.302 1.00 45.69 339 GLU A CA 1
ATOM 2722 C C . GLU A 1 339 ? -50.514 0.189 48.095 1.00 45.69 339 GLU A C 1
ATOM 2724 O O . GLU A 1 339 ? -51.445 0.239 48.898 1.00 45.69 339 GLU A O 1
ATOM 2729 N N . GLU A 1 340 ? -49.710 1.236 47.907 1.00 42.94 340 GLU A N 1
ATOM 2730 C CA . GLU A 1 340 ? -50.108 2.591 48.282 1.00 42.94 340 GLU A CA 1
ATOM 2731 C C . GLU A 1 340 ? -51.062 3.130 47.216 1.00 42.94 340 GLU A C 1
ATOM 2733 O O . GLU A 1 340 ? -50.674 3.592 46.142 1.00 42.94 340 GLU A O 1
ATOM 2738 N N . VAL A 1 341 ? -52.351 3.036 47.538 1.00 42.22 341 VAL A N 1
ATOM 2739 C CA . VAL A 1 341 ? -53.450 3.686 46.828 1.00 42.22 341 VAL A CA 1
ATOM 2740 C C . VAL A 1 341 ? -53.277 5.203 46.951 1.00 42.22 341 VAL A C 1
ATOM 2742 O O . VAL A 1 341 ? -53.654 5.805 47.955 1.00 42.22 341 VAL A O 1
ATOM 2745 N N . TYR A 1 342 ? -52.715 5.838 45.923 1.00 39.12 342 TYR A N 1
ATOM 2746 C CA . TYR A 1 342 ? -52.717 7.294 45.800 1.00 39.12 342 TYR A CA 1
ATOM 2747 C C . TYR A 1 342 ? -54.085 7.765 45.295 1.00 39.12 342 TYR A C 1
ATOM 2749 O O . TYR A 1 342 ? -54.413 7.666 44.115 1.00 39.12 342 TYR A O 1
ATOM 2757 N N . SER A 1 343 ? -54.899 8.285 46.215 1.00 40.78 343 SER A N 1
ATOM 2758 C CA . SER A 1 343 ? -56.128 9.006 45.895 1.00 40.78 343 SER A CA 1
ATOM 2759 C C . SER A 1 343 ? -55.816 10.450 45.498 1.00 40.78 343 SER A C 1
ATOM 2761 O O . SER A 1 343 ? -55.348 11.251 46.308 1.00 40.78 343 SER A O 1
ATOM 2763 N N . GLU A 1 344 ? -56.135 10.780 44.256 1.00 41.66 344 GLU A N 1
ATOM 2764 C CA . GLU A 1 344 ? -56.112 12.114 43.665 1.00 41.66 344 GLU A CA 1
ATOM 2765 C C . GLU A 1 344 ? -57.229 12.987 44.277 1.00 41.66 344 GLU A C 1
ATOM 2767 O O . GLU A 1 344 ? -58.413 12.698 44.094 1.00 41.66 344 GLU A O 1
ATOM 2772 N N . LYS A 1 345 ? -56.896 14.054 45.024 1.00 42.62 345 LYS A N 1
ATOM 2773 C CA . LYS A 1 345 ? -57.850 15.138 45.348 1.00 42.62 345 LYS A CA 1
ATOM 2774 C C . LYS A 1 345 ? -57.159 16.446 45.768 1.00 42.62 345 LYS A C 1
ATOM 2776 O O . LYS A 1 345 ? -56.545 16.516 46.821 1.00 42.62 345 LYS A O 1
ATOM 2781 N N . LYS A 1 346 ? -57.402 17.476 44.941 1.00 43.00 346 LYS A N 1
ATOM 2782 C CA . LYS A 1 346 ? -57.519 18.929 45.209 1.00 43.00 346 LYS A CA 1
ATOM 2783 C C . LYS A 1 346 ? -56.431 19.630 46.044 1.00 43.00 346 LYS A C 1
ATOM 2785 O O . LYS A 1 346 ? -56.351 19.446 47.249 1.00 43.00 346 LYS A O 1
ATOM 2790 N N . SER A 1 347 ? -55.779 20.627 45.437 1.00 31.89 347 SER A N 1
ATOM 2791 C CA . SER A 1 347 ? -55.244 21.780 46.173 1.00 31.89 347 SER A CA 1
ATOM 2792 C C . SER A 1 347 ? -55.502 23.083 45.411 1.00 31.89 347 SER A C 1
ATOM 2794 O O . SER A 1 347 ? -55.038 23.289 44.292 1.00 31.89 347 SER A O 1
ATOM 2796 N N . THR A 1 348 ? -56.310 23.940 46.029 1.00 35.84 348 THR A N 1
ATOM 2797 C CA . THR A 1 348 ? -56.558 25.343 45.693 1.00 35.84 348 THR A CA 1
ATOM 2798 C C . THR A 1 348 ? -56.442 26.103 47.014 1.00 35.84 348 THR A C 1
ATOM 2800 O O . THR A 1 348 ? -56.957 25.614 48.015 1.00 35.84 348 THR A O 1
ATOM 2803 N N . GLN A 1 349 ? -55.834 27.294 46.971 1.00 35.00 349 GLN A N 1
ATOM 2804 C CA . GLN A 1 349 ? -55.645 28.273 48.059 1.00 35.00 349 GLN A CA 1
ATOM 2805 C C . GLN A 1 349 ? -54.606 27.920 49.132 1.00 35.00 349 GLN A C 1
ATOM 2807 O O . GLN A 1 349 ? -54.814 27.001 49.905 1.00 35.00 349 GLN A O 1
ATOM 2812 N N . VAL A 1 350 ? -53.546 28.735 49.233 1.00 34.78 350 VAL A N 1
ATOM 2813 C CA . VAL A 1 350 ? -53.287 29.615 50.393 1.00 34.78 350 VAL A CA 1
ATOM 2814 C C . VAL A 1 350 ? -52.397 30.776 49.924 1.00 34.78 350 VAL A C 1
ATOM 2816 O O . VAL A 1 350 ? -51.299 30.581 49.406 1.00 34.78 350 VAL A O 1
ATOM 2819 N N . SER A 1 351 ? -52.934 31.983 50.081 1.00 35.66 351 SER A N 1
ATOM 2820 C CA . SER A 1 351 ? -52.272 33.281 50.011 1.00 35.66 351 SER A CA 1
ATOM 2821 C C . SER A 1 351 ? -51.642 33.643 51.366 1.00 35.66 351 SER A C 1
ATOM 2823 O O . SER A 1 351 ? -51.954 33.034 52.381 1.00 35.66 351 SER A O 1
ATOM 2825 N N . GLU A 1 352 ? -50.837 34.709 51.369 1.00 35.00 352 GLU A N 1
ATOM 2826 C CA . GLU A 1 352 ? -50.462 35.519 52.544 1.00 35.00 352 GLU A CA 1
ATOM 2827 C C . GLU A 1 352 ? -49.375 34.982 53.489 1.00 35.00 352 GLU A C 1
ATOM 2829 O O . GLU A 1 352 ? -49.636 34.401 54.538 1.00 35.00 352 GLU A O 1
ATOM 2834 N N . LYS A 1 353 ? -48.126 35.363 53.197 1.00 33.53 353 LYS A N 1
ATOM 2835 C CA . LYS A 1 353 ? -47.247 36.023 54.180 1.00 33.53 353 LYS A CA 1
ATOM 2836 C C . LYS A 1 353 ? -46.005 36.552 53.474 1.00 33.53 353 LYS A C 1
ATOM 2838 O O . LYS A 1 353 ? -45.154 35.761 53.105 1.00 33.53 353 LYS A O 1
ATOM 2843 N N . ASN A 1 354 ? -45.936 37.866 53.264 1.00 33.97 354 ASN A N 1
ATOM 2844 C CA . ASN A 1 354 ? -44.691 38.636 53.152 1.00 33.97 354 ASN A CA 1
ATOM 2845 C C . ASN A 1 354 ? -45.029 40.135 53.159 1.00 33.97 354 ASN A C 1
ATOM 2847 O O . ASN A 1 354 ? -45.371 40.715 52.132 1.00 33.97 354 ASN A O 1
ATOM 2851 N N . GLN A 1 355 ? -44.951 40.748 54.340 1.00 33.28 355 GLN A N 1
ATOM 2852 C CA . GLN A 1 355 ? -44.872 42.196 54.533 1.00 33.28 355 GLN A CA 1
ATOM 2853 C C . GLN A 1 355 ? -44.165 42.501 55.866 1.00 33.28 355 GLN A C 1
ATOM 2855 O O . GLN A 1 355 ? -44.283 41.727 56.816 1.00 33.28 355 GLN A O 1
ATOM 2860 N N . SER A 1 356 ? -43.499 43.663 55.908 1.00 33.62 356 SER A N 1
ATOM 2861 C CA . SER A 1 356 ? -42.561 44.206 56.918 1.00 33.62 356 SER A CA 1
ATOM 2862 C C . SER A 1 356 ? -41.115 43.701 56.732 1.00 33.62 356 SER A C 1
ATOM 2864 O O . SER A 1 356 ? -40.902 42.503 56.620 1.00 33.62 356 SER A O 1
ATOM 2866 N N . VAL A 1 357 ? -40.064 44.520 56.578 1.00 35.81 357 VAL A N 1
ATOM 2867 C CA . VAL A 1 357 ? -39.726 45.879 57.071 1.00 35.81 357 VAL A CA 1
ATOM 2868 C C . VAL A 1 357 ? -38.734 46.519 56.057 1.00 35.81 357 VAL A C 1
ATOM 2870 O O . VAL A 1 357 ? -37.773 45.864 55.671 1.00 35.81 357 VAL A O 1
ATOM 2873 N N . ALA A 1 358 ? -39.072 47.611 55.354 1.00 33.91 358 ALA A N 1
ATOM 2874 C CA . ALA A 1 358 ? -38.653 49.018 55.566 1.00 33.91 358 ALA A CA 1
ATOM 2875 C C . ALA A 1 358 ? -37.142 49.252 55.860 1.00 33.91 358 ALA A C 1
ATOM 2877 O O . ALA A 1 358 ? -36.662 48.919 56.931 1.00 33.91 358 ALA A O 1
ATOM 2878 N N . THR A 1 359 ? -36.348 49.690 54.874 1.00 35.06 359 THR A N 1
ATOM 2879 C CA . THR A 1 359 ? -35.892 51.088 54.640 1.00 35.06 359 THR A CA 1
ATOM 2880 C C . THR A 1 359 ? -34.615 51.474 55.401 1.00 35.06 359 THR A C 1
ATOM 2882 O O . THR A 1 359 ? -34.688 51.771 56.582 1.00 35.06 359 THR A O 1
ATOM 2885 N N . GLU A 1 360 ? -33.487 51.610 54.691 1.00 31.92 360 GLU A N 1
ATOM 2886 C CA . GLU A 1 360 ? -32.546 52.729 54.886 1.00 31.92 360 GLU A CA 1
ATOM 2887 C C . GLU A 1 360 ? -31.639 52.906 53.650 1.00 31.92 360 GLU A C 1
ATOM 2889 O O . GLU A 1 360 ? -31.047 51.957 53.138 1.00 31.92 360 GLU A O 1
ATOM 2894 N N . MET A 1 361 ? -31.619 54.135 53.124 1.00 38.09 361 MET A N 1
ATOM 2895 C CA . MET A 1 361 ? -30.807 54.609 51.997 1.00 38.09 361 MET A CA 1
ATOM 2896 C C . MET A 1 361 ? -29.496 55.208 52.507 1.00 38.09 361 MET A C 1
ATOM 2898 O O . MET A 1 361 ? -29.538 55.905 53.514 1.00 38.09 361 MET A O 1
ATOM 2902 N N . THR A 1 362 ? -28.400 55.043 51.755 1.00 31.36 362 THR A N 1
ATOM 2903 C CA . THR A 1 362 ? -27.246 55.960 51.503 1.00 31.36 362 THR A CA 1
ATOM 2904 C C . THR A 1 362 ? -26.082 55.091 50.989 1.00 31.36 362 THR A C 1
ATOM 2906 O O . THR A 1 362 ? -25.985 53.934 51.367 1.00 31.36 362 THR A O 1
ATOM 2909 N N . GLU A 1 363 ? -25.149 55.458 50.114 1.00 32.03 363 GLU A N 1
ATOM 2910 C CA . GLU A 1 363 ? -24.803 56.641 49.327 1.00 32.03 363 GLU A CA 1
ATOM 2911 C C . GLU A 1 363 ? -23.680 56.174 48.363 1.00 32.03 363 GLU A C 1
ATOM 2913 O O . GLU A 1 363 ? -22.933 55.240 48.660 1.00 32.03 363 GLU A O 1
ATOM 2918 N N . ASN A 1 364 ? -23.579 56.782 47.182 1.00 41.09 364 ASN A N 1
ATOM 2919 C CA . ASN A 1 364 ? -22.606 56.438 46.139 1.00 41.09 364 ASN A CA 1
ATOM 2920 C C . ASN A 1 364 ? -21.143 56.726 46.538 1.00 41.09 364 ASN A C 1
ATOM 2922 O O . ASN A 1 364 ? -20.835 57.837 46.967 1.00 41.09 364 ASN A O 1
ATOM 2926 N N . LYS A 1 365 ? -20.208 55.820 46.197 1.00 34.12 365 LYS A N 1
ATOM 2927 C CA . LYS A 1 365 ? -18.820 56.183 45.833 1.00 34.12 365 LYS A CA 1
ATOM 2928 C C . LYS A 1 365 ? -18.130 55.094 44.979 1.00 34.12 365 LYS A C 1
ATOM 2930 O O . LYS A 1 365 ? -18.250 53.922 45.325 1.00 34.12 365 LYS A O 1
ATOM 2935 N N . PRO A 1 366 ? -17.404 55.440 43.891 1.00 54.31 366 PRO A N 1
ATOM 2936 C CA . PRO A 1 366 ? -16.789 54.464 42.983 1.00 54.31 366 PRO A CA 1
ATOM 2937 C C . PRO A 1 366 ? -15.262 54.329 43.164 1.00 54.31 366 PRO A C 1
ATOM 2939 O O . PRO A 1 366 ? -14.606 55.324 43.467 1.00 54.31 366 PRO A O 1
ATOM 2942 N N . ALA A 1 367 ? -14.723 53.120 42.919 1.00 33.06 367 ALA A N 1
ATOM 2943 C CA . ALA A 1 367 ? -13.377 52.764 42.396 1.00 33.06 367 ALA A CA 1
ATOM 2944 C C . ALA A 1 367 ? -12.976 51.328 42.839 1.00 33.06 367 ALA A C 1
ATOM 2946 O O . ALA A 1 367 ? -13.501 50.864 43.848 1.00 33.06 367 ALA A O 1
ATOM 2947 N N . PRO A 1 368 ? -11.958 50.661 42.249 1.00 43.72 368 PRO A N 1
ATOM 2948 C CA . PRO A 1 368 ? -11.468 50.673 40.867 1.00 43.72 368 PRO A CA 1
ATOM 2949 C C . PRO A 1 368 ? -11.292 49.247 40.277 1.00 43.72 368 PRO A C 1
ATOM 2951 O O . PRO A 1 368 ? -11.384 48.225 40.951 1.00 43.72 368 PRO A O 1
ATOM 2954 N N . SER A 1 369 ? -10.986 49.204 38.981 1.00 46.28 369 SER A N 1
ATOM 2955 C CA . SER A 1 369 ? -10.512 48.044 38.221 1.00 46.28 369 SER A CA 1
ATOM 2956 C C . SER A 1 369 ? -9.292 47.359 38.858 1.00 46.28 369 SER A C 1
ATOM 2958 O O . SER A 1 369 ? -8.241 47.986 38.996 1.00 46.28 369 SER A O 1
ATOM 2960 N N . GLY A 1 370 ? -9.407 46.065 39.164 1.00 34.03 370 GLY A N 1
ATOM 2961 C CA . GLY A 1 370 ? -8.292 45.193 39.537 1.00 34.03 370 GLY A CA 1
ATOM 2962 C C . GLY A 1 370 ? -8.134 44.059 38.527 1.00 34.03 370 GLY A C 1
ATOM 2963 O O . GLY A 1 370 ? -9.035 43.238 38.368 1.00 34.03 370 GLY A O 1
ATOM 2964 N N . GLN A 1 371 ? -6.993 44.036 37.838 1.00 40.19 371 GLN A N 1
ATOM 2965 C CA . GLN A 1 371 ? -6.528 42.911 37.029 1.00 40.19 371 GLN A CA 1
ATOM 2966 C C . GLN A 1 371 ? -6.384 41.664 37.916 1.00 40.19 371 GLN A C 1
ATOM 2968 O O . GLN A 1 371 ? -5.673 41.692 38.918 1.00 40.19 371 GLN A O 1
ATOM 2973 N N . GLN A 1 372 ? -7.038 40.565 37.540 1.00 35.16 372 GLN A N 1
ATOM 2974 C CA . GLN A 1 372 ? -6.744 39.242 38.088 1.00 35.16 372 GLN A CA 1
ATOM 2975 C C . GLN A 1 372 ? -5.578 38.631 37.305 1.00 35.16 372 GLN A C 1
ATOM 2977 O O . GLN A 1 372 ? -5.748 38.163 36.181 1.00 35.16 372 GLN A O 1
ATOM 2982 N N . GLU A 1 373 ? -4.393 38.624 37.912 1.00 34.88 373 GLU A N 1
ATOM 2983 C CA . GLU A 1 373 ? -3.310 37.722 37.527 1.00 34.88 373 GLU A CA 1
ATOM 2984 C C . GLU A 1 373 ? -3.670 36.293 37.955 1.00 34.88 373 GLU A C 1
ATOM 2986 O O . GLU A 1 373 ? -3.888 36.005 39.136 1.00 34.88 373 GLU A O 1
ATOM 2991 N N . SER A 1 374 ? -3.726 35.374 36.991 1.00 38.84 374 SER A N 1
ATOM 2992 C CA . SER A 1 374 ? -3.840 33.944 37.254 1.00 38.84 374 SER A CA 1
ATOM 2993 C C . SER A 1 374 ? -2.530 33.431 37.860 1.00 38.84 374 SER A C 1
ATOM 2995 O O . SER A 1 374 ? -1.560 33.173 37.145 1.00 38.84 374 SER A O 1
ATOM 2997 N N . LYS A 1 375 ? -2.496 33.252 39.184 1.00 37.41 375 LYS A N 1
ATOM 2998 C CA . LYS A 1 375 ? -1.456 32.461 39.852 1.00 37.41 375 LYS A CA 1
ATOM 2999 C C . LYS A 1 375 ? -1.565 31.012 39.374 1.00 37.41 375 LYS A C 1
ATOM 3001 O O . LYS A 1 375 ? -2.443 30.274 39.813 1.00 37.41 375 LYS A O 1
ATOM 3006 N N . HIS A 1 376 ? -0.684 30.614 38.459 1.00 40.53 376 HIS A N 1
ATOM 3007 C CA . HIS A 1 376 ? -0.463 29.207 38.144 1.00 40.53 376 HIS A CA 1
ATOM 3008 C C . HIS A 1 376 ? -0.009 28.489 39.422 1.00 40.53 376 HIS A C 1
ATOM 3010 O O . HIS A 1 376 ? 1.045 28.801 39.972 1.00 40.53 376 HIS A O 1
ATOM 3016 N N . LEU A 1 377 ? -0.826 27.545 39.898 1.00 40.00 377 LEU A N 1
ATOM 3017 C CA . LEU A 1 377 ? -0.450 26.586 40.933 1.00 40.00 377 LEU A CA 1
ATOM 3018 C C . LEU A 1 377 ? 0.695 25.724 40.375 1.00 40.00 377 LEU A C 1
ATOM 3020 O O . LEU A 1 377 ? 0.469 24.782 39.616 1.00 40.00 377 LEU A O 1
ATOM 3024 N N . VAL A 1 378 ? 1.934 26.087 40.692 1.00 51.88 378 VAL A N 1
ATOM 3025 C CA . VAL A 1 378 ? 3.089 25.209 40.502 1.00 51.88 378 VAL A CA 1
ATOM 3026 C C . VAL A 1 378 ? 3.063 24.237 41.674 1.00 51.88 378 VAL A C 1
ATOM 3028 O O . VAL A 1 378 ? 3.243 24.654 42.816 1.00 51.88 378 VAL A O 1
ATOM 3031 N N . ASN A 1 379 ? 2.775 22.960 41.412 1.00 62.41 379 ASN A N 1
ATOM 3032 C CA . ASN A 1 379 ? 2.903 21.929 42.439 1.00 62.41 379 ASN A CA 1
ATOM 3033 C C . ASN A 1 379 ? 4.370 21.903 42.905 1.00 62.41 379 ASN A C 1
ATOM 3035 O O . ASN A 1 379 ? 5.251 21.793 42.046 1.00 62.41 379 ASN A O 1
ATOM 3039 N N . PRO A 1 380 ? 4.648 22.047 44.212 1.00 74.38 380 PRO A N 1
ATOM 3040 C CA . PRO A 1 380 ? 6.015 22.061 44.711 1.00 74.38 380 PRO A CA 1
ATOM 3041 C C . PRO A 1 380 ? 6.701 20.729 44.388 1.00 74.38 380 PRO A C 1
ATOM 3043 O O . PRO A 1 380 ? 6.121 19.655 44.555 1.00 74.38 380 PRO A O 1
ATOM 3046 N N . VAL A 1 381 ? 7.924 20.819 43.865 1.00 86.00 381 VAL A N 1
ATOM 3047 C CA . VAL A 1 381 ? 8.786 19.660 43.616 1.00 86.00 381 VAL A CA 1
ATOM 3048 C C . VAL A 1 381 ? 9.226 19.105 44.972 1.00 86.00 381 VAL A C 1
ATOM 3050 O O . VAL A 1 381 ? 9.820 19.869 45.736 1.00 86.00 381 VAL A O 1
ATOM 3053 N N . PRO A 1 382 ? 8.962 17.822 45.281 1.00 87.25 382 PRO A N 1
ATOM 3054 C CA . PRO A 1 382 ? 9.331 17.259 46.570 1.00 87.25 382 PRO A CA 1
ATOM 3055 C C . PRO A 1 382 ? 10.859 17.169 46.701 1.00 87.25 382 PRO A C 1
ATOM 3057 O O . PRO A 1 382 ? 11.550 16.615 45.842 1.00 87.25 382 PRO A O 1
ATOM 3060 N N . SER A 1 383 ? 11.383 17.734 47.784 1.00 94.00 383 SER A N 1
ATOM 3061 C CA . SER A 1 383 ? 12.787 17.665 48.196 1.00 94.00 383 SER A CA 1
ATOM 3062 C C . SER A 1 383 ? 13.211 16.235 48.557 1.00 94.00 383 SER A C 1
ATOM 3064 O O . SER A 1 383 ? 12.378 15.351 48.774 1.00 94.00 383 SER A O 1
ATOM 3066 N N . LYS A 1 384 ? 14.528 15.988 48.642 1.00 94.94 384 LYS A N 1
ATOM 3067 C CA . LYS A 1 384 ? 15.069 14.682 49.061 1.00 94.94 384 LYS A CA 1
ATOM 3068 C C . LYS A 1 384 ? 14.519 14.289 50.434 1.00 94.94 384 LYS A C 1
ATOM 3070 O O . LYS A 1 384 ? 14.124 13.143 50.641 1.00 94.94 384 LYS A O 1
ATOM 3075 N N . GLU A 1 385 ? 14.471 15.249 51.347 1.00 95.06 385 GLU A N 1
ATOM 3076 C CA . GLU A 1 385 ? 13.985 15.094 52.712 1.00 95.06 385 GLU A CA 1
ATOM 3077 C C . GLU A 1 385 ? 12.487 14.759 52.740 1.00 95.06 385 GLU A C 1
ATOM 3079 O O . GLU A 1 385 ? 12.095 13.840 53.456 1.00 95.06 385 GLU A O 1
ATOM 3084 N N . GLU A 1 386 ? 11.667 15.410 51.907 1.00 94.00 386 GLU A N 1
ATOM 3085 C CA . GLU A 1 386 ? 10.233 15.100 51.782 1.00 94.00 386 GLU A CA 1
ATOM 3086 C C . GLU A 1 386 ? 9.993 13.696 51.213 1.00 94.00 386 GLU A C 1
ATOM 3088 O O . GLU A 1 386 ? 9.132 12.972 51.708 1.00 94.00 386 GLU A O 1
ATOM 3093 N N . VAL A 1 387 ? 10.776 13.257 50.220 1.00 93.69 387 VAL A N 1
ATOM 3094 C CA . VAL A 1 387 ? 10.669 11.888 49.682 1.00 93.69 387 VAL A CA 1
ATOM 3095 C C . VAL A 1 387 ? 11.052 10.844 50.735 1.00 93.69 387 VAL A C 1
ATOM 3097 O O . VAL A 1 387 ? 10.365 9.830 50.866 1.00 93.69 387 VAL A O 1
ATOM 3100 N N . ILE A 1 388 ? 12.105 11.091 51.522 1.00 95.00 388 ILE A N 1
ATOM 3101 C CA . ILE A 1 388 ? 12.493 10.212 52.636 1.00 95.00 388 ILE A CA 1
ATOM 3102 C C . ILE A 1 388 ? 11.399 10.175 53.700 1.00 95.00 388 ILE A C 1
ATOM 3104 O O . ILE A 1 388 ? 11.041 9.091 54.167 1.00 95.00 388 ILE A O 1
ATOM 3108 N N . GLN A 1 389 ? 10.841 11.330 54.055 1.00 93.81 389 GLN A N 1
ATOM 3109 C CA . GLN A 1 389 ? 9.776 11.421 55.041 1.00 93.81 389 GLN A CA 1
ATOM 3110 C C . GLN A 1 389 ? 8.537 10.638 54.596 1.00 93.81 389 GLN A C 1
ATOM 3112 O O . GLN A 1 389 ? 8.062 9.804 55.358 1.00 93.81 389 GLN A O 1
ATOM 3117 N N . ILE A 1 390 ? 8.092 10.803 53.347 1.00 94.12 390 ILE A N 1
ATOM 3118 C CA . ILE A 1 390 ? 6.957 10.059 52.780 1.00 94.12 390 ILE A CA 1
ATOM 3119 C C . ILE A 1 390 ? 7.191 8.546 52.839 1.00 94.12 390 ILE A C 1
ATOM 3121 O O . ILE A 1 390 ? 6.317 7.797 53.260 1.00 94.12 390 ILE A O 1
ATOM 3125 N N . PHE A 1 391 ? 8.375 8.072 52.448 1.00 95.25 391 PHE A N 1
ATOM 3126 C CA . PHE A 1 391 ? 8.681 6.642 52.517 1.00 95.25 391 PHE A CA 1
ATOM 3127 C C . PHE A 1 391 ? 8.710 6.118 53.954 1.00 95.25 391 PHE A C 1
ATOM 3129 O O . PHE A 1 391 ? 8.270 4.999 54.200 1.00 95.25 391 PHE A O 1
ATOM 3136 N N . THR A 1 392 ? 9.191 6.923 54.899 1.00 91.12 392 THR A N 1
ATOM 3137 C CA . THR A 1 392 ? 9.251 6.538 56.313 1.00 91.12 392 THR A CA 1
ATOM 3138 C C . THR A 1 392 ? 7.854 6.528 56.949 1.00 91.12 392 THR A C 1
ATOM 3140 O O . THR A 1 392 ? 7.542 5.611 57.705 1.00 91.12 392 THR A O 1
ATOM 3143 N N . GLU A 1 393 ? 6.998 7.501 56.610 1.00 91.94 393 GLU A N 1
ATOM 3144 C CA . GLU A 1 393 ? 5.593 7.579 57.046 1.00 91.94 393 GLU A CA 1
ATOM 3145 C C . GLU A 1 393 ? 4.778 6.365 56.577 1.00 91.94 393 GLU A C 1
ATOM 3147 O O . GLU A 1 393 ? 3.965 5.842 57.334 1.00 91.94 393 GLU A O 1
ATOM 3152 N N . GLU A 1 394 ? 5.048 5.869 55.369 1.00 90.88 394 GLU A N 1
ATOM 3153 C CA . GLU A 1 394 ? 4.371 4.700 54.791 1.00 90.88 394 GLU A CA 1
ATOM 3154 C C . GLU A 1 394 ? 5.050 3.361 55.162 1.00 90.88 394 GLU A C 1
ATOM 3156 O O . GLU A 1 394 ? 4.748 2.322 54.579 1.00 90.88 394 GLU A O 1
ATOM 3161 N N . GLY A 1 395 ? 5.989 3.353 56.119 1.00 88.31 395 GLY A N 1
ATOM 3162 C CA . GLY A 1 395 ? 6.605 2.128 56.652 1.00 88.31 395 GLY A CA 1
ATOM 3163 C C . GLY A 1 395 ? 7.721 1.510 55.796 1.00 88.31 395 GLY A C 1
ATOM 3164 O O . GLY A 1 395 ? 8.130 0.373 56.042 1.00 88.31 395 GLY A O 1
ATOM 3165 N N . SER A 1 396 ? 8.243 2.232 54.803 1.00 90.19 396 SER A N 1
ATOM 3166 C CA . SER A 1 396 ? 9.420 1.826 54.022 1.00 90.19 396 SER A CA 1
ATOM 3167 C C . SER A 1 396 ? 10.735 2.252 54.690 1.00 90.19 396 SER A C 1
ATOM 3169 O O . SER A 1 396 ? 10.782 3.157 55.521 1.00 90.19 396 SER A O 1
ATOM 3171 N N . THR A 1 397 ? 11.851 1.610 54.322 1.00 92.00 397 THR A N 1
ATOM 3172 C CA . THR A 1 397 ? 13.168 1.962 54.877 1.00 92.00 397 THR A CA 1
ATOM 3173 C C . THR A 1 397 ? 13.761 3.204 54.206 1.00 92.00 397 THR A C 1
ATOM 3175 O O . THR A 1 397 ? 13.603 3.416 53.001 1.00 92.00 397 THR A O 1
ATOM 3178 N N . VAL A 1 398 ? 14.540 3.987 54.964 1.00 91.12 398 VAL A N 1
ATOM 3179 C CA . VAL A 1 398 ? 15.280 5.161 54.452 1.00 91.12 398 VAL A CA 1
ATOM 3180 C C . VAL A 1 398 ? 16.144 4.798 53.238 1.00 91.12 398 VAL A C 1
ATOM 3182 O O . VAL A 1 398 ? 16.198 5.542 52.265 1.00 91.12 398 VAL A O 1
ATOM 3185 N N . THR A 1 399 ? 16.755 3.612 53.238 1.00 89.38 399 THR A N 1
ATOM 3186 C CA . THR A 1 399 ? 17.585 3.119 52.128 1.00 89.38 399 THR A CA 1
ATOM 3187 C C . THR A 1 399 ? 16.791 2.928 50.834 1.00 89.38 399 THR A C 1
ATOM 3189 O O . THR A 1 399 ? 17.310 3.201 49.752 1.00 89.38 399 THR A O 1
ATOM 3192 N N . MET A 1 400 ? 15.531 2.482 50.915 1.00 86.81 400 MET A N 1
ATOM 3193 C CA . MET A 1 400 ? 14.657 2.393 49.740 1.00 86.81 400 MET A CA 1
ATOM 3194 C C . MET A 1 400 ? 14.244 3.774 49.237 1.00 86.81 400 MET A C 1
ATOM 3196 O O . MET A 1 400 ? 14.214 3.984 48.025 1.00 86.81 400 MET A O 1
ATOM 3200 N N . ALA A 1 401 ? 13.991 4.714 50.147 1.00 92.62 401 ALA A N 1
ATOM 3201 C CA . ALA A 1 401 ? 13.665 6.090 49.793 1.00 92.62 401 ALA A CA 1
ATOM 3202 C C . ALA A 1 401 ? 14.826 6.790 49.068 1.00 92.62 401 ALA A C 1
ATOM 3204 O O . ALA A 1 401 ? 14.624 7.416 48.030 1.00 92.62 401 ALA A O 1
ATOM 3205 N N . GLU A 1 402 ? 16.059 6.631 49.563 1.00 91.56 402 GLU A N 1
ATOM 3206 C CA . GLU A 1 402 ? 17.255 7.200 48.931 1.00 91.56 402 GLU A CA 1
ATOM 3207 C C . GLU A 1 402 ? 17.530 6.598 47.552 1.00 91.56 402 GLU A C 1
ATOM 3209 O O . GLU A 1 402 ? 17.894 7.322 46.620 1.00 91.56 402 GLU A O 1
ATOM 3214 N N . LYS A 1 403 ? 17.317 5.285 47.402 1.00 92.06 403 LYS A N 1
ATOM 3215 C CA . LYS A 1 403 ? 17.423 4.617 46.106 1.00 92.06 403 LYS A CA 1
ATOM 3216 C C . LYS A 1 403 ? 16.352 5.123 45.138 1.00 92.06 403 LYS A C 1
ATOM 3218 O O . LYS A 1 403 ? 16.686 5.501 44.022 1.00 92.06 403 LYS A O 1
ATOM 3223 N N . TYR A 1 404 ? 15.093 5.204 45.574 1.00 93.19 404 TYR A N 1
ATOM 3224 C CA . TYR A 1 404 ? 13.995 5.732 44.761 1.00 93.19 404 TYR A CA 1
ATOM 3225 C C . TYR A 1 404 ? 14.260 7.175 44.315 1.00 93.19 404 TYR A C 1
ATOM 3227 O O . TYR A 1 404 ? 14.084 7.490 43.140 1.00 93.19 404 TYR A O 1
ATOM 3235 N N . PHE A 1 405 ? 14.724 8.039 45.222 1.00 92.62 405 PHE A N 1
ATOM 3236 C CA . PHE A 1 405 ? 15.073 9.422 44.898 1.00 92.62 405 PHE A CA 1
ATOM 3237 C C . PHE A 1 405 ? 16.223 9.502 43.885 1.00 92.62 405 PHE A C 1
ATOM 3239 O O . PHE A 1 405 ? 16.148 10.281 42.941 1.00 92.62 405 PHE A O 1
ATOM 3246 N N . SER A 1 406 ? 17.258 8.671 44.042 1.00 91.06 406 SER A N 1
ATOM 3247 C CA . SER A 1 406 ? 18.403 8.632 43.121 1.00 91.06 406 SER A CA 1
ATOM 3248 C C . SER A 1 406 ? 18.006 8.126 41.731 1.00 91.06 406 SER A C 1
ATOM 3250 O O . SER A 1 406 ? 18.370 8.740 40.731 1.00 91.06 406 SER A O 1
ATOM 3252 N N . ASP A 1 407 ? 17.209 7.056 41.670 1.00 86.25 407 ASP A N 1
ATOM 3253 C CA . ASP A 1 407 ? 16.737 6.445 40.422 1.00 86.25 407 ASP A CA 1
ATOM 3254 C C . ASP A 1 407 ? 15.765 7.367 39.655 1.00 86.25 407 ASP A C 1
ATOM 3256 O O . ASP A 1 407 ? 15.633 7.250 38.439 1.00 86.25 407 ASP A O 1
ATOM 3260 N N . ASN A 1 408 ? 15.101 8.303 40.348 1.00 89.00 408 ASN A N 1
ATOM 3261 C CA . ASN A 1 408 ? 14.085 9.195 39.778 1.00 89.00 408 ASN A CA 1
ATOM 3262 C C . ASN A 1 408 ? 14.448 10.690 39.863 1.00 89.00 408 ASN A C 1
ATOM 3264 O O . ASN A 1 408 ? 13.575 11.543 39.687 1.00 89.00 408 ASN A O 1
ATOM 3268 N N . LEU A 1 409 ? 15.716 11.029 40.121 1.00 88.81 409 LEU A N 1
ATOM 3269 C CA . LEU A 1 409 ? 16.153 12.403 40.395 1.00 88.81 409 LEU A CA 1
ATOM 3270 C C . LEU A 1 409 ? 15.766 13.385 39.280 1.00 88.81 409 LEU A C 1
ATOM 3272 O O . LEU A 1 409 ? 15.252 14.465 39.565 1.00 88.81 409 LEU A O 1
ATOM 3276 N N . SER A 1 410 ? 15.972 13.002 38.017 1.00 75.06 410 SER A N 1
ATOM 3277 C CA . SER A 1 410 ? 15.634 13.827 36.849 1.00 75.06 410 SER A CA 1
ATOM 3278 C C . SER A 1 410 ? 14.129 14.082 36.744 1.00 75.06 410 SER A C 1
ATOM 3280 O O . SER A 1 41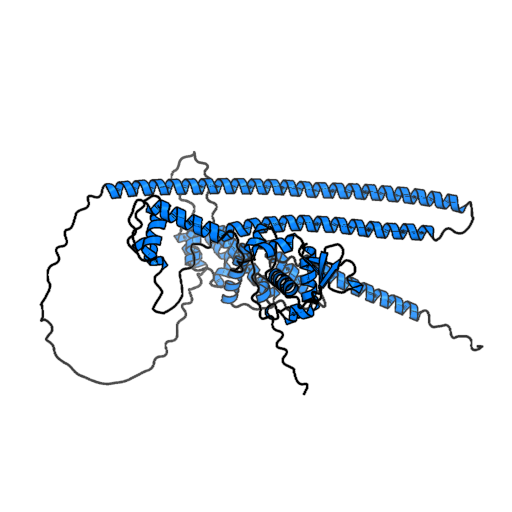0 ? 13.703 15.218 36.560 1.00 75.06 410 SER A O 1
ATOM 3282 N N . LEU A 1 411 ? 13.307 13.050 36.949 1.00 81.69 411 LEU A N 1
ATOM 3283 C CA . LEU A 1 411 ? 11.847 13.154 36.889 1.00 81.69 411 LEU A CA 1
ATOM 3284 C C . LEU A 1 411 ? 11.275 14.001 38.034 1.00 81.69 411 LEU A C 1
ATOM 3286 O O . LEU A 1 411 ? 10.293 14.723 37.845 1.00 81.69 411 LEU A O 1
ATOM 3290 N N . ILE A 1 412 ? 11.883 13.923 39.220 1.00 86.25 412 ILE A N 1
ATOM 3291 C CA . ILE A 1 412 ? 11.512 14.747 40.374 1.00 86.25 412 ILE A CA 1
ATOM 3292 C C . ILE A 1 412 ? 11.893 16.207 40.109 1.00 86.25 412 ILE A C 1
ATOM 3294 O O . ILE A 1 412 ? 11.030 17.075 40.213 1.00 86.25 412 ILE A O 1
ATOM 3298 N N . GLN A 1 413 ? 13.130 16.485 39.682 1.00 84.69 413 GLN A N 1
ATOM 3299 C CA . GLN A 1 413 ? 13.597 17.845 39.369 1.00 84.69 413 GLN A CA 1
ATOM 3300 C C . GLN A 1 413 ? 12.781 18.513 38.255 1.00 84.69 413 GLN A C 1
ATOM 3302 O O . GLN A 1 413 ? 12.524 19.715 38.308 1.00 84.69 413 GLN A O 1
ATOM 3307 N N . GLU A 1 414 ? 12.320 17.735 37.278 1.00 81.75 414 GLU A N 1
ATOM 3308 C CA . GLU A 1 414 ? 11.447 18.218 36.209 1.00 81.75 414 GLU A CA 1
ATOM 3309 C C . GLU A 1 414 ? 9.975 18.350 36.636 1.00 81.75 414 GLU A C 1
ATOM 3311 O O . GLU A 1 414 ? 9.145 18.822 35.854 1.00 81.75 414 GLU A O 1
ATOM 3316 N N . GLY A 1 415 ? 9.617 17.958 37.863 1.00 84.56 415 GLY A N 1
ATOM 3317 C CA . GLY A 1 415 ? 8.252 18.008 38.388 1.00 84.56 415 GLY A CA 1
ATOM 3318 C C . GLY A 1 415 ? 7.291 17.087 37.633 1.00 84.56 415 GLY A C 1
ATOM 3319 O O . GLY A 1 415 ? 6.147 17.467 37.375 1.00 84.56 415 GLY A O 1
ATOM 3320 N N . LEU A 1 416 ? 7.774 15.930 37.174 1.00 81.00 416 LEU A N 1
ATOM 3321 C CA . LEU A 1 416 ? 6.978 14.886 36.515 1.00 81.00 416 LEU A CA 1
ATOM 3322 C C . LEU A 1 416 ? 6.443 13.854 37.515 1.00 81.00 416 LEU A C 1
ATOM 3324 O O . LEU A 1 416 ? 5.429 13.210 37.258 1.00 81.00 416 LEU A O 1
ATOM 3328 N N . ILE A 1 417 ? 7.087 13.731 38.676 1.00 84.50 417 ILE A N 1
ATOM 3329 C CA . ILE A 1 417 ? 6.623 12.896 39.784 1.00 84.50 417 ILE A CA 1
ATOM 3330 C C . ILE A 1 417 ? 6.022 13.807 40.851 1.00 84.50 417 ILE A C 1
ATOM 3332 O O . ILE A 1 417 ? 6.722 14.590 41.490 1.00 84.50 417 ILE A O 1
ATOM 3336 N N . SER A 1 418 ? 4.708 13.703 41.038 1.00 86.94 418 SER A N 1
ATOM 3337 C CA . SER A 1 418 ? 3.997 14.409 42.106 1.00 86.94 418 SER A CA 1
ATOM 3338 C C . SER A 1 418 ? 4.185 13.720 43.456 1.00 86.94 418 SER A C 1
ATOM 3340 O O . SER A 1 418 ? 4.393 12.507 43.512 1.00 86.94 418 SER A O 1
ATOM 3342 N N . GLU A 1 419 ? 4.004 14.459 44.553 1.00 87.19 419 GLU A N 1
ATOM 3343 C CA . GLU A 1 419 ? 3.985 13.903 45.916 1.00 87.19 419 GLU A CA 1
ATOM 3344 C C . GLU A 1 419 ? 3.027 12.701 46.042 1.00 87.19 419 GLU A C 1
ATOM 3346 O O . GLU A 1 419 ? 3.373 11.672 46.616 1.00 87.19 419 GLU A O 1
ATOM 3351 N N . ALA A 1 420 ? 1.848 12.775 45.413 1.00 80.94 420 ALA A N 1
ATOM 3352 C CA . ALA A 1 420 ? 0.880 11.677 45.387 1.00 80.94 420 ALA A CA 1
ATOM 3353 C C . ALA A 1 420 ? 1.432 10.403 44.718 1.00 80.94 420 ALA A C 1
ATOM 3355 O O . ALA A 1 420 ? 1.093 9.286 45.114 1.00 80.94 420 ALA A O 1
ATOM 3356 N N . THR A 1 421 ? 2.295 10.564 43.712 1.00 84.31 421 THR A N 1
ATOM 3357 C CA . THR A 1 421 ? 2.976 9.448 43.043 1.00 84.31 421 THR A CA 1
ATOM 3358 C C . THR A 1 421 ? 4.055 8.857 43.948 1.00 84.31 421 THR A C 1
ATOM 3360 O O . THR A 1 421 ? 4.152 7.636 44.057 1.00 84.31 421 THR A O 1
ATOM 3363 N N . VAL A 1 422 ? 4.802 9.707 44.663 1.00 88.12 422 VAL A N 1
ATOM 3364 C CA . VAL A 1 422 ? 5.782 9.278 45.675 1.00 88.12 422 VAL A CA 1
ATOM 3365 C C . VAL A 1 422 ? 5.099 8.471 46.787 1.00 88.12 422 VAL A C 1
ATOM 3367 O O . VAL A 1 422 ? 5.538 7.358 47.064 1.00 88.12 422 VAL A O 1
ATOM 3370 N N . ARG A 1 423 ? 3.985 8.961 47.355 1.00 86.88 423 ARG A N 1
ATOM 3371 C CA . ARG A 1 423 ? 3.208 8.261 48.403 1.00 86.88 423 ARG A CA 1
ATOM 3372 C C . ARG A 1 423 ? 2.696 6.897 47.944 1.00 86.88 423 ARG A C 1
ATOM 3374 O O . ARG A 1 423 ? 2.845 5.906 48.650 1.00 86.88 423 ARG A O 1
ATOM 3381 N N . ARG A 1 424 ? 2.139 6.810 46.731 1.00 84.94 424 ARG A N 1
ATOM 3382 C CA . ARG A 1 424 ? 1.666 5.530 46.176 1.00 84.94 424 ARG A CA 1
ATOM 3383 C C . ARG A 1 424 ? 2.804 4.511 46.045 1.00 84.94 424 ARG A C 1
ATOM 3385 O O . ARG A 1 424 ? 2.609 3.337 46.353 1.00 84.94 424 ARG A O 1
ATOM 3392 N N . ASN A 1 425 ? 3.976 4.955 45.598 1.00 85.56 425 ASN A N 1
ATOM 3393 C CA . ASN A 1 425 ? 5.135 4.080 45.445 1.00 85.56 425 ASN A CA 1
ATOM 3394 C C . ASN A 1 425 ? 5.712 3.659 46.804 1.00 85.56 425 ASN A C 1
ATOM 3396 O O . ASN A 1 425 ? 6.068 2.492 46.965 1.00 85.56 425 ASN A O 1
ATOM 3400 N N . ALA A 1 426 ? 5.708 4.553 47.794 1.00 85.50 426 ALA A N 1
ATOM 3401 C CA . ALA A 1 426 ? 6.078 4.248 49.173 1.00 85.50 426 ALA A CA 1
ATOM 3402 C C . ALA A 1 426 ? 5.176 3.168 49.802 1.00 85.50 426 ALA A C 1
ATOM 3404 O O . ALA A 1 426 ? 5.682 2.177 50.325 1.00 85.50 426 ALA A O 1
ATOM 3405 N N . LEU A 1 427 ? 3.853 3.282 49.639 1.00 84.81 427 LEU A N 1
ATOM 3406 C CA . LEU A 1 427 ? 2.875 2.271 50.073 1.00 84.81 427 LEU A CA 1
ATOM 3407 C C . LEU A 1 427 ? 3.129 0.889 49.455 1.00 84.81 427 LEU A C 1
ATOM 3409 O O . LEU A 1 427 ? 2.946 -0.136 50.104 1.00 84.81 427 LEU A O 1
ATOM 3413 N N . SER A 1 428 ? 3.559 0.848 48.191 1.00 82.69 428 SER A N 1
ATOM 3414 C CA . SER A 1 428 ? 3.860 -0.411 47.495 1.00 82.69 428 SER A CA 1
ATOM 3415 C C . SER A 1 428 ? 5.213 -1.030 47.872 1.00 82.69 428 SER A C 1
ATOM 3417 O O . SER A 1 428 ? 5.450 -2.204 47.579 1.00 82.69 428 SER A O 1
ATOM 3419 N N . ALA A 1 429 ? 6.106 -0.240 48.476 1.00 79.31 429 ALA A N 1
ATOM 3420 C CA . ALA A 1 429 ? 7.446 -0.654 48.887 1.00 79.31 429 ALA A CA 1
ATOM 3421 C C . ALA A 1 429 ? 7.504 -1.127 50.350 1.00 79.31 429 ALA A C 1
ATOM 3423 O O . ALA A 1 429 ? 8.473 -1.788 50.734 1.00 79.31 429 ALA A O 1
ATOM 3424 N N . ALA A 1 430 ? 6.467 -0.842 51.143 1.00 81.38 430 ALA A N 1
ATOM 3425 C CA . ALA A 1 430 ? 6.370 -1.285 52.524 1.00 81.38 430 ALA A CA 1
ATOM 3426 C C . ALA A 1 430 ? 6.358 -2.828 52.608 1.00 81.38 430 ALA A C 1
ATOM 3428 O O . ALA A 1 430 ? 5.606 -3.487 51.878 1.00 81.38 430 ALA A O 1
ATOM 3429 N N . PRO A 1 431 ? 7.193 -3.446 53.464 1.00 72.62 431 PRO A N 1
ATOM 3430 C CA . PRO A 1 431 ? 7.174 -4.889 53.659 1.00 72.62 431 PRO A CA 1
ATOM 3431 C C . PRO A 1 431 ? 5.811 -5.317 54.215 1.00 72.62 431 PRO A C 1
ATOM 3433 O O . PRO A 1 431 ? 5.316 -4.732 55.174 1.00 72.62 431 PRO A O 1
ATOM 3436 N N . ALA A 1 432 ? 5.203 -6.341 53.608 1.00 63.56 432 ALA A N 1
ATOM 3437 C CA . ALA A 1 432 ? 3.931 -6.879 54.077 1.00 63.56 432 ALA A CA 1
ATOM 3438 C C . ALA A 1 432 ? 4.068 -7.332 55.536 1.00 63.56 432 ALA A C 1
ATOM 3440 O O . ALA A 1 432 ? 4.926 -8.162 55.855 1.00 63.56 432 ALA A O 1
ATOM 3441 N N . ASP A 1 433 ? 3.229 -6.767 56.401 1.00 49.03 433 ASP A N 1
ATOM 3442 C CA . ASP A 1 433 ? 3.246 -6.996 57.839 1.00 49.03 433 ASP A CA 1
ATOM 3443 C C . ASP A 1 433 ? 3.013 -8.490 58.113 1.00 49.03 433 ASP A C 1
ATOM 3445 O O . ASP A 1 433 ? 1.914 -9.027 57.958 1.00 49.03 433 ASP A O 1
ATOM 3449 N N . THR A 1 434 ? 4.098 -9.212 58.397 1.00 48.62 434 THR A N 1
ATOM 3450 C CA . THR A 1 434 ? 4.087 -10.674 58.462 1.00 48.62 434 THR A CA 1
ATOM 3451 C C . THR A 1 434 ? 3.722 -11.093 59.878 1.00 48.62 434 THR A C 1
ATOM 3453 O O . THR A 1 434 ? 4.568 -11.555 60.639 1.00 48.62 434 THR A O 1
ATOM 3456 N N . THR A 1 435 ? 2.447 -10.942 60.236 1.00 49.34 435 THR A N 1
ATOM 3457 C CA . THR A 1 435 ? 1.910 -11.534 61.464 1.00 49.34 435 THR A CA 1
ATOM 3458 C C . THR A 1 435 ? 0.790 -12.514 61.115 1.00 49.34 435 THR A C 1
ATOM 3460 O O . THR A 1 435 ? -0.322 -12.120 60.791 1.00 49.34 435 THR A O 1
ATOM 3463 N N . GLN A 1 436 ? 1.137 -13.806 61.206 1.00 49.47 436 GLN A N 1
ATOM 3464 C CA . GLN A 1 436 ? 0.294 -15.013 61.143 1.00 49.47 436 GLN A CA 1
ATOM 3465 C C . GLN A 1 436 ? -0.418 -15.353 59.817 1.00 49.47 436 GLN A C 1
ATOM 3467 O O . GLN A 1 436 ? -1.537 -14.920 59.576 1.00 49.47 436 GLN A O 1
ATOM 3472 N N . ALA A 1 437 ? 0.148 -16.298 59.048 1.00 38.16 437 ALA A N 1
ATOM 3473 C CA . ALA A 1 437 ? -0.640 -17.297 58.311 1.00 38.16 437 ALA A CA 1
ATOM 3474 C C . ALA A 1 437 ? 0.186 -18.541 57.922 1.00 38.16 437 ALA A C 1
ATOM 3476 O O . ALA A 1 437 ? 1.391 -18.474 57.698 1.00 38.16 437 ALA A O 1
ATOM 3477 N N . SER A 1 438 ? -0.529 -19.667 57.893 1.00 42.03 438 SER A N 1
ATOM 3478 C CA . SER A 1 438 ? -0.122 -21.076 57.806 1.00 42.03 438 SER A CA 1
ATOM 3479 C C . SER A 1 438 ? 0.729 -21.487 56.586 1.00 42.03 438 SER A C 1
ATOM 3481 O O . SER A 1 438 ? 0.575 -20.904 55.511 1.00 42.03 438 SER A O 1
ATOM 3483 N N . PRO A 1 439 ? 1.547 -22.556 56.692 1.00 46.00 439 PRO A N 1
ATOM 3484 C CA . PRO A 1 439 ? 2.379 -23.056 55.606 1.00 46.00 439 PRO A CA 1
ATOM 3485 C C . PRO A 1 439 ? 1.613 -24.097 54.781 1.00 46.00 439 PRO A C 1
ATOM 3487 O O . PRO A 1 439 ? 1.820 -25.280 54.993 1.00 46.00 439 PRO A O 1
ATOM 3490 N N . ASP A 1 440 ? 0.698 -23.692 53.893 1.00 44.38 440 ASP A N 1
ATOM 3491 C CA . ASP A 1 440 ? 0.179 -24.616 52.860 1.00 44.38 440 ASP A CA 1
ATOM 3492 C C . ASP A 1 440 ? -0.605 -23.923 51.731 1.00 44.38 440 ASP A C 1
ATOM 3494 O O . ASP A 1 440 ? -1.656 -24.387 51.309 1.00 44.38 440 ASP A O 1
ATOM 3498 N N . GLN A 1 441 ? -0.105 -22.803 51.200 1.00 41.88 441 GLN A N 1
ATOM 3499 C CA . GLN A 1 441 ? -0.509 -22.306 49.875 1.00 41.88 441 GLN A CA 1
ATOM 3500 C C . GLN A 1 441 ? 0.673 -21.602 49.201 1.00 41.88 441 GLN A C 1
ATOM 3502 O O . GLN A 1 441 ? 0.972 -20.442 49.468 1.00 41.88 441 GLN A O 1
ATOM 3507 N N . ALA A 1 442 ? 1.358 -22.310 48.302 1.00 48.34 442 ALA A N 1
ATOM 3508 C CA . ALA A 1 442 ? 2.262 -21.697 47.334 1.00 48.34 442 ALA A CA 1
ATOM 3509 C C . ALA A 1 442 ? 1.428 -21.081 46.195 1.00 48.34 442 ALA A C 1
ATOM 3511 O O . ALA A 1 442 ? 1.403 -21.589 45.075 1.00 48.34 442 ALA A O 1
ATOM 3512 N N . GLU A 1 443 ? 0.691 -20.014 46.505 1.00 46.03 443 GLU A N 1
ATOM 3513 C CA . GLU A 1 443 ? 0.041 -19.174 45.501 1.00 46.03 443 GLU A CA 1
ATOM 3514 C C . GLU A 1 443 ? 1.058 -18.208 44.886 1.00 46.03 443 GLU A C 1
ATOM 3516 O O . GLU A 1 443 ? 1.930 -17.648 45.557 1.00 46.03 443 GLU A O 1
ATOM 3521 N N . GLN A 1 444 ? 0.958 -18.045 43.568 1.00 50.31 444 GLN A N 1
ATOM 3522 C CA . GLN A 1 444 ? 1.765 -17.126 42.780 1.00 50.31 444 GLN A CA 1
ATOM 3523 C C . GLN A 1 444 ? 1.654 -15.714 43.358 1.00 50.31 444 GLN A C 1
ATOM 3525 O O . GLN A 1 444 ? 0.614 -15.064 43.281 1.00 50.31 444 GLN A O 1
ATOM 3530 N N . LYS A 1 445 ? 2.765 -15.249 43.932 1.00 46.06 445 LYS A N 1
ATOM 3531 C CA . LYS A 1 445 ? 2.950 -13.888 44.426 1.00 46.06 445 LYS A CA 1
ATOM 3532 C C . LYS A 1 445 ? 2.564 -12.903 43.305 1.00 46.06 445 LYS A C 1
ATOM 3534 O O . LYS A 1 445 ? 3.184 -12.977 42.241 1.00 46.06 445 LYS A O 1
ATOM 3539 N N . PRO A 1 446 ? 1.571 -12.013 43.498 1.00 45.91 446 PRO A N 1
ATOM 3540 C CA . PRO A 1 446 ? 1.182 -11.047 42.479 1.00 45.91 446 PRO A CA 1
ATOM 3541 C C . PRO A 1 446 ? 2.393 -10.183 42.139 1.00 45.91 446 PRO A C 1
ATOM 3543 O O . PRO A 1 446 ? 2.988 -9.524 42.994 1.00 45.91 446 PRO A O 1
ATOM 3546 N N . GLU A 1 447 ? 2.816 -10.269 40.884 1.00 50.53 447 GLU A N 1
ATOM 3547 C CA . GLU A 1 447 ? 3.949 -9.526 40.362 1.00 50.53 447 GLU A CA 1
ATOM 3548 C C . GLU A 1 447 ? 3.619 -8.027 40.438 1.00 50.53 447 GLU A C 1
ATOM 3550 O O . GLU A 1 447 ? 2.580 -7.594 39.945 1.00 50.53 447 GLU A O 1
ATOM 3555 N N . ASN A 1 448 ? 4.473 -7.244 41.103 1.00 62.97 448 ASN A N 1
ATOM 3556 C CA . ASN A 1 448 ? 4.236 -5.835 41.420 1.00 62.97 448 ASN A CA 1
ATOM 3557 C C . ASN A 1 448 ? 4.133 -4.987 40.128 1.00 62.97 448 ASN A C 1
ATOM 3559 O O . ASN A 1 448 ? 5.143 -4.573 39.554 1.00 62.97 448 ASN A O 1
ATOM 3563 N N . THR A 1 449 ? 2.908 -4.776 39.635 1.00 68.12 449 THR A N 1
ATOM 3564 C CA . THR A 1 449 ? 2.598 -4.117 38.352 1.00 68.12 449 THR A CA 1
ATOM 3565 C C . THR A 1 449 ? 2.998 -2.642 38.327 1.00 68.12 449 THR A C 1
ATOM 3567 O O . THR A 1 449 ? 3.467 -2.160 37.299 1.00 68.12 449 THR A O 1
ATOM 3570 N N . ALA A 1 450 ? 2.938 -1.949 39.467 1.00 71.00 450 ALA A N 1
ATOM 3571 C CA . ALA A 1 450 ? 3.280 -0.528 39.570 1.00 71.00 450 ALA A CA 1
ATOM 3572 C C . ALA A 1 450 ? 4.762 -0.239 39.254 1.00 71.00 450 ALA A C 1
ATOM 3574 O O . ALA A 1 450 ? 5.093 0.732 38.567 1.00 71.00 450 ALA A O 1
ATOM 3575 N N . ALA A 1 451 ? 5.668 -1.118 39.696 1.00 72.56 451 ALA A N 1
ATOM 3576 C CA . ALA A 1 451 ? 7.098 -0.983 39.423 1.00 72.56 451 ALA A CA 1
ATOM 3577 C C . ALA A 1 451 ? 7.420 -1.181 37.929 1.00 72.56 451 ALA A C 1
ATOM 3579 O O . ALA A 1 451 ? 8.243 -0.456 37.366 1.00 72.56 451 ALA A O 1
ATOM 3580 N N . LYS A 1 452 ? 6.735 -2.126 37.265 1.00 78.62 452 LYS A N 1
ATOM 3581 C CA . LYS A 1 452 ? 6.882 -2.361 35.819 1.00 78.62 452 LYS A CA 1
ATOM 3582 C C . LYS A 1 452 ? 6.344 -1.195 34.991 1.00 78.62 452 LYS A C 1
ATOM 3584 O O . LYS A 1 452 ? 6.975 -0.818 34.004 1.00 78.62 452 LYS A O 1
ATOM 3589 N N . ASP A 1 453 ? 5.231 -0.599 35.409 1.00 81.19 453 ASP A N 1
ATOM 3590 C CA . ASP A 1 453 ? 4.649 0.554 34.719 1.00 81.19 453 ASP A CA 1
ATOM 3591 C C . ASP A 1 453 ? 5.555 1.786 34.814 1.00 81.19 453 ASP A C 1
ATOM 3593 O O . ASP A 1 453 ? 5.771 2.470 33.813 1.00 81.19 453 ASP A O 1
ATOM 3597 N N . THR A 1 454 ? 6.174 2.014 35.977 1.00 83.94 454 THR A N 1
ATOM 3598 C CA . THR A 1 454 ? 7.112 3.131 36.182 1.00 83.94 454 THR A CA 1
ATOM 3599 C C . THR A 1 454 ? 8.369 2.967 35.320 1.00 83.94 454 THR A C 1
ATOM 3601 O O . THR A 1 454 ? 8.777 3.897 34.623 1.00 83.94 454 THR A O 1
ATOM 3604 N N . ALA A 1 455 ? 8.946 1.760 35.281 1.00 88.44 455 ALA A N 1
ATOM 3605 C CA . ALA A 1 455 ? 10.101 1.462 34.434 1.00 88.44 455 ALA A CA 1
ATOM 3606 C C . ALA A 1 455 ? 9.789 1.665 32.940 1.00 88.44 455 ALA A C 1
ATOM 3608 O O . ALA A 1 455 ? 10.573 2.269 32.208 1.00 88.44 455 ALA A O 1
ATOM 3609 N N . ARG A 1 456 ? 8.605 1.230 32.490 1.00 88.19 456 ARG A N 1
ATOM 3610 C CA . ARG A 1 456 ? 8.168 1.396 31.097 1.00 88.19 456 ARG A CA 1
ATOM 3611 C C . ARG A 1 456 ? 7.947 2.863 30.724 1.00 88.19 456 ARG A C 1
ATOM 3613 O O . ARG A 1 456 ? 8.287 3.268 29.610 1.00 88.19 456 ARG A O 1
ATOM 3620 N N . GLN A 1 457 ? 7.394 3.666 31.633 1.00 92.56 457 GLN A N 1
ATOM 3621 C CA . GLN A 1 457 ? 7.242 5.109 31.425 1.00 92.56 457 GLN A CA 1
ATOM 3622 C C . GLN A 1 457 ? 8.601 5.800 31.290 1.00 92.56 457 GLN A C 1
ATOM 3624 O O . GLN A 1 457 ? 8.779 6.603 30.376 1.00 92.56 457 GLN A O 1
ATOM 3629 N N . HIS A 1 458 ? 9.572 5.431 32.126 1.00 93.88 458 HIS A N 1
ATOM 3630 C CA . HIS A 1 458 ? 10.931 5.959 32.046 1.00 93.88 458 HIS A CA 1
ATOM 3631 C C . HIS A 1 458 ? 11.610 5.604 30.711 1.00 93.88 458 HIS A C 1
ATOM 3633 O O . HIS A 1 458 ? 12.170 6.473 30.048 1.00 93.88 458 HIS A O 1
ATOM 3639 N N . GLU A 1 459 ? 11.499 4.359 30.240 1.00 96.38 459 GLU A N 1
ATOM 3640 C CA . GLU A 1 459 ? 12.027 3.978 28.920 1.00 96.38 459 GLU A CA 1
ATOM 3641 C C . GLU A 1 459 ? 11.360 4.743 27.764 1.00 96.38 459 GLU A C 1
ATOM 3643 O O . GLU A 1 459 ? 12.028 5.136 26.805 1.00 96.38 459 GLU A O 1
ATOM 3648 N N . THR A 1 460 ? 10.050 4.977 27.865 1.00 97.00 460 THR A N 1
ATOM 3649 C CA . THR A 1 460 ? 9.278 5.742 26.874 1.00 97.00 460 THR A CA 1
ATOM 3650 C C . THR A 1 460 ? 9.704 7.211 26.848 1.00 97.00 460 THR A C 1
ATOM 3652 O O . THR A 1 460 ? 9.806 7.801 25.774 1.00 97.00 460 THR A O 1
ATOM 3655 N N . TYR A 1 461 ? 9.990 7.786 28.018 1.00 97.50 461 TYR A N 1
ATOM 3656 C CA . TYR A 1 461 ? 10.515 9.141 28.165 1.00 97.50 461 TYR A CA 1
ATOM 3657 C C . TYR A 1 461 ? 11.874 9.295 27.462 1.00 97.50 461 TYR A C 1
ATOM 3659 O O . TYR A 1 461 ? 12.033 10.189 26.630 1.00 97.50 461 TYR A O 1
ATOM 3667 N N . HIS A 1 462 ? 12.816 8.373 27.698 1.00 97.50 462 HIS A N 1
ATOM 3668 C CA . HIS A 1 462 ? 14.123 8.379 27.017 1.00 97.50 462 HIS A CA 1
ATOM 3669 C C . HIS A 1 462 ? 13.985 8.272 25.499 1.00 97.50 462 HIS A C 1
ATOM 3671 O O . HIS A 1 462 ? 14.595 9.042 24.760 1.00 97.50 462 HIS A O 1
ATOM 3677 N N . LEU A 1 463 ? 13.124 7.374 25.011 1.00 97.88 463 LEU A N 1
ATOM 3678 C CA . LEU A 1 463 ? 12.874 7.251 23.573 1.00 97.88 463 LEU A CA 1
ATOM 3679 C C . LEU A 1 463 ? 12.277 8.541 22.975 1.00 97.88 463 LEU A C 1
ATOM 3681 O O . LEU A 1 463 ? 12.599 8.907 21.842 1.00 97.88 463 LEU A O 1
ATOM 3685 N N . ALA A 1 464 ? 11.422 9.245 23.719 1.00 97.94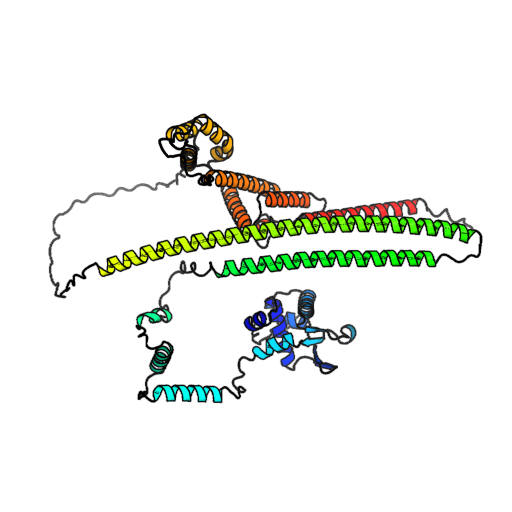 464 ALA A N 1
ATOM 3686 C CA . ALA A 1 464 ? 10.866 10.525 23.293 1.00 97.94 464 ALA A CA 1
ATOM 3687 C C . ALA A 1 464 ? 11.960 11.600 23.153 1.00 97.94 464 ALA A C 1
ATOM 3689 O O . ALA A 1 464 ? 11.993 12.301 22.139 1.00 97.94 464 ALA A O 1
ATOM 3690 N N . GLN A 1 465 ? 12.890 11.682 24.111 1.00 98.00 465 GLN A N 1
ATOM 3691 C CA . GLN A 1 465 ? 14.044 12.587 24.038 1.00 98.00 465 GLN A CA 1
ATOM 3692 C C . GLN A 1 465 ? 14.948 12.268 22.838 1.00 98.00 465 GLN A C 1
ATOM 3694 O O . GLN A 1 465 ? 15.210 13.154 22.023 1.00 98.00 465 GLN A O 1
ATOM 3699 N N . GLU A 1 466 ? 15.331 10.996 22.667 1.00 97.94 466 GLU A N 1
ATOM 3700 C CA . GLU A 1 466 ? 16.138 10.522 21.526 1.00 97.94 466 GLU A CA 1
ATOM 3701 C C . GLU A 1 466 ? 15.479 10.882 20.182 1.00 97.94 466 GLU A C 1
ATOM 3703 O O . GLU A 1 466 ? 16.143 11.202 19.194 1.00 97.94 466 GLU A O 1
ATOM 3708 N N . THR A 1 467 ? 14.146 10.842 20.131 1.00 97.38 467 THR A N 1
ATOM 3709 C CA . THR A 1 467 ? 13.388 11.181 18.924 1.00 97.38 467 THR A CA 1
ATOM 3710 C C . THR A 1 467 ? 13.459 12.663 18.625 1.00 97.38 467 THR A C 1
ATOM 3712 O O . THR A 1 467 ? 13.748 13.033 17.492 1.00 97.38 467 THR A O 1
ATOM 3715 N N . TYR A 1 468 ? 13.236 13.528 19.611 1.00 97.88 468 TYR A N 1
ATOM 3716 C CA . TYR A 1 468 ? 13.379 14.967 19.406 1.00 97.88 468 TYR A CA 1
ATOM 3717 C C . TYR A 1 468 ? 14.791 15.346 18.947 1.00 97.88 468 TYR A C 1
ATOM 3719 O O . TYR A 1 468 ? 14.935 16.119 17.995 1.00 97.88 468 TYR A O 1
ATOM 3727 N N . GLU A 1 469 ? 15.813 14.720 19.533 1.00 97.00 469 GLU A N 1
ATOM 3728 C CA . GLU A 1 469 ? 17.207 14.880 19.122 1.00 97.00 469 GLU A CA 1
ATOM 3729 C C . GLU A 1 469 ? 17.430 14.440 17.665 1.00 97.00 469 GLU A C 1
ATOM 3731 O O . GLU A 1 469 ? 17.998 15.190 16.873 1.00 97.00 469 GLU A O 1
ATOM 3736 N N . ALA A 1 470 ? 16.895 13.283 17.252 1.00 96.06 470 ALA A N 1
ATOM 3737 C CA . ALA A 1 470 ? 16.997 12.796 15.871 1.00 96.06 470 ALA A CA 1
ATOM 3738 C C . ALA A 1 470 ? 16.404 13.760 14.825 1.00 96.06 470 ALA A C 1
ATOM 3740 O O . ALA A 1 470 ? 16.833 13.760 13.669 1.00 96.06 470 ALA A O 1
ATOM 3741 N N . PHE A 1 471 ? 15.411 14.562 15.217 1.00 96.25 471 PHE A N 1
ATOM 3742 C CA . PHE A 1 471 ? 14.782 15.572 14.363 1.00 96.25 471 PHE A CA 1
ATOM 3743 C C . PHE A 1 471 ? 15.327 16.990 14.599 1.00 96.25 471 PHE A C 1
ATOM 3745 O O . PHE A 1 471 ? 14.835 17.923 13.964 1.00 96.25 471 PHE A O 1
ATOM 3752 N N . ASN A 1 472 ? 16.353 17.157 15.443 1.00 96.19 472 ASN A N 1
ATOM 3753 C CA . ASN A 1 472 ? 16.939 18.446 15.831 1.00 96.19 472 ASN A CA 1
ATOM 3754 C C . ASN A 1 472 ? 15.892 19.456 16.337 1.00 96.19 472 ASN A C 1
ATOM 3756 O O . ASN A 1 472 ? 15.910 20.631 15.969 1.00 96.19 472 ASN A O 1
ATOM 3760 N N . ILE A 1 473 ? 14.946 18.992 17.154 1.00 95.88 473 ILE A N 1
ATOM 3761 C CA . ILE A 1 473 ? 13.895 19.818 17.756 1.00 95.88 473 ILE A CA 1
ATOM 3762 C C . ILE A 1 473 ? 14.149 19.879 19.262 1.00 95.88 473 ILE A C 1
ATOM 3764 O O . ILE A 1 473 ? 14.380 18.849 19.886 1.00 95.88 473 ILE A O 1
ATOM 3768 N N . LEU A 1 474 ? 14.074 21.074 19.851 1.00 96.81 474 LEU A N 1
ATOM 3769 C CA . LEU A 1 474 ? 14.146 21.263 21.300 1.00 96.81 474 LEU A CA 1
ATOM 3770 C C . LEU A 1 474 ? 12.712 21.252 21.866 1.00 96.81 474 LEU A C 1
ATOM 3772 O O . LEU A 1 474 ? 11.977 22.209 21.612 1.00 96.81 474 LEU A O 1
ATOM 3776 N N . PRO A 1 475 ? 12.265 20.187 22.556 1.00 96.31 475 PRO A N 1
ATOM 3777 C CA . PRO A 1 475 ? 10.877 20.082 22.983 1.00 96.31 475 PRO A CA 1
ATOM 3778 C C . PRO A 1 475 ? 10.608 20.897 24.248 1.00 96.31 475 PRO A C 1
ATOM 3780 O O . PRO A 1 475 ? 11.430 20.959 25.162 1.00 96.31 475 PRO A O 1
ATOM 3783 N N . SER A 1 476 ? 9.406 21.454 24.351 1.00 96.88 476 SER A N 1
ATOM 3784 C CA . SER A 1 476 ? 8.849 21.852 25.645 1.00 96.88 476 SER A CA 1
ATOM 3785 C C . SER A 1 476 ? 8.411 20.624 26.459 1.00 96.88 476 SER A C 1
ATOM 3787 O O . SER A 1 476 ? 8.117 19.564 25.904 1.00 96.88 476 SER A O 1
ATOM 3789 N N . LYS A 1 477 ? 8.279 20.771 27.786 1.00 95.06 477 LYS A N 1
ATOM 3790 C CA . LYS A 1 477 ? 7.796 19.698 28.682 1.00 95.06 477 LYS A CA 1
ATOM 3791 C C . LYS A 1 477 ? 6.465 19.090 28.210 1.00 95.06 477 LYS A C 1
ATOM 3793 O O . LYS A 1 477 ? 6.317 17.874 28.148 1.00 95.06 477 LYS A O 1
ATOM 3798 N N . LYS A 1 478 ? 5.519 19.939 27.793 1.00 96.25 478 LYS A N 1
ATOM 3799 C CA . LYS A 1 478 ? 4.203 19.516 27.285 1.00 96.25 478 LYS A CA 1
ATOM 3800 C C . LYS A 1 478 ? 4.300 18.747 25.963 1.00 96.25 478 LYS A C 1
ATOM 3802 O O . LYS A 1 478 ? 3.525 17.825 25.722 1.00 96.25 478 LYS A O 1
ATOM 3807 N N . GLU A 1 479 ? 5.221 19.137 25.085 1.00 96.38 479 GLU A N 1
ATOM 3808 C CA . GLU A 1 479 ? 5.469 18.421 23.831 1.00 96.38 479 GLU A CA 1
ATOM 3809 C C . GLU A 1 479 ? 6.093 17.050 24.089 1.00 96.38 479 GLU A C 1
ATOM 3811 O O . GLU A 1 479 ? 5.680 16.076 23.462 1.00 96.38 479 GLU A O 1
ATOM 3816 N N . LEU A 1 480 ? 7.000 16.954 25.065 1.00 97.31 480 LEU A N 1
ATOM 3817 C CA . LEU A 1 480 ? 7.599 15.692 25.485 1.00 97.31 480 LEU A CA 1
ATOM 3818 C C . LEU A 1 480 ? 6.556 14.718 26.051 1.00 97.31 480 LEU A C 1
ATOM 3820 O O . LEU A 1 480 ? 6.493 13.574 25.606 1.00 97.31 480 LEU A O 1
ATOM 3824 N N . GLU A 1 481 ? 5.677 15.182 26.943 1.00 95.06 481 GLU A N 1
ATOM 3825 C CA . GLU A 1 481 ? 4.558 14.385 27.472 1.00 95.06 481 GLU A CA 1
ATOM 3826 C C . GLU A 1 481 ? 3.608 13.913 26.355 1.00 95.06 481 GLU A C 1
ATOM 3828 O O . GLU A 1 481 ? 3.217 12.744 26.304 1.00 95.06 481 GLU A O 1
ATOM 3833 N N . ASN A 1 482 ? 3.273 14.796 25.406 1.00 96.88 482 ASN A N 1
ATOM 3834 C CA . ASN A 1 482 ? 2.445 14.437 24.253 1.00 96.88 482 ASN A CA 1
ATOM 3835 C C . ASN A 1 482 ? 3.133 13.382 23.369 1.00 96.88 482 ASN A C 1
ATOM 3837 O O . ASN A 1 482 ? 2.493 12.427 22.925 1.00 96.88 482 ASN A O 1
ATOM 3841 N N . LEU A 1 483 ? 4.444 13.511 23.140 1.00 96.94 483 LEU A N 1
ATOM 3842 C CA . LEU A 1 483 ? 5.205 12.528 22.376 1.00 96.94 483 LEU A CA 1
ATOM 3843 C C . LEU A 1 483 ? 5.255 11.172 23.088 1.00 96.94 483 LEU A C 1
ATOM 3845 O O . LEU A 1 483 ? 5.070 10.149 22.432 1.00 96.94 483 LEU A O 1
ATOM 3849 N N . MET A 1 484 ? 5.444 11.142 24.410 1.00 97.62 484 MET A N 1
ATOM 3850 C CA . MET A 1 484 ? 5.392 9.899 25.187 1.00 97.62 484 MET A CA 1
ATOM 3851 C C . MET A 1 484 ? 4.051 9.182 25.014 1.00 97.62 484 MET A C 1
ATOM 3853 O O . MET A 1 484 ? 4.025 7.971 24.782 1.00 97.62 484 MET A O 1
ATOM 3857 N N . GLN A 1 485 ? 2.940 9.924 25.058 1.00 96.75 485 GLN A N 1
ATOM 3858 C CA . GLN A 1 485 ? 1.614 9.353 24.828 1.00 96.75 485 GLN A CA 1
ATOM 3859 C C . GLN A 1 485 ? 1.482 8.787 23.408 1.00 96.75 485 GLN A C 1
ATOM 3861 O O . GLN A 1 485 ? 0.967 7.684 23.226 1.00 96.75 485 GLN A O 1
ATOM 3866 N N . GLN A 1 486 ? 1.984 9.501 22.397 1.00 95.94 486 GLN A N 1
ATOM 3867 C CA . GLN A 1 486 ? 1.961 9.031 21.008 1.00 95.94 486 GLN A CA 1
ATOM 3868 C C . GLN A 1 486 ? 2.830 7.786 20.802 1.00 95.94 486 GLN A C 1
ATOM 3870 O O . GLN A 1 486 ? 2.396 6.851 20.134 1.00 95.94 486 GLN A O 1
ATOM 3875 N N . ILE A 1 487 ? 4.020 7.733 21.405 1.00 96.00 487 ILE A N 1
ATOM 3876 C CA . ILE A 1 487 ? 4.895 6.554 21.384 1.00 96.00 487 ILE A CA 1
ATOM 3877 C C . ILE A 1 487 ? 4.185 5.361 22.022 1.00 96.00 487 ILE A C 1
ATOM 3879 O O . ILE A 1 487 ? 4.172 4.289 21.425 1.00 96.00 487 ILE A O 1
ATOM 3883 N N . SER A 1 488 ? 3.549 5.551 23.181 1.00 95.88 488 SER A N 1
ATOM 3884 C CA . SER A 1 488 ? 2.790 4.498 23.864 1.00 95.88 488 SER A CA 1
ATOM 3885 C C . SER A 1 488 ? 1.628 3.979 23.007 1.00 95.88 488 SER A C 1
ATOM 3887 O O . SER A 1 488 ? 1.459 2.767 22.861 1.00 95.88 488 SER A O 1
ATOM 3889 N N . ASN A 1 489 ? 0.882 4.876 22.352 1.00 94.88 489 ASN A N 1
ATOM 3890 C CA . ASN A 1 489 ? -0.192 4.495 21.431 1.00 94.88 489 ASN A CA 1
ATOM 3891 C C . ASN A 1 489 ? 0.351 3.682 20.242 1.00 94.88 489 ASN A C 1
ATOM 3893 O O . ASN A 1 489 ? -0.152 2.598 19.961 1.00 94.88 489 ASN A O 1
ATOM 3897 N N . ILE A 1 490 ? 1.426 4.146 19.590 1.00 94.00 490 ILE A N 1
ATOM 3898 C CA . ILE A 1 490 ? 2.076 3.427 18.479 1.00 94.00 490 ILE A CA 1
ATOM 3899 C C . ILE A 1 490 ? 2.580 2.056 18.940 1.00 94.00 490 ILE A C 1
ATOM 3901 O O . ILE A 1 490 ? 2.476 1.077 18.198 1.00 94.00 490 ILE A O 1
ATOM 3905 N N . GLN A 1 491 ? 3.125 1.984 20.156 1.00 94.19 491 GLN A N 1
ATOM 3906 C CA . GLN A 1 491 ? 3.604 0.749 20.757 1.00 94.19 491 GLN A CA 1
ATOM 3907 C C . GLN A 1 491 ? 2.477 -0.288 20.845 1.00 94.19 491 GLN A C 1
ATOM 3909 O O . GLN A 1 491 ? 2.668 -1.431 20.438 1.00 94.19 491 GLN A O 1
ATOM 3914 N N . GLN A 1 492 ? 1.308 0.125 21.344 1.00 93.50 492 GLN A N 1
ATOM 3915 C CA . GLN A 1 492 ? 0.129 -0.731 21.487 1.00 93.50 492 GLN A CA 1
ATOM 3916 C C . GLN A 1 492 ? -0.486 -1.104 20.134 1.00 93.50 492 GLN A C 1
ATOM 3918 O O . GLN A 1 492 ? -0.805 -2.267 19.906 1.00 93.50 492 GLN A O 1
ATOM 3923 N N . GLU A 1 493 ? -0.629 -0.142 19.222 1.00 92.44 493 GLU A N 1
ATOM 3924 C CA . GLU A 1 493 ? -1.248 -0.359 17.908 1.00 92.44 493 GLU A CA 1
ATOM 3925 C C . GLU A 1 493 ? -0.437 -1.298 17.010 1.00 92.44 493 GLU A C 1
ATOM 3927 O O . GLU A 1 493 ? -1.008 -2.021 16.192 1.00 92.44 493 GLU A O 1
ATOM 3932 N N . ARG A 1 494 ? 0.896 -1.265 17.123 1.00 90.38 494 ARG A N 1
ATOM 3933 C CA . ARG A 1 494 ? 1.806 -2.008 16.238 1.00 90.38 494 ARG A CA 1
ATOM 3934 C C . ARG A 1 494 ? 2.517 -3.181 16.908 1.00 90.38 494 ARG A C 1
ATOM 3936 O O . ARG A 1 494 ? 3.322 -3.824 16.237 1.00 90.38 494 ARG A O 1
ATOM 3943 N N . ASP A 1 495 ? 2.237 -3.434 18.185 1.00 93.12 495 ASP A N 1
ATOM 3944 C CA . ASP A 1 495 ? 2.890 -4.462 19.006 1.00 93.12 495 ASP A CA 1
ATOM 3945 C C . ASP A 1 495 ? 4.429 -4.384 18.935 1.00 93.12 495 ASP A C 1
ATOM 3947 O O . ASP A 1 495 ? 5.137 -5.357 18.675 1.00 93.12 495 ASP A O 1
ATOM 3951 N N . LEU A 1 496 ? 4.959 -3.165 19.089 1.00 93.94 496 LEU A N 1
ATOM 3952 C CA . LEU A 1 496 ? 6.399 -2.906 19.044 1.00 93.94 496 LEU A CA 1
ATOM 3953 C C . LEU A 1 496 ? 6.988 -2.907 20.456 1.00 93.94 496 LEU A C 1
ATOM 3955 O O . LEU A 1 496 ? 6.418 -2.369 21.400 1.00 93.94 496 LEU A O 1
ATOM 3959 N N . SER A 1 497 ? 8.186 -3.454 20.621 1.00 95.88 497 SER A N 1
ATOM 3960 C CA . SER A 1 497 ? 8.967 -3.214 21.841 1.00 95.88 497 SER A CA 1
ATOM 3961 C C . SER A 1 497 ? 9.661 -1.849 21.779 1.00 95.88 497 SER A C 1
ATOM 3963 O O . SER A 1 497 ? 10.061 -1.399 20.702 1.00 95.88 497 SER A O 1
ATOM 3965 N N . ILE A 1 498 ? 9.883 -1.208 22.934 1.00 96.31 498 ILE A N 1
ATOM 3966 C CA . ILE A 1 498 ? 10.656 0.047 23.008 1.00 96.31 498 ILE A CA 1
ATOM 3967 C C . ILE A 1 498 ? 12.056 -0.131 22.394 1.00 96.31 498 ILE A C 1
ATOM 3969 O O . ILE A 1 498 ? 12.536 0.747 21.681 1.00 96.31 498 ILE A O 1
ATOM 3973 N N . GLN A 1 499 ? 12.679 -1.302 22.572 1.00 96.75 499 GLN A N 1
ATOM 3974 C CA . GLN A 1 499 ? 13.966 -1.630 21.949 1.00 96.75 499 GLN A CA 1
ATOM 3975 C C . GLN A 1 499 ? 13.904 -1.635 20.414 1.00 96.75 499 GLN A C 1
ATOM 3977 O O . GLN A 1 499 ? 14.787 -1.069 19.772 1.00 96.75 499 GLN A O 1
ATOM 3982 N N . GLN A 1 500 ? 12.861 -2.218 19.812 1.00 94.75 500 GLN A N 1
ATOM 3983 C CA . GLN A 1 500 ? 12.670 -2.175 18.355 1.00 94.75 500 GLN A CA 1
ATOM 3984 C C . GLN A 1 500 ? 12.436 -0.746 17.858 1.00 94.75 500 GLN A C 1
ATOM 3986 O O . GLN A 1 500 ? 12.994 -0.352 16.835 1.00 94.75 500 GLN A O 1
ATOM 3991 N N . MET A 1 501 ? 11.645 0.049 18.584 1.00 96.50 501 MET A N 1
ATOM 3992 C CA . MET A 1 501 ? 11.404 1.453 18.238 1.00 96.50 501 MET A CA 1
ATOM 3993 C C . MET A 1 501 ? 12.708 2.264 18.269 1.00 96.50 501 MET A C 1
ATOM 3995 O O . MET A 1 501 ? 13.001 2.982 17.312 1.00 96.50 501 MET A O 1
ATOM 3999 N N . ARG A 1 502 ? 13.534 2.073 19.307 1.00 97.31 502 ARG A N 1
ATOM 4000 C CA . ARG A 1 502 ? 14.874 2.666 19.421 1.00 97.31 502 ARG A CA 1
ATOM 4001 C C . ARG A 1 502 ? 15.792 2.233 18.279 1.00 97.31 502 ARG A C 1
ATOM 4003 O O . ARG A 1 502 ? 16.439 3.071 17.659 1.00 97.31 502 ARG A O 1
ATOM 4010 N N . GLN A 1 503 ? 15.820 0.943 17.946 1.00 96.31 503 GLN A N 1
ATOM 4011 C CA . GLN A 1 503 ? 16.619 0.438 16.828 1.00 96.31 503 GLN A CA 1
ATOM 4012 C C . GLN A 1 503 ? 16.196 1.085 15.500 1.00 96.31 503 GLN A C 1
ATOM 4014 O O . GLN A 1 503 ? 17.045 1.523 14.725 1.00 96.31 503 GLN A O 1
ATOM 4019 N N . ASN A 1 504 ? 14.892 1.206 15.247 1.00 94.88 504 ASN A N 1
ATOM 4020 C CA . ASN A 1 504 ? 14.384 1.841 14.031 1.00 94.88 504 ASN A CA 1
ATOM 4021 C C . ASN A 1 504 ? 14.725 3.337 13.973 1.00 94.88 504 ASN A C 1
ATOM 4023 O O . ASN A 1 504 ? 15.075 3.836 12.901 1.00 94.88 504 ASN A O 1
ATOM 4027 N N . LEU A 1 505 ? 14.702 4.035 15.112 1.00 96.31 505 LEU A N 1
ATOM 4028 C CA . LEU A 1 505 ? 15.145 5.426 15.219 1.00 96.31 505 LEU A CA 1
ATOM 4029 C C . LEU A 1 505 ? 16.646 5.578 14.921 1.00 96.31 505 LEU A C 1
ATOM 4031 O O . LEU A 1 505 ? 17.026 6.427 14.117 1.00 96.31 505 LEU A O 1
ATOM 4035 N N . GLN A 1 506 ? 17.496 4.712 15.480 1.00 96.69 506 GLN A N 1
ATOM 4036 C CA . GLN A 1 506 ? 18.940 4.707 15.208 1.00 96.69 506 GLN A CA 1
ATOM 4037 C C . GLN A 1 506 ? 19.250 4.441 13.728 1.00 96.69 506 GLN A C 1
ATOM 4039 O O . GLN A 1 506 ? 20.134 5.066 13.138 1.00 96.69 506 GLN A O 1
ATOM 4044 N N . MET A 1 507 ? 18.512 3.527 13.094 1.00 94.69 507 MET A N 1
ATOM 4045 C CA . MET A 1 507 ? 18.673 3.243 11.665 1.00 94.69 507 MET A CA 1
ATOM 4046 C C . MET A 1 507 ? 18.242 4.432 10.801 1.00 94.69 507 MET A C 1
ATOM 4048 O O . MET A 1 507 ? 18.905 4.734 9.808 1.00 94.69 507 MET A O 1
ATOM 4052 N N . TYR A 1 508 ? 17.192 5.151 11.203 1.00 95.25 508 TYR A N 1
ATOM 4053 C CA . TYR A 1 508 ? 16.805 6.407 10.568 1.00 95.25 508 TYR A CA 1
ATOM 4054 C C . TYR A 1 508 ? 17.870 7.502 10.742 1.00 95.25 508 TYR A C 1
ATOM 4056 O O . TYR A 1 508 ? 18.232 8.147 9.760 1.00 95.25 508 TYR A O 1
ATOM 4064 N N . GLN A 1 509 ? 18.452 7.663 11.936 1.00 95.69 509 GLN A N 1
ATOM 4065 C CA . GLN A 1 509 ? 19.560 8.602 12.168 1.00 95.69 509 GLN A CA 1
ATOM 4066 C C . GLN A 1 509 ? 20.763 8.309 11.253 1.00 95.69 509 GLN A C 1
ATOM 4068 O O . GLN A 1 509 ? 21.300 9.211 10.611 1.00 95.69 509 GLN A O 1
ATOM 4073 N N . ARG A 1 510 ? 21.149 7.036 11.102 1.00 95.81 510 ARG A N 1
ATOM 4074 C CA . ARG A 1 510 ? 22.210 6.639 10.154 1.00 95.81 510 ARG A CA 1
ATOM 4075 C C . ARG A 1 510 ? 21.833 6.941 8.705 1.00 95.81 510 ARG A C 1
ATOM 4077 O O . ARG A 1 510 ? 22.668 7.391 7.921 1.00 95.81 510 ARG A O 1
ATOM 4084 N N . PHE A 1 511 ? 20.571 6.716 8.347 1.00 94.62 511 PHE A N 1
ATOM 4085 C CA . PHE A 1 511 ? 20.058 7.007 7.012 1.00 94.62 511 PHE A CA 1
ATOM 4086 C C . PHE A 1 511 ? 20.147 8.500 6.679 1.00 94.62 511 PHE A C 1
ATOM 4088 O O . PHE A 1 511 ? 20.640 8.845 5.607 1.00 94.62 511 PHE A O 1
ATOM 4095 N N . ILE A 1 512 ? 19.752 9.390 7.596 1.00 94.19 512 ILE A N 1
ATOM 4096 C CA . ILE A 1 512 ? 19.835 10.844 7.371 1.00 94.19 512 ILE A CA 1
ATOM 4097 C C . ILE A 1 512 ? 21.276 11.376 7.393 1.00 94.19 512 ILE A C 1
ATOM 4099 O O . ILE A 1 512 ? 21.559 12.376 6.745 1.00 94.19 512 ILE A O 1
ATOM 4103 N N . GLN A 1 513 ? 22.194 10.701 8.092 1.00 94.75 513 GLN A N 1
ATOM 4104 C CA . GLN A 1 513 ? 23.625 11.037 8.103 1.00 94.75 513 GLN A CA 1
ATOM 4105 C C . GLN A 1 513 ? 24.369 10.561 6.844 1.00 94.75 513 GLN A C 1
ATOM 4107 O O . GLN A 1 513 ? 25.511 10.956 6.604 1.00 94.75 513 GLN A O 1
ATOM 4112 N N . THR A 1 514 ? 23.751 9.708 6.023 1.00 93.75 514 THR A N 1
ATOM 4113 C CA . THR A 1 514 ? 24.385 9.166 4.819 1.00 93.75 514 THR A CA 1
ATOM 4114 C C . THR A 1 514 ? 24.538 10.261 3.754 1.00 93.75 514 THR A C 1
ATOM 4116 O O . THR A 1 514 ? 23.572 10.915 3.366 1.00 93.75 514 THR A O 1
ATOM 4119 N N . HIS A 1 515 ? 25.762 10.467 3.251 1.00 92.19 515 HIS A N 1
ATOM 4120 C CA . HIS A 1 515 ? 26.079 11.578 2.344 1.00 92.19 515 HIS A CA 1
ATOM 4121 C C . HIS A 1 515 ? 25.168 11.633 1.099 1.00 92.19 515 HIS A C 1
ATOM 4123 O O . HIS A 1 515 ? 24.974 10.641 0.394 1.00 92.19 515 HIS A O 1
ATOM 4129 N N . GLY A 1 516 ? 24.607 12.807 0.804 1.00 89.81 516 GLY A N 1
ATOM 4130 C CA . GLY A 1 516 ? 23.715 13.009 -0.344 1.00 89.81 516 GLY A CA 1
ATOM 4131 C C . GLY A 1 516 ? 22.281 12.499 -0.150 1.00 89.81 516 GLY A C 1
ATOM 4132 O O . GLY A 1 516 ? 21.474 12.606 -1.076 1.00 89.81 516 GLY A O 1
ATOM 4133 N N . VAL A 1 517 ? 21.934 11.972 1.028 1.00 91.50 517 VAL A N 1
ATOM 4134 C CA . VAL A 1 517 ? 20.541 11.719 1.405 1.00 91.50 517 VAL A CA 1
ATOM 4135 C C . VAL A 1 517 ? 19.936 13.008 1.945 1.00 91.50 517 VAL A C 1
ATOM 4137 O O . VAL A 1 517 ? 20.405 13.569 2.928 1.00 91.50 517 VAL A O 1
ATOM 4140 N N . THR A 1 518 ? 18.856 13.467 1.319 1.00 88.94 518 THR A N 1
ATOM 4141 C CA . THR A 1 518 ? 17.966 14.475 1.897 1.00 88.94 518 THR A CA 1
ATOM 4142 C C . THR A 1 518 ? 16.640 13.805 2.221 1.00 88.94 518 THR A C 1
ATOM 4144 O O . THR A 1 518 ? 16.108 13.029 1.420 1.00 88.94 518 THR A O 1
ATOM 4147 N N . THR A 1 519 ? 16.103 14.060 3.413 1.00 84.12 519 THR A N 1
ATOM 4148 C CA . THR A 1 519 ? 14.776 13.564 3.783 1.00 84.12 519 THR A CA 1
ATOM 4149 C C . THR A 1 519 ? 13.868 14.730 4.117 1.00 84.12 519 THR A C 1
ATOM 4151 O O . THR A 1 519 ? 14.260 15.655 4.819 1.00 84.12 519 THR A O 1
ATOM 4154 N N . ASN A 1 520 ? 12.635 14.655 3.622 1.00 83.50 520 ASN A N 1
ATOM 4155 C CA . ASN A 1 520 ? 11.553 15.557 4.009 1.00 83.50 520 ASN A CA 1
ATOM 4156 C C . ASN A 1 520 ? 10.669 14.906 5.088 1.00 83.50 520 ASN A C 1
ATOM 4158 O O . ASN A 1 520 ? 9.474 15.197 5.177 1.00 83.50 520 ASN A O 1
ATOM 4162 N N . TYR A 1 521 ? 11.214 13.954 5.855 1.00 87.06 521 TYR A N 1
ATOM 4163 C CA . TYR A 1 521 ? 10.473 13.316 6.935 1.00 87.06 521 TYR A CA 1
ATOM 4164 C C . TYR A 1 521 ? 10.409 14.281 8.117 1.00 87.06 521 TYR A C 1
ATOM 4166 O O . TYR A 1 521 ? 11.410 14.556 8.767 1.00 87.06 521 TYR A O 1
ATOM 4174 N N . SER A 1 522 ? 9.220 14.817 8.378 1.00 93.25 522 SER A N 1
ATOM 4175 C CA . SER A 1 522 ? 8.946 15.583 9.590 1.00 93.25 522 SER A CA 1
ATOM 4176 C C . SER A 1 522 ? 8.629 14.644 10.755 1.00 93.25 522 SER A C 1
ATOM 4178 O O . SER A 1 522 ? 8.142 13.530 10.542 1.00 93.25 522 SER A O 1
ATOM 4180 N N . LEU A 1 523 ? 8.815 15.122 11.990 1.00 94.88 523 LEU A N 1
ATOM 4181 C CA . LEU A 1 523 ? 8.395 14.404 13.198 1.00 94.88 523 LEU A CA 1
ATOM 4182 C C . LEU A 1 523 ? 6.906 14.018 13.135 1.00 94.88 523 LEU A C 1
ATOM 4184 O O . LEU A 1 523 ? 6.531 12.898 13.463 1.00 94.88 523 LEU A O 1
ATOM 4188 N N . LYS A 1 524 ? 6.052 14.904 12.604 1.00 93.62 524 LYS A N 1
ATOM 4189 C CA . LYS A 1 524 ? 4.630 14.606 12.386 1.00 93.62 524 LYS A CA 1
ATOM 4190 C C . LYS A 1 524 ? 4.441 13.371 11.500 1.00 93.62 524 LYS A C 1
ATOM 4192 O O . LYS A 1 524 ? 3.682 12.478 11.853 1.00 93.62 524 LYS A O 1
ATOM 4197 N N . ASN A 1 525 ? 5.161 13.285 10.381 1.00 91.12 525 ASN A N 1
ATOM 4198 C CA . ASN A 1 525 ? 5.080 12.128 9.490 1.00 91.12 525 ASN A CA 1
ATOM 4199 C C . ASN A 1 525 ? 5.684 10.869 10.125 1.00 91.12 525 ASN A C 1
ATOM 4201 O O . ASN A 1 525 ? 5.200 9.777 9.851 1.00 91.12 525 ASN A O 1
ATOM 4205 N N . TRP A 1 526 ? 6.699 11.001 10.983 1.00 93.75 526 TRP A N 1
ATOM 4206 C CA . TRP A 1 526 ? 7.271 9.879 11.736 1.00 93.75 526 TRP A CA 1
ATOM 4207 C C . TRP A 1 526 ? 6.251 9.218 12.673 1.00 93.75 526 TRP A C 1
ATOM 4209 O O . TRP A 1 526 ? 6.227 7.994 12.796 1.00 93.75 526 TRP A O 1
ATOM 4219 N N . LEU A 1 527 ? 5.387 10.024 13.291 1.00 92.88 527 LEU A N 1
ATOM 4220 C CA . LEU A 1 527 ? 4.429 9.579 14.308 1.00 92.88 527 LEU A CA 1
ATOM 4221 C C . LEU A 1 527 ? 3.085 9.114 13.732 1.00 92.88 527 LEU A C 1
ATOM 4223 O O . LEU A 1 527 ? 2.308 8.468 14.427 1.00 92.88 527 LEU A O 1
ATOM 4227 N N . THR A 1 528 ? 2.789 9.412 12.465 1.00 86.81 528 THR A N 1
ATOM 4228 C CA . THR A 1 528 ? 1.532 8.968 11.836 1.00 86.81 528 THR A CA 1
ATOM 4229 C C . THR A 1 528 ? 1.471 7.453 11.625 1.00 86.81 528 THR A C 1
ATOM 4231 O O . THR A 1 528 ? 2.475 6.801 11.348 1.00 86.81 528 THR A O 1
ATOM 4234 N N . ILE A 1 529 ? 0.256 6.898 11.660 1.00 65.44 529 ILE A N 1
ATOM 4235 C CA . ILE A 1 529 ? -0.012 5.475 11.387 1.00 65.44 529 ILE A CA 1
ATOM 4236 C C . ILE A 1 529 ? 0.340 5.101 9.936 1.00 65.44 529 ILE A C 1
ATOM 4238 O O . ILE A 1 529 ? 0.801 3.992 9.674 1.00 65.44 529 ILE A O 1
ATOM 4242 N N . GLU A 1 530 ? 0.179 6.028 8.992 1.00 68.75 530 GLU A N 1
ATOM 4243 C CA . GLU A 1 530 ? 0.627 5.864 7.598 1.00 68.75 530 GLU A CA 1
ATOM 4244 C C . GLU A 1 530 ? 2.137 6.107 7.448 1.00 68.75 530 GLU A C 1
ATOM 4246 O O . GLU A 1 530 ? 2.804 5.579 6.553 1.00 68.75 530 GLU A O 1
ATOM 4251 N N . GLY A 1 531 ? 2.684 6.884 8.381 1.00 62.28 531 GLY A N 1
ATOM 4252 C CA . GLY A 1 531 ? 4.094 7.048 8.643 1.00 62.28 531 GLY A CA 1
ATOM 4253 C C . GLY A 1 531 ? 4.726 5.729 9.042 1.00 62.28 531 GLY A C 1
ATOM 4254 O O . GLY A 1 531 ? 4.625 5.235 10.167 1.00 62.28 531 GLY A O 1
ATOM 4255 N N . ASN A 1 532 ? 5.465 5.169 8.105 1.00 74.50 532 ASN A N 1
ATOM 4256 C CA . ASN A 1 532 ? 6.465 4.145 8.341 1.00 74.50 532 ASN A CA 1
ATOM 4257 C C . ASN A 1 532 ? 7.634 4.726 9.195 1.00 74.50 532 ASN A C 1
ATOM 4259 O O . ASN A 1 532 ? 8.771 4.739 8.744 1.00 74.50 532 ASN A O 1
ATOM 4263 N N . GLY A 1 533 ? 7.366 5.303 10.375 1.00 88.00 533 GLY A N 1
ATOM 4264 C CA . GLY A 1 533 ? 8.369 5.788 11.329 1.00 88.00 533 GLY A CA 1
ATOM 4265 C C . GLY A 1 533 ? 8.922 4.630 12.149 1.00 88.00 533 GLY A C 1
ATOM 4266 O O . GLY A 1 533 ? 9.646 3.789 11.619 1.00 88.00 533 GLY A O 1
ATOM 4267 N N . TYR A 1 534 ? 8.491 4.507 13.405 1.00 93.06 534 TYR A N 1
ATOM 4268 C CA . TYR A 1 534 ? 8.910 3.414 14.294 1.00 93.06 534 TYR A CA 1
ATOM 4269 C C . TYR A 1 534 ? 8.562 2.000 13.824 1.00 93.06 534 TYR A C 1
ATOM 4271 O O . TYR A 1 534 ? 9.165 1.047 14.295 1.00 93.06 534 TYR A O 1
ATOM 4279 N N . GLY A 1 535 ? 7.582 1.841 12.933 1.00 88.25 535 GLY A N 1
ATOM 4280 C CA . GLY A 1 535 ? 7.183 0.529 12.408 1.00 88.25 535 GLY A CA 1
ATOM 4281 C C . GLY A 1 535 ? 7.921 0.115 11.135 1.00 88.25 535 GLY A C 1
ATOM 4282 O O . GLY A 1 535 ? 7.648 -0.957 10.601 1.00 88.25 535 GLY A O 1
ATOM 4283 N N . ARG A 1 536 ? 8.807 0.965 10.604 1.00 88.88 536 ARG A N 1
ATOM 4284 C CA . ARG A 1 536 ? 9.520 0.692 9.355 1.00 88.88 536 ARG A CA 1
ATOM 4285 C C . ARG A 1 536 ? 10.884 0.120 9.631 1.00 88.88 536 ARG A C 1
ATOM 4287 O O . ARG A 1 536 ? 11.673 0.687 10.379 1.00 88.88 536 ARG A O 1
ATOM 4294 N N . ASP A 1 537 ? 11.182 -0.938 8.903 1.00 87.31 537 ASP A N 1
ATOM 4295 C CA . ASP A 1 537 ? 12.532 -1.448 8.790 1.00 87.31 537 ASP A CA 1
ATOM 4296 C C . ASP A 1 537 ? 13.369 -0.537 7.875 1.00 87.31 537 ASP A C 1
ATOM 4298 O O . ASP A 1 537 ? 13.355 -0.655 6.645 1.00 87.31 537 ASP A O 1
ATOM 4302 N N . TRP A 1 538 ? 14.090 0.402 8.488 1.00 88.56 538 TRP A N 1
ATOM 4303 C CA . TRP A 1 538 ? 14.994 1.324 7.795 1.00 88.56 538 TRP A CA 1
ATOM 4304 C C . TRP A 1 538 ? 16.282 0.651 7.298 1.00 88.56 538 TRP A C 1
ATOM 4306 O O . TRP A 1 538 ? 17.011 1.257 6.510 1.00 88.56 538 TRP A O 1
ATOM 4316 N N . SER A 1 539 ? 16.559 -0.604 7.680 1.00 89.12 539 SER A N 1
ATOM 4317 C CA . SER A 1 539 ? 17.766 -1.319 7.239 1.00 89.12 539 SER A CA 1
ATOM 4318 C C . SER A 1 539 ? 17.817 -1.507 5.725 1.00 89.12 539 SER A C 1
ATOM 4320 O O . SER A 1 539 ? 18.861 -1.300 5.108 1.00 89.12 539 SER A O 1
ATOM 4322 N N . LYS A 1 540 ? 16.671 -1.800 5.101 1.00 89.81 540 LYS A N 1
ATOM 4323 C CA . LYS A 1 540 ? 16.564 -2.002 3.649 1.00 89.81 540 LYS A CA 1
ATOM 4324 C C . LYS A 1 540 ? 16.790 -0.715 2.863 1.00 89.81 540 LYS A C 1
ATOM 4326 O O . LYS A 1 540 ? 17.365 -0.747 1.774 1.00 89.81 540 LYS A O 1
ATOM 4331 N N . ASP A 1 541 ? 16.316 0.414 3.386 1.00 89.62 541 ASP A N 1
ATOM 4332 C CA . ASP A 1 541 ? 16.505 1.712 2.738 1.00 89.62 541 ASP A CA 1
ATOM 4333 C C . ASP A 1 541 ? 17.951 2.197 2.891 1.00 89.62 541 ASP A C 1
ATOM 4335 O O . ASP A 1 541 ? 18.527 2.683 1.915 1.00 89.62 541 ASP A O 1
ATOM 4339 N N . LEU A 1 542 ? 18.562 1.975 4.059 1.00 90.62 542 LEU A N 1
ATOM 4340 C CA . LEU A 1 542 ? 19.984 2.230 4.290 1.00 90.62 542 LEU A CA 1
ATOM 4341 C C . LEU A 1 542 ? 20.867 1.392 3.350 1.00 90.62 542 LEU A C 1
ATOM 4343 O O . LEU A 1 542 ? 21.702 1.951 2.645 1.00 90.62 542 LEU A O 1
ATOM 4347 N N . ASP A 1 543 ? 20.626 0.080 3.250 1.00 92.94 543 ASP A N 1
ATOM 4348 C CA . ASP A 1 543 ? 21.353 -0.819 2.338 1.00 92.94 543 ASP A CA 1
ATOM 4349 C C . ASP A 1 543 ? 21.205 -0.390 0.869 1.00 92.94 543 ASP A C 1
ATOM 4351 O O . ASP A 1 543 ? 22.173 -0.360 0.105 1.00 92.94 543 ASP A O 1
ATOM 4355 N N . ARG A 1 544 ? 20.002 0.032 0.457 1.00 92.31 544 ARG A N 1
ATOM 4356 C CA . ARG A 1 544 ? 19.766 0.531 -0.905 1.00 92.31 544 ARG A CA 1
ATOM 4357 C C . ARG A 1 544 ? 20.561 1.801 -1.199 1.00 92.31 544 ARG A C 1
ATOM 4359 O O . ARG A 1 544 ? 21.100 1.932 -2.301 1.00 92.31 544 ARG A O 1
ATOM 4366 N N . VAL A 1 545 ? 20.605 2.745 -0.259 1.00 92.56 545 VAL A N 1
ATOM 4367 C CA . VAL A 1 545 ? 21.391 3.974 -0.420 1.00 92.56 545 VAL A CA 1
ATOM 4368 C C . VAL A 1 545 ? 22.880 3.650 -0.454 1.00 92.56 545 VAL A C 1
ATOM 4370 O O . VAL A 1 545 ? 23.565 4.124 -1.361 1.00 92.56 545 VAL A O 1
ATOM 4373 N N . GLN A 1 546 ? 23.360 2.791 0.446 1.00 93.56 546 GLN A N 1
ATOM 4374 C CA . GLN A 1 546 ? 24.763 2.391 0.496 1.00 93.56 546 GLN A CA 1
ATOM 4375 C C . GLN A 1 546 ? 25.200 1.730 -0.817 1.00 93.56 546 GLN A C 1
ATOM 4377 O O . GLN A 1 546 ? 26.177 2.151 -1.434 1.00 93.56 546 GLN A O 1
ATOM 4382 N N . LYS A 1 547 ? 24.404 0.788 -1.338 1.00 94.38 547 LYS A N 1
ATOM 4383 C CA . LYS A 1 547 ? 24.641 0.160 -2.649 1.00 94.38 547 LYS A CA 1
ATOM 4384 C C . LYS A 1 547 ? 24.670 1.173 -3.790 1.00 94.38 547 LYS A C 1
ATOM 4386 O O . LYS A 1 547 ? 25.458 1.029 -4.724 1.00 94.38 547 LYS A O 1
ATOM 4391 N N . LYS A 1 548 ? 23.818 2.202 -3.740 1.00 93.12 548 LYS A N 1
ATOM 4392 C CA . LYS A 1 548 ? 23.797 3.266 -4.752 1.00 93.12 548 LYS A CA 1
ATOM 4393 C C . LYS A 1 548 ? 25.060 4.129 -4.691 1.00 93.12 548 LYS A C 1
ATOM 4395 O O . LYS A 1 548 ? 25.604 4.446 -5.747 1.00 93.12 548 LYS A O 1
ATOM 4400 N N . GLN A 1 549 ? 25.538 4.468 -3.495 1.00 92.38 549 GLN A N 1
ATOM 4401 C CA . GLN A 1 549 ? 26.803 5.186 -3.315 1.00 92.38 549 GLN A CA 1
ATOM 4402 C C . GLN A 1 549 ? 27.997 4.348 -3.774 1.00 92.38 549 GLN A C 1
ATOM 4404 O O . GLN A 1 549 ? 28.864 4.849 -4.482 1.00 92.38 549 GLN A O 1
ATOM 4409 N N . ASP A 1 550 ? 28.027 3.059 -3.440 1.00 92.94 550 ASP A N 1
ATOM 4410 C CA . ASP A 1 550 ? 29.084 2.147 -3.885 1.00 92.94 550 ASP A CA 1
ATOM 4411 C C . ASP A 1 550 ? 29.112 2.027 -5.407 1.00 92.94 550 ASP A C 1
ATOM 4413 O O . ASP A 1 550 ? 30.180 2.034 -6.019 1.00 92.94 550 ASP A O 1
ATOM 4417 N N . TYR A 1 551 ? 27.937 1.969 -6.035 1.00 93.75 551 TYR A N 1
ATOM 4418 C CA . TYR A 1 551 ? 27.819 1.989 -7.487 1.00 93.75 551 TYR A CA 1
ATOM 4419 C C . TYR A 1 551 ? 28.343 3.299 -8.093 1.00 93.75 551 TYR A C 1
ATOM 4421 O O . TYR A 1 551 ? 29.062 3.260 -9.090 1.00 93.75 551 TYR A O 1
ATOM 4429 N N . GLN A 1 552 ? 28.025 4.452 -7.495 1.00 91.69 552 GLN A N 1
ATOM 4430 C CA . GLN A 1 552 ? 28.545 5.749 -7.940 1.00 91.69 552 GLN A CA 1
ATOM 4431 C C . GLN A 1 552 ? 30.067 5.831 -7.794 1.00 91.69 552 GLN A C 1
ATOM 4433 O O . GLN A 1 552 ? 30.733 6.146 -8.775 1.00 91.69 552 GLN A O 1
ATOM 4438 N N . ARG A 1 553 ? 30.625 5.421 -6.646 1.00 91.62 553 ARG A N 1
ATOM 4439 C CA . ARG A 1 553 ? 32.079 5.358 -6.424 1.00 91.62 553 ARG A CA 1
ATOM 4440 C C . ARG A 1 553 ? 32.777 4.453 -7.436 1.00 91.62 553 ARG A C 1
ATOM 4442 O O . ARG A 1 553 ? 33.788 4.838 -8.010 1.00 91.62 553 ARG A O 1
ATOM 4449 N N . LYS A 1 554 ? 32.219 3.269 -7.713 1.00 91.44 554 LYS A N 1
ATOM 4450 C CA . LYS A 1 554 ? 32.749 2.358 -8.744 1.00 91.44 554 LYS A CA 1
ATOM 4451 C C . LYS A 1 554 ? 32.686 2.972 -10.141 1.00 91.44 554 LYS A C 1
ATOM 4453 O O . LYS A 1 554 ? 33.615 2.793 -10.922 1.00 91.44 554 LYS A O 1
ATOM 4458 N N . LYS A 1 555 ? 31.611 3.698 -10.460 1.00 92.38 555 LYS A N 1
ATOM 4459 C CA . LYS A 1 555 ? 31.461 4.392 -11.743 1.00 92.38 555 LYS A CA 1
ATOM 4460 C C . LYS A 1 555 ? 32.483 5.522 -11.894 1.00 92.38 555 LYS A C 1
ATOM 4462 O O . LYS A 1 555 ? 33.106 5.617 -12.944 1.00 92.38 555 LYS A O 1
ATOM 4467 N N . GLU A 1 556 ? 32.672 6.334 -10.860 1.00 91.94 556 GLU A N 1
ATOM 4468 C CA . GLU A 1 556 ? 33.662 7.417 -10.833 1.00 91.94 556 GLU A CA 1
ATOM 4469 C C . GLU A 1 556 ? 35.086 6.865 -10.928 1.00 91.94 556 GLU A C 1
ATOM 4471 O O . GLU A 1 556 ? 35.862 7.324 -11.756 1.00 91.94 556 GLU A O 1
ATOM 4476 N N . MET A 1 557 ? 35.407 5.809 -10.179 1.00 88.50 557 MET A N 1
ATOM 4477 C CA . MET A 1 557 ? 36.713 5.150 -10.247 1.00 88.50 557 MET A CA 1
ATOM 4478 C C . MET A 1 557 ? 36.973 4.512 -11.620 1.00 88.50 557 MET A C 1
ATOM 4480 O O . MET A 1 557 ? 38.076 4.615 -12.151 1.00 88.50 557 MET A O 1
ATOM 4484 N N . GLY A 1 558 ? 35.954 3.899 -12.231 1.00 89.25 558 GLY A N 1
ATOM 4485 C CA . GLY A 1 558 ? 36.037 3.386 -13.600 1.00 89.25 558 GLY A CA 1
ATOM 4486 C C . GLY A 1 558 ? 36.231 4.496 -14.635 1.00 89.25 558 GLY A C 1
ATOM 4487 O O . GLY A 1 558 ? 36.986 4.320 -15.588 1.00 89.25 558 GLY A O 1
ATOM 4488 N N . GLN A 1 559 ? 35.601 5.655 -14.430 1.00 79.75 559 GLN A N 1
ATOM 4489 C CA . GLN A 1 559 ? 35.795 6.828 -15.277 1.00 79.75 559 GLN A CA 1
ATOM 4490 C C . GLN A 1 559 ? 37.206 7.408 -15.120 1.00 79.75 559 GLN A C 1
ATOM 4492 O O . GLN A 1 559 ? 37.829 7.708 -16.132 1.00 79.75 559 GLN A O 1
ATOM 4497 N N . ILE A 1 560 ? 37.733 7.476 -13.891 1.00 77.50 560 ILE A N 1
ATOM 4498 C CA . ILE A 1 560 ? 39.115 7.892 -13.604 1.00 77.50 560 ILE A CA 1
ATOM 4499 C C . ILE A 1 560 ? 40.112 6.962 -14.304 1.00 77.50 560 ILE A C 1
ATOM 4501 O O . ILE A 1 560 ? 41.016 7.449 -14.980 1.00 77.50 560 ILE A O 1
ATOM 4505 N N . MET A 1 561 ? 39.919 5.639 -14.211 1.00 71.19 561 MET A N 1
ATOM 4506 C CA . MET A 1 561 ? 40.776 4.676 -14.914 1.00 71.19 561 MET A CA 1
ATOM 4507 C C . MET A 1 561 ? 40.699 4.850 -16.432 1.00 71.19 561 MET A C 1
ATOM 4509 O O . MET A 1 561 ? 41.723 4.858 -17.104 1.00 71.19 561 MET A O 1
ATOM 4513 N N . TYR A 1 562 ? 39.505 5.039 -16.996 1.00 69.56 562 TYR A N 1
ATOM 4514 C CA . TYR A 1 562 ? 39.370 5.263 -18.436 1.00 69.56 562 TYR A CA 1
ATOM 4515 C C . TYR A 1 562 ? 40.078 6.551 -18.892 1.00 69.56 562 TYR A C 1
ATOM 4517 O O . TYR A 1 562 ? 40.741 6.553 -19.927 1.00 69.56 562 TYR A O 1
ATOM 4525 N N . THR A 1 563 ? 39.995 7.630 -18.107 1.00 70.31 563 THR A N 1
ATOM 4526 C CA . THR A 1 563 ? 40.699 8.884 -18.412 1.00 70.31 563 THR A CA 1
ATOM 4527 C C . THR A 1 563 ? 42.214 8.779 -18.250 1.00 70.31 563 THR A C 1
ATOM 4529 O O . THR A 1 563 ? 42.925 9.363 -19.061 1.00 70.31 563 THR A O 1
ATOM 4532 N N . SER A 1 564 ? 42.723 8.005 -17.281 1.00 67.50 564 SER A N 1
ATOM 4533 C CA . SER A 1 564 ? 44.171 7.789 -17.151 1.00 67.50 564 SER A CA 1
ATOM 4534 C C . SER A 1 564 ? 44.722 6.978 -18.327 1.00 67.50 564 SER A C 1
ATOM 4536 O O . SER A 1 564 ? 45.743 7.350 -18.891 1.00 67.50 564 SER A O 1
ATOM 4538 N N . TYR A 1 565 ? 43.997 5.950 -18.792 1.00 66.81 565 TYR A N 1
ATOM 4539 C CA . TYR A 1 565 ? 44.385 5.203 -19.998 1.00 66.81 565 TYR A CA 1
ATOM 4540 C C . TYR A 1 565 ? 44.388 6.067 -21.268 1.00 66.81 565 TYR A C 1
ATOM 4542 O O . TYR A 1 565 ? 45.182 5.815 -22.166 1.00 66.81 565 TYR A O 1
ATOM 4550 N N . GLN A 1 566 ? 43.523 7.082 -21.372 1.00 59.66 566 GLN A N 1
ATOM 4551 C CA . GLN A 1 566 ? 43.550 8.006 -22.513 1.00 59.66 566 GLN A CA 1
ATOM 4552 C C . GLN A 1 566 ? 44.710 9.009 -22.457 1.00 59.66 566 GLN A C 1
ATOM 4554 O O . GLN A 1 566 ? 45.130 9.475 -23.510 1.00 59.66 566 GLN A O 1
ATOM 4559 N N . GLN A 1 567 ? 45.238 9.327 -21.272 1.00 59.16 567 GLN A N 1
ATOM 4560 C CA . GLN A 1 567 ? 46.408 10.201 -21.128 1.00 59.16 567 GLN A CA 1
ATOM 4561 C C . GLN A 1 567 ? 47.719 9.503 -21.512 1.00 59.16 567 GLN A C 1
ATOM 4563 O O . GLN A 1 567 ? 48.593 10.145 -22.084 1.00 59.16 567 GLN A O 1
ATOM 4568 N N . ASP A 1 568 ? 47.828 8.192 -21.286 1.00 59.25 568 ASP A N 1
ATOM 4569 C CA . ASP A 1 568 ? 49.008 7.408 -21.689 1.00 59.25 568 ASP A CA 1
ATOM 4570 C C . ASP A 1 568 ? 49.013 7.049 -23.189 1.00 59.25 568 ASP A C 1
ATOM 4572 O O . ASP A 1 568 ? 50.027 6.614 -23.735 1.00 59.25 568 ASP A O 1
ATOM 4576 N N . PHE A 1 569 ? 47.885 7.263 -23.874 1.00 53.44 569 PHE A N 1
ATOM 4577 C CA . PHE A 1 569 ? 47.763 7.228 -25.329 1.00 53.44 569 PHE A CA 1
ATOM 4578 C C . PHE A 1 569 ? 47.585 8.650 -25.876 1.00 53.44 569 PHE A C 1
ATOM 4580 O O . PHE A 1 569 ? 46.640 8.930 -26.618 1.00 53.44 569 PHE A O 1
ATOM 4587 N N . GLU A 1 570 ? 48.514 9.561 -25.566 1.00 52.91 570 GLU A N 1
ATOM 4588 C CA . GLU A 1 570 ? 48.755 10.639 -26.523 1.00 52.91 570 GLU A CA 1
ATOM 4589 C C . GLU A 1 570 ? 49.138 9.970 -27.851 1.00 52.91 570 GLU A C 1
ATOM 4591 O O . GLU A 1 570 ? 50.061 9.146 -27.876 1.00 52.91 570 GLU A O 1
ATOM 4596 N N . PRO A 1 571 ? 48.406 10.224 -28.951 1.00 56.94 571 PRO A N 1
ATOM 4597 C CA . PRO A 1 571 ? 48.764 9.666 -30.238 1.00 56.94 571 PRO A CA 1
ATOM 4598 C C . PRO A 1 571 ? 50.174 10.154 -30.536 1.00 56.94 571 PRO A C 1
ATOM 4600 O O . PRO A 1 571 ? 50.363 11.347 -30.773 1.00 56.94 571 PRO A O 1
ATOM 4603 N N . ALA A 1 572 ? 51.146 9.235 -30.483 1.00 58.72 572 ALA A N 1
ATOM 4604 C CA . ALA A 1 572 ? 52.498 9.482 -30.947 1.00 58.72 572 ALA A CA 1
ATOM 4605 C C . ALA A 1 572 ? 52.363 10.247 -32.258 1.00 58.72 572 ALA A C 1
ATOM 4607 O O . ALA A 1 572 ? 51.685 9.772 -33.178 1.00 58.72 572 ALA A O 1
ATOM 4608 N N . THR A 1 573 ? 52.883 11.474 -32.249 1.00 60.00 573 THR A N 1
ATOM 4609 C CA . THR A 1 573 ? 52.867 12.421 -33.356 1.00 60.00 573 THR A CA 1
ATOM 4610 C C . THR A 1 573 ? 52.991 11.640 -34.649 1.00 60.00 573 THR A C 1
ATOM 4612 O O . THR A 1 573 ? 54.000 10.976 -34.896 1.00 60.00 573 THR A O 1
ATOM 4615 N N . ARG A 1 574 ? 51.899 11.622 -35.422 1.00 53.50 574 ARG A N 1
ATOM 4616 C CA . ARG A 1 574 ? 51.871 10.973 -36.731 1.00 53.50 574 ARG A CA 1
ATOM 4617 C C . ARG A 1 574 ? 53.104 11.469 -37.494 1.00 53.50 574 ARG A C 1
ATOM 4619 O O . ARG A 1 574 ? 53.249 12.684 -37.603 1.00 53.50 574 ARG A O 1
ATOM 4626 N N . PRO A 1 575 ? 53.987 10.584 -37.984 1.00 51.38 575 PRO A N 1
ATOM 4627 C CA . PRO A 1 575 ? 55.108 11.011 -38.808 1.00 51.38 575 PRO A CA 1
ATOM 4628 C C . PRO A 1 575 ? 54.579 11.811 -40.005 1.00 51.38 575 PRO A C 1
ATOM 4630 O O . PRO A 1 575 ? 53.639 11.360 -40.661 1.00 51.38 575 PRO A O 1
ATOM 4633 N N . ASP A 1 576 ? 55.180 12.975 -40.260 1.00 54.53 576 ASP A N 1
ATOM 4634 C CA . ASP A 1 576 ? 54.787 14.015 -41.234 1.00 54.53 576 ASP A CA 1
ATOM 4635 C C . ASP A 1 576 ? 54.837 13.587 -42.723 1.00 54.53 576 ASP A C 1
ATOM 4637 O O . ASP A 1 576 ? 55.070 14.406 -43.609 1.00 54.53 576 ASP A O 1
ATOM 4641 N N . TRP A 1 577 ? 54.663 12.307 -43.053 1.00 56.38 577 TRP A N 1
ATOM 4642 C CA . TRP A 1 577 ? 54.796 11.801 -44.430 1.00 56.38 577 TRP A CA 1
ATOM 4643 C C . TRP A 1 577 ? 53.494 11.231 -45.007 1.00 56.38 577 TRP A C 1
ATOM 4645 O O . TRP A 1 577 ? 53.546 10.334 -45.850 1.00 56.38 577 TRP A O 1
ATOM 4655 N N . TYR A 1 578 ? 52.338 11.726 -44.560 1.00 44.38 578 TYR A N 1
ATOM 4656 C CA . TYR A 1 578 ? 51.031 11.402 -45.145 1.00 44.38 578 TYR A CA 1
ATOM 4657 C C . TYR A 1 578 ? 50.290 12.635 -45.638 1.00 44.38 578 TYR A C 1
ATOM 4659 O O . TYR A 1 578 ? 50.221 13.620 -44.869 1.00 44.38 578 TYR A O 1
#

Organism: NCBI:txid313606

Radius of gyration: 40.72 Å; chains: 1; bounding box: 117×90×107 Å

Foldseek 3Di:
DDDPPPDPLAQPDDQDQDVVLCVVLVHDDDPLLSSLLSCVVVVQVVVPWDWDDDPNFIKTQDQLVSSCSHCVVVVQPDSVSSVVSVVVCVVSVQWDADPPCVPPNGIITGGPSNVSSVVVVPPDPVPDDPCPVVVVVVVVVVLVVLCVVPDPPPDPPVVSVVSVVCVVVPNDDDDPVVCVVVDDDPPDDDDDDDDDDDPPVVVVVVVVVVVVVVVVVVVVVVVVVVVVVVVVVVVVVVVVVVVVVVVPDDDDDPVVVVVVVVVVVVVVVVVVVVVVVVVVVVVVVVVVVVVVVVVVVVVVVVVVVVVVVVVVVVVVVVVVVVVVVVVVVVVVVPDPDPPPPDDDDDDDDDDDDDDDDDDDDDDDDDDDDDDDDDDDPDQDQQDLVNLLVLLVVLQHDSVVSNVVCVVCVVCSVVVVQHSVNSNVVSNLRHDDPPDDDDPDDPDDDPDSVSVVVVVQLVLLLVLLVLLCVLQVHDDDPVRSVVSSVLSVVCCVVQVDDSVLLSVQSVLVSVQCVPPPDDDPDDPVLLSDPVRCHSVPDSVVVSVVVVVVVVVVVVVVVVVVVVVVVVVVPPPPPDPPPD

Secondary structure (DSSP, 8-state):
------------S-----HHHHHHTT----HHHHHHHHHHHHHHHTS-S-EEEETTEEEEE--HHHHHHH-GGG----HHHHHHHHHHHHHTTSEEE-TTHHHH-SEEEEPHHHHHHHHHT----TT--TTHHHHHHHHHHHHHHHHTTS---S--HHHHHHHHHHHHTTT----THHHHTTT----S-----S---SSSHHHHHHHHHHHHHHHHHHHHHHHHHHHHHHHHHHHHHHHHHHHHHHTS-----HHHHHHHHHHHHHHHHHHHHHHHHHHHHHHHHHHHHHHHHHHHHHHHHHHHHHHHHHHHHHHHHHHHHHHHHHHHHHHHHTS-------------------------------------------PPPPPHHHHHHHHHHTT--HHHHHHHHHHTHHHHHTT-S-HHHHHHHHHHHSPP------S-----PPP-HHHHHHHHHHHHHHHHHHHHHHTT----HHHHHHHHHHHHHHHHHHT--HHHHHHHHHHHHHHHHSTT------HHHHHSSSS-STTS-THHHHHHHHHHHHHHHHHHHHHHHHHHHHHTT------S--

pLDDT: mean 75.61, std 21.27, range [31.36, 98.31]

Sequence (578 aa):
MKNQKQTDNTYKKRINLDFEAVIRQGISLKLDEQTILGWAYDFAKSGKNKSFEEDGTMYYWLRPEKCRNDLPTLEIASKRGMQKKFEKLVKKGLLIPHRNRSKVGAYYAFSPVAKKLFDNTCILAASDLPNLKKRKEQLITLLVEVSQGQTIDHATSDQLFTLIVQNLLEGRPIVHQDYASLFTPDVNGDSPNNIVNNNIVNDNKIKTYTLSKEKEEKEIFESKEQIFTAVQKEEREENVLLKKEHTQAGGNDHEKLNKDLAALEKNVKAMEARELERQKEASANTQVLLSKVAAMEKRMATLEARELERQKETAKTNESLLKRLSVLEKKALATPVKEEVYSEKKSTQVSEKNQSVATEMTENKPAPSGQQESKHLVNPVPSKEEVIQIFTEEGSTVTMAEKYFSDNLSLIQEGLISEATVRRNALSAAPADTTQASPDQAEQKPENTAAKDTARQHETYHLAQETYEAFNILPSKKELENLMQQISNIQQERDLSIQQMRQNLQMYQRFIQTHGVTTNYSLKNWLTIEGNGYGRDWSKDLDRVQKKQDYQRKKEMGQIMYTSYQQDFEPATRPDWY